Protein AF-0000000084443436 (afdb_homodimer)

Structure (mmCIF, N/CA/C/O backbone):
data_AF-0000000084443436-model_v1
#
loop_
_entity.id
_entity.type
_entity.pdbx_description
1 polymer 'Chemotaxis methyl-accepting receptor HlyB-like 4HB MCP domain-containing protein'
#
loop_
_atom_site.group_PDB
_atom_site.id
_atom_site.type_symbol
_atom_site.label_atom_id
_atom_site.label_alt_id
_atom_site.label_comp_id
_atom_site.label_asym_id
_atom_site.label_entity_id
_atom_site.label_seq_id
_atom_site.pdbx_PDB_ins_code
_atom_site.Cartn_x
_atom_site.Cartn_y
_atom_site.Cartn_z
_atom_site.occupancy
_atom_site.B_iso_or_equiv
_atom_site.auth_seq_id
_atom_site.auth_comp_id
_atom_site.auth_asym_id
_atom_site.auth_atom_id
_atom_site.pdbx_PDB_model_num
ATOM 1 N N . MET A 1 1 ? -15.312 52.094 25.719 1 65.5 1 MET A N 1
ATOM 2 C CA . MET A 1 1 ? -14.547 51.219 26.594 1 65.5 1 MET A CA 1
ATOM 3 C C . MET A 1 1 ? -13.172 51.812 26.891 1 65.5 1 MET A C 1
ATOM 5 O O . MET A 1 1 ? -12.57 52.438 26.031 1 65.5 1 MET A O 1
ATOM 9 N N . LYS A 1 2 ? -12.789 51.719 28.156 1 82.69 2 LYS A N 1
ATOM 10 C CA . LYS A 1 2 ? -11.484 52.219 28.578 1 82.69 2 LYS A CA 1
ATOM 11 C C . LYS A 1 2 ? -10.359 51.531 27.812 1 82.69 2 LYS A C 1
ATOM 13 O O . LYS A 1 2 ? -10.5 50.375 27.391 1 82.69 2 LYS A O 1
ATOM 18 N N . LEU A 1 3 ? -9.414 52.062 27.406 1 84.38 3 LEU A N 1
ATOM 19 C CA . LEU A 1 3 ? -8.266 51.594 26.641 1 84.38 3 LEU A CA 1
ATOM 20 C C . LEU A 1 3 ? -7.734 50.281 27.203 1 84.38 3 LEU A C 1
ATOM 22 O O . LEU A 1 3 ? -7.441 49.344 26.453 1 84.38 3 LEU A O 1
ATOM 26 N N . GLU A 1 4 ? -7.754 50.125 28.5 1 83 4 GLU A N 1
ATOM 27 C CA . GLU A 1 4 ? -7.234 48.938 29.156 1 83 4 GLU A CA 1
ATOM 28 C C . GLU A 1 4 ? -8.078 47.719 28.828 1 83 4 GLU A C 1
ATOM 30 O O . GLU A 1 4 ? -7.539 46.656 28.562 1 83 4 GLU A O 1
ATOM 35 N N . LYS A 1 5 ? -9.336 47.875 28.844 1 86.88 5 LYS A N 1
ATOM 36 C CA . LYS A 1 5 ? -10.242 46.75 28.562 1 86.88 5 LYS A CA 1
ATOM 37 C C . LYS A 1 5 ? -10.156 46.312 27.109 1 86.88 5 LYS A C 1
ATOM 39 O O . LYS A 1 5 ? -10.242 45.125 26.797 1 86.88 5 LYS A O 1
ATOM 44 N N . LYS A 1 6 ? -9.953 47.156 26.172 1 85.06 6 LYS A N 1
ATOM 45 C CA . LYS A 1 6 ? -9.836 46.844 24.75 1 85.06 6 LYS A CA 1
ATOM 46 C C . LYS A 1 6 ? -8.555 46.062 24.453 1 85.06 6 LYS A C 1
ATOM 48 O O . LYS A 1 6 ? -8.562 45.094 23.688 1 85.06 6 LYS A O 1
ATOM 53 N N . VAL A 1 7 ? -7.496 46.5 25.094 1 85.94 7 VAL A N 1
ATOM 54 C CA . VAL A 1 7 ? -6.203 45.844 24.906 1 85.94 7 VAL A CA 1
ATOM 55 C C . VAL A 1 7 ? -6.262 44.438 25.469 1 85.94 7 VAL A C 1
ATOM 57 O O . VAL A 1 7 ? -5.828 43.469 24.812 1 85.94 7 VAL A O 1
ATOM 60 N N . LEU A 1 8 ? -6.855 44.312 26.641 1 87.69 8 LEU A N 1
ATOM 61 C CA . LEU A 1 8 ? -6.977 42.969 27.25 1 87.69 8 LEU A CA 1
ATOM 62 C C . LEU A 1 8 ? -7.82 42.062 26.375 1 87.69 8 LEU A C 1
ATOM 64 O O . LEU A 1 8 ? -7.477 40.875 26.188 1 87.69 8 LEU A O 1
ATOM 68 N N . LEU A 1 9 ? -8.875 42.562 25.844 1 89.44 9 LEU A N 1
ATOM 69 C CA . LEU A 1 9 ? -9.758 41.781 24.984 1 89.44 9 LEU A CA 1
ATOM 70 C C . LEU A 1 9 ? -9.023 41.312 23.734 1 89.44 9 LEU A C 1
ATOM 72 O O . LEU A 1 9 ? -9.227 40.156 23.281 1 89.44 9 LEU A O 1
ATOM 76 N N . THR A 1 10 ? -8.141 42.125 23.172 1 88.94 10 THR A N 1
ATOM 77 C CA . THR A 1 10 ? -7.375 41.75 21.984 1 88.94 10 THR A CA 1
ATOM 78 C C . THR A 1 10 ? -6.465 40.562 22.281 1 88.94 10 THR A C 1
ATOM 80 O O . THR A 1 10 ? -6.402 39.625 21.484 1 88.94 10 THR A O 1
ATOM 83 N N . TYR A 1 11 ? -5.859 40.562 23.438 1 89.81 11 TYR A N 1
ATOM 84 C CA . TYR A 1 11 ? -4.945 39.469 23.781 1 89.81 11 TYR A CA 1
ATOM 85 C C . TYR A 1 11 ? -5.707 38.188 24.031 1 89.81 11 TYR A C 1
ATOM 87 O O . TYR A 1 11 ? -5.246 37.094 23.672 1 89.81 11 TYR A O 1
ATOM 95 N N . ILE A 1 12 ? -6.875 38.281 24.641 1 91.38 12 ILE A N 1
ATOM 96 C CA . ILE A 1 12 ? -7.707 37.094 24.859 1 91.38 12 ILE A CA 1
ATOM 97 C C . ILE A 1 12 ? -8.133 36.5 23.516 1 91.38 12 ILE A C 1
ATOM 99 O O . ILE A 1 12 ? -8.094 35.281 23.328 1 91.38 12 ILE A O 1
ATOM 103 N N . ILE A 1 13 ? -8.484 37.344 22.578 1 91.44 13 ILE A N 1
ATOM 104 C CA . ILE A 1 13 ? -8.891 36.906 21.25 1 91.44 13 ILE A CA 1
ATOM 105 C C . ILE A 1 13 ? -7.73 36.156 20.578 1 91.44 13 ILE A C 1
ATOM 107 O O . ILE A 1 13 ? -7.93 35.125 19.969 1 91.44 13 ILE A O 1
ATOM 111 N N . PHE A 1 14 ? -6.539 36.656 20.75 1 90.38 14 PHE A N 1
ATOM 112 C CA . PHE A 1 14 ? -5.379 36.031 20.125 1 90.38 14 PHE A CA 1
ATOM 113 C C . PHE A 1 14 ? -5.078 34.656 20.766 1 90.38 14 PHE A C 1
ATOM 115 O O . PHE A 1 14 ? -4.766 33.688 20.062 1 90.38 14 PHE A O 1
ATOM 122 N N . ILE A 1 15 ? -5.207 34.531 22.031 1 90.88 15 ILE A N 1
ATOM 123 C CA . ILE A 1 15 ? -4.945 33.281 22.719 1 90.88 15 ILE A CA 1
ATOM 124 C C . ILE A 1 15 ? -5.945 32.219 22.266 1 90.88 15 ILE A C 1
ATOM 126 O O . ILE A 1 15 ? -5.562 31.094 21.969 1 90.88 15 ILE A O 1
ATOM 130 N N . ILE A 1 16 ? -7.18 32.594 22.156 1 92.5 16 ILE A N 1
ATOM 131 C CA . ILE A 1 16 ? -8.219 31.672 21.703 1 92.5 16 ILE A CA 1
ATOM 132 C C . ILE A 1 16 ? -7.949 31.266 20.25 1 92.5 16 ILE A C 1
ATOM 134 O O . ILE A 1 16 ? -8.07 30.078 19.906 1 92.5 16 ILE A O 1
ATOM 138 N N . ALA A 1 17 ? -7.539 32.219 19.422 1 91.5 17 ALA A N 1
ATOM 139 C CA . ALA A 1 17 ? -7.242 31.969 18.016 1 91.5 17 ALA A CA 1
ATOM 140 C C . ALA A 1 17 ? -6.09 30.969 17.875 1 91.5 17 ALA A C 1
ATOM 142 O O . ALA A 1 17 ? -6.145 30.062 17.047 1 91.5 17 ALA A O 1
ATOM 143 N N . PHE A 1 18 ? -5.094 31.125 18.703 1 89.56 18 PHE A N 1
ATOM 144 C CA . PHE A 1 18 ? -3.959 30.203 18.688 1 89.56 18 PHE A CA 1
ATOM 145 C C . PHE A 1 18 ? -4.395 28.797 19.078 1 89.56 18 PHE A C 1
ATOM 147 O O . PHE A 1 18 ? -3.982 27.812 18.469 1 89.56 18 PHE A O 1
ATOM 154 N N . GLY A 1 19 ? -5.238 28.703 20.062 1 90.75 19 GLY A N 1
ATOM 155 C CA . GLY A 1 19 ? -5.75 27.422 20.5 1 90.75 19 GLY A CA 1
ATOM 156 C C . GLY A 1 19 ? -6.562 26.719 19.422 1 90.75 19 GLY A C 1
ATOM 157 O O . GLY A 1 19 ? -6.379 25.516 19.188 1 90.75 19 GLY A O 1
ATOM 158 N N . ILE A 1 20 ? -7.383 27.484 18.812 1 91.75 20 ILE A N 1
ATOM 159 C CA . ILE A 1 20 ? -8.234 26.938 17.75 1 91.75 20 ILE A CA 1
ATOM 160 C C . ILE A 1 20 ? -7.367 26.469 16.594 1 91.75 20 ILE A C 1
ATOM 162 O O . ILE A 1 20 ? -7.539 25.344 16.094 1 91.75 20 ILE A O 1
ATOM 166 N N . TRP A 1 21 ? -6.434 27.281 16.219 1 91.75 21 TRP A N 1
ATOM 167 C CA . TRP A 1 21 ? -5.562 26.953 15.102 1 91.75 21 TRP A CA 1
ATOM 168 C C . TRP A 1 21 ? -4.73 25.703 15.422 1 91.75 21 TRP A C 1
ATOM 170 O O . TRP A 1 21 ? -4.629 24.797 14.602 1 91.75 21 TRP A O 1
ATOM 180 N N . GLY A 1 22 ? -4.16 25.719 16.578 1 89.62 22 GLY A N 1
ATOM 181 C CA . GLY A 1 22 ? -3.395 24.547 17 1 89.62 22 GLY A CA 1
ATOM 182 C C . GLY A 1 22 ? -4.219 23.281 17.047 1 89.62 22 GLY A C 1
ATOM 183 O O . GLY A 1 22 ? -3.787 22.234 16.547 1 89.62 22 GLY A O 1
ATOM 184 N N . GLY A 1 23 ? -5.387 23.344 17.578 1 91.81 23 GLY A N 1
ATOM 185 C CA . GLY A 1 23 ? -6.281 22.188 17.609 1 91.81 23 GLY A CA 1
ATOM 186 C C . GLY A 1 23 ? -6.648 21.688 16.234 1 91.81 23 GLY A C 1
ATOM 187 O O . GLY A 1 23 ? -6.645 20.469 16 1 91.81 23 GLY A O 1
ATOM 188 N N . LEU A 1 24 ? -6.906 22.609 15.375 1 92.25 24 LEU A N 1
ATOM 189 C CA . LEU A 1 24 ? -7.25 22.25 14.008 1 92.25 24 LEU A CA 1
ATOM 190 C C . LEU A 1 24 ? -6.066 21.578 13.305 1 92.25 24 LEU A C 1
ATOM 192 O O . LEU A 1 24 ? -6.242 20.609 12.57 1 92.25 24 LEU A O 1
ATOM 196 N N . SER A 1 25 ? -4.902 22.109 13.531 1 91.5 25 SER A N 1
ATOM 197 C CA . SER A 1 25 ? -3.697 21.547 12.93 1 91.5 25 SER A CA 1
ATOM 198 C C . SER A 1 25 ? -3.461 20.125 13.406 1 91.5 25 SER A C 1
ATOM 200 O O . SER A 1 25 ? -3.164 19.234 12.602 1 91.5 25 SER A O 1
ATOM 202 N N . ILE A 1 26 ? -3.641 19.891 14.648 1 92 26 ILE A N 1
ATOM 203 C CA . ILE A 1 26 ? -3.471 18.547 15.211 1 92 26 ILE A CA 1
ATOM 204 C C . ILE A 1 26 ? -4.531 17.609 14.648 1 92 26 ILE A C 1
ATOM 206 O O . ILE A 1 26 ? -4.219 16.5 14.227 1 92 26 ILE A O 1
ATOM 210 N N . TYR A 1 27 ? -5.695 18.109 14.578 1 93.31 27 TYR A N 1
ATOM 211 C CA . TYR A 1 27 ? -6.805 17.297 14.086 1 93.31 27 TYR A CA 1
ATOM 212 C C . TYR A 1 27 ? -6.59 16.891 12.633 1 93.31 27 TYR A C 1
ATOM 214 O O . TYR A 1 27 ? -6.707 15.711 12.289 1 93.31 27 TYR A O 1
ATOM 222 N N . THR A 1 28 ? -6.246 17.766 11.781 1 92.94 28 THR A N 1
ATOM 223 C CA . THR A 1 28 ? -6.113 17.5 10.359 1 92.94 28 THR A CA 1
ATOM 224 C C . THR A 1 28 ? -4.91 16.594 10.086 1 92.94 28 THR A C 1
ATOM 226 O O . THR A 1 28 ? -4.945 15.758 9.188 1 92.94 28 THR A O 1
ATOM 229 N N . SER A 1 29 ? -3.857 16.75 10.82 1 92.5 29 SER A N 1
ATOM 230 C CA . SER A 1 29 ? -2.697 15.883 10.656 1 92.5 29 SER A CA 1
ATOM 231 C C . SER A 1 29 ? -3.031 14.445 11.039 1 92.5 29 SER A C 1
ATOM 233 O O . SER A 1 29 ? -2.588 13.5 10.383 1 92.5 29 SER A O 1
ATOM 235 N N . ARG A 1 30 ? -3.811 14.289 12.039 1 93.81 30 ARG A N 1
ATOM 236 C CA . ARG A 1 30 ? -4.238 12.961 12.461 1 93.81 30 ARG A CA 1
ATOM 237 C C . ARG A 1 30 ? -5.145 12.32 11.414 1 93.81 30 ARG A C 1
ATOM 239 O O . ARG A 1 30 ? -5.074 11.109 11.18 1 93.81 30 ARG A O 1
ATOM 246 N N . GLU A 1 31 ? -5.934 13.164 10.906 1 94.06 31 GLU A N 1
ATOM 247 C CA . GLU A 1 31 ? -6.805 12.664 9.844 1 94.06 31 GLU A CA 1
ATOM 248 C C . GLU A 1 31 ? -5.992 12.164 8.656 1 94.06 31 GLU A C 1
ATOM 250 O O . GLU A 1 31 ? -6.23 11.062 8.148 1 94.06 31 GLU A O 1
ATOM 255 N N . LEU A 1 32 ? -5.047 12.938 8.227 1 93.81 32 LEU A N 1
ATOM 256 C CA . LEU A 1 32 ? -4.184 12.547 7.117 1 93.81 32 LEU A CA 1
ATOM 257 C C . LEU A 1 32 ? -3.426 11.266 7.441 1 93.81 32 LEU A C 1
ATOM 259 O O . LEU A 1 32 ? -3.35 10.359 6.613 1 93.81 32 LEU A O 1
ATOM 263 N N . PHE A 1 33 ? -2.957 11.156 8.602 1 94.5 33 PHE A N 1
ATOM 264 C CA . PHE A 1 33 ? -2.244 9.953 9.016 1 94.5 33 PHE A CA 1
ATOM 265 C C . PHE A 1 33 ? -3.182 8.75 9.055 1 94.5 33 PHE A C 1
ATOM 267 O O . PHE A 1 33 ? -2.785 7.633 8.711 1 94.5 33 PHE A O 1
ATOM 274 N N . SER A 1 34 ? -4.332 9 9.562 1 95.19 34 SER A N 1
ATOM 275 C CA . SER A 1 34 ? -5.301 7.906 9.625 1 95.19 34 SER A CA 1
ATOM 276 C C . SER A 1 34 ? -5.523 7.289 8.25 1 95.19 34 SER A C 1
ATOM 278 O O . SER A 1 34 ? -5.625 6.07 8.117 1 95.19 34 SER A O 1
ATOM 280 N N . LEU A 1 35 ? -5.559 8.062 7.273 1 93.56 35 LEU A N 1
ATOM 281 C CA . LEU A 1 35 ? -5.727 7.574 5.906 1 93.56 35 LEU A CA 1
ATOM 282 C C . LEU A 1 35 ? -4.512 6.762 5.465 1 93.56 35 LEU A C 1
ATOM 284 O O . LEU A 1 35 ? -4.66 5.703 4.848 1 93.56 35 LEU A O 1
ATOM 288 N N . THR A 1 36 ? -3.369 7.199 5.828 1 91.62 36 THR A N 1
ATOM 289 C CA . THR A 1 36 ? -2.145 6.461 5.543 1 91.62 36 THR A CA 1
ATOM 290 C C . THR A 1 36 ? -2.141 5.117 6.273 1 91.62 36 THR A C 1
ATOM 292 O O . THR A 1 36 ? -1.806 4.09 5.684 1 91.62 36 THR A O 1
ATOM 295 N N . SER A 1 37 ? -2.527 5.219 7.504 1 94.25 37 SER A N 1
ATOM 296 C CA . SER A 1 37 ? -2.553 4.023 8.344 1 94.25 37 SER A CA 1
ATOM 297 C C . SER A 1 37 ? -3.516 2.979 7.785 1 94.25 37 SER A C 1
ATOM 299 O O . SER A 1 37 ? -3.186 1.793 7.719 1 94.25 37 SER A O 1
ATOM 301 N N . VAL A 1 38 ? -4.621 3.436 7.355 1 93.81 38 VAL A N 1
ATOM 302 C CA . VAL A 1 38 ? -5.613 2.512 6.82 1 93.81 38 VAL A CA 1
ATOM 303 C C . VAL A 1 38 ? -5.117 1.935 5.496 1 93.81 38 VAL A C 1
ATOM 305 O O . VAL A 1 38 ? -5.258 0.736 5.242 1 93.81 38 VAL A O 1
ATOM 308 N N . LEU A 1 39 ? -4.535 2.754 4.641 1 92.62 39 LEU A N 1
ATOM 309 C CA . LEU A 1 39 ? -3.971 2.305 3.375 1 92.62 39 LEU A CA 1
ATOM 310 C C . LEU A 1 39 ? -2.957 1.187 3.6 1 92.62 39 LEU A C 1
ATOM 312 O O . LEU A 1 39 ? -2.969 0.18 2.887 1 92.62 39 LEU A O 1
ATOM 316 N N . TYR A 1 40 ? -2.145 1.312 4.57 1 92.06 40 TYR A N 1
ATOM 317 C CA . TYR A 1 40 ? -1.088 0.361 4.891 1 92.06 40 TYR A CA 1
ATOM 318 C C . TYR A 1 40 ? -1.661 -0.895 5.535 1 92.06 40 TYR A C 1
ATOM 320 O O . TYR A 1 40 ? -1.339 -2.012 5.129 1 92.06 40 TYR A O 1
ATOM 328 N N . LYS A 1 41 ? -2.572 -0.778 6.445 1 93.12 41 LYS A N 1
ATOM 329 C CA . LYS A 1 41 ? -3.002 -1.885 7.297 1 93.12 41 LYS A CA 1
ATOM 330 C C . LYS A 1 41 ? -4.113 -2.689 6.629 1 93.12 41 LYS A C 1
ATOM 332 O O . LYS A 1 41 ? -4.422 -3.803 7.059 1 93.12 41 LYS A O 1
ATOM 337 N N . ARG A 1 42 ? -4.68 -2.119 5.645 1 93.62 42 ARG A N 1
ATOM 338 C CA . ARG A 1 42 ? -5.855 -2.822 5.141 1 93.62 42 ARG A CA 1
ATOM 339 C C . ARG A 1 42 ? -5.676 -3.203 3.674 1 93.62 42 ARG A C 1
ATOM 341 O O . ARG A 1 42 ? -5.289 -4.332 3.363 1 93.62 42 ARG A O 1
ATOM 348 N N . PRO A 1 43 ? -5.816 -2.258 2.723 1 91.44 43 PRO A N 1
ATOM 349 C CA . PRO A 1 43 ? -5.719 -2.734 1.341 1 91.44 43 PRO A CA 1
ATOM 350 C C . PRO A 1 43 ? -4.355 -3.352 1.023 1 91.44 43 PRO A C 1
ATOM 352 O O . PRO A 1 43 ? -4.277 -4.316 0.259 1 91.44 43 PRO A O 1
ATOM 355 N N . LEU A 1 44 ? -3.307 -2.863 1.535 1 89.75 44 LEU A N 1
ATOM 356 C CA . LEU A 1 44 ? -1.991 -3.441 1.286 1 89.75 44 LEU A CA 1
ATOM 357 C C . LEU A 1 44 ? -1.887 -4.836 1.893 1 89.75 44 LEU A C 1
ATOM 359 O O . LEU A 1 44 ? -1.391 -5.766 1.247 1 89.75 44 LEU A O 1
ATOM 363 N N . ALA A 1 45 ? -2.371 -4.973 3.074 1 91.06 45 ALA A N 1
ATOM 364 C CA . ALA A 1 45 ? -2.365 -6.281 3.725 1 91.06 45 ALA A CA 1
ATOM 365 C C . ALA A 1 45 ? -3.25 -7.273 2.975 1 91.06 45 ALA A C 1
ATOM 367 O O . ALA A 1 45 ? -2.885 -8.438 2.809 1 91.06 45 ALA A O 1
ATOM 368 N N . VAL A 1 46 ? -4.371 -6.832 2.549 1 94.31 46 VAL A N 1
ATOM 369 C CA . VAL A 1 46 ? -5.273 -7.672 1.768 1 94.31 46 VAL A CA 1
ATOM 370 C C . VAL A 1 46 ? -4.586 -8.109 0.476 1 94.31 46 VAL A C 1
ATOM 372 O O . VAL A 1 46 ? -4.605 -9.289 0.125 1 94.31 46 VAL A O 1
ATOM 375 N N . THR A 1 47 ? -3.984 -7.184 -0.217 1 91.38 47 THR A N 1
ATOM 376 C CA . THR A 1 47 ? -3.299 -7.473 -1.471 1 91.38 47 THR A CA 1
ATOM 377 C C . THR A 1 47 ? -2.199 -8.508 -1.258 1 91.38 47 THR A C 1
ATOM 379 O O . THR A 1 47 ? -2.133 -9.508 -1.978 1 91.38 47 THR A O 1
ATOM 382 N N . GLN A 1 48 ? -1.417 -8.32 -0.292 1 89.06 48 GLN A N 1
ATOM 383 C CA . GLN A 1 48 ? -0.305 -9.219 -0.011 1 89.06 48 GLN A CA 1
ATOM 384 C C . GLN A 1 48 ? -0.803 -10.633 0.304 1 89.06 48 GLN A C 1
ATOM 386 O O . GLN A 1 48 ? -0.33 -11.609 -0.281 1 89.06 48 GLN A O 1
ATOM 391 N N . ASN A 1 49 ? -1.733 -10.688 1.144 1 93.62 49 ASN A N 1
ATOM 392 C CA . ASN A 1 49 ? -2.203 -11.992 1.579 1 93.62 49 ASN A CA 1
ATOM 393 C C . ASN A 1 49 ? -3.039 -12.68 0.501 1 93.62 49 ASN A C 1
ATOM 395 O O . ASN A 1 49 ? -3.021 -13.906 0.379 1 93.62 49 ASN A O 1
ATOM 399 N N . ALA A 1 50 ? -3.789 -11.898 -0.254 1 93.94 50 ALA A N 1
ATOM 400 C CA . ALA A 1 50 ? -4.508 -12.469 -1.389 1 93.94 50 ALA A CA 1
ATOM 401 C C . ALA A 1 50 ? -3.539 -13.062 -2.406 1 93.94 50 ALA A C 1
ATOM 403 O O . ALA A 1 50 ? -3.771 -14.156 -2.93 1 93.94 50 ALA A O 1
ATOM 404 N N . TYR A 1 51 ? -2.518 -12.438 -2.629 1 89.69 51 TYR A N 1
ATOM 405 C CA . TYR A 1 51 ? -1.516 -12.938 -3.566 1 89.69 51 TYR A CA 1
ATOM 406 C C . TYR A 1 51 ? -0.843 -14.195 -3.027 1 89.69 51 TYR A C 1
ATOM 408 O O . TYR A 1 51 ? -0.624 -15.156 -3.768 1 89.69 51 TYR A O 1
ATOM 416 N N . LEU A 1 52 ? -0.494 -14.133 -1.785 1 90.06 52 LEU A N 1
ATOM 417 C CA . LEU A 1 52 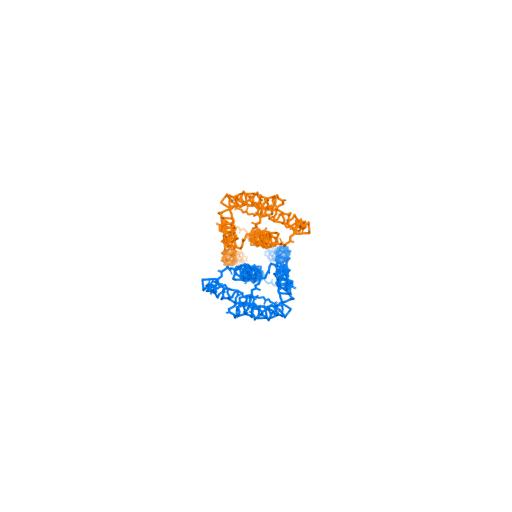? 0.11 -15.312 -1.179 1 90.06 52 LEU A CA 1
ATOM 418 C C . LEU A 1 52 ? -0.84 -16.5 -1.245 1 90.06 52 LEU A C 1
ATOM 420 O O . LEU A 1 52 ? -0.402 -17.641 -1.405 1 90.06 52 LEU A O 1
ATOM 424 N N . THR A 1 53 ? -2.072 -16.219 -1.107 1 94.12 53 THR A N 1
ATOM 425 C CA . THR A 1 53 ? -3.082 -17.266 -1.271 1 94.12 53 THR A CA 1
ATOM 426 C C . THR A 1 53 ? -3.045 -17.828 -2.686 1 94.12 53 THR A C 1
ATOM 428 O O . THR A 1 53 ? -2.975 -19.047 -2.869 1 94.12 53 THR A O 1
ATOM 431 N N . GLN A 1 54 ? -3.029 -16.984 -3.654 1 88.88 54 GLN A N 1
ATOM 432 C CA . GLN A 1 54 ? -2.984 -17.438 -5.043 1 88.88 54 GLN A CA 1
ATOM 433 C C . GLN A 1 54 ? -1.714 -18.234 -5.328 1 88.88 54 GLN A C 1
ATOM 435 O O . GLN A 1 54 ? -1.758 -19.25 -6.008 1 88.88 54 GLN A O 1
ATOM 440 N N . LYS A 1 55 ? -0.66 -17.719 -4.867 1 85.06 55 LYS A N 1
ATOM 441 C CA . LYS A 1 55 ? 0.603 -18.438 -5.012 1 85.06 55 LYS A CA 1
ATOM 442 C C . LYS A 1 55 ? 0.513 -19.844 -4.406 1 85.06 55 LYS A C 1
ATOM 444 O O . LYS A 1 55 ? 0.93 -20.812 -5.031 1 85.06 55 LYS A O 1
ATOM 449 N N . GLY A 1 56 ? -0.035 -19.891 -3.189 1 88.88 56 GLY A N 1
ATOM 450 C CA . GLY A 1 56 ? -0.204 -21.188 -2.541 1 88.88 56 GLY A CA 1
ATOM 451 C C . GLY A 1 56 ? -1.074 -22.141 -3.332 1 88.88 56 GLY A C 1
ATOM 452 O O . GLY A 1 56 ? -0.762 -23.328 -3.439 1 88.88 56 GLY A O 1
ATOM 453 N N . ILE A 1 57 ? -2.088 -21.625 -3.904 1 89.5 57 ILE A N 1
ATOM 454 C CA . ILE A 1 57 ? -3 -22.438 -4.699 1 89.5 57 ILE A CA 1
ATOM 455 C C . ILE A 1 57 ? -2.281 -22.953 -5.945 1 89.5 57 ILE A C 1
ATOM 457 O O . ILE A 1 57 ? -2.395 -24.125 -6.293 1 89.5 57 ILE A O 1
ATOM 461 N N . LEU A 1 58 ? -1.58 -22.094 -6.574 1 83.81 58 LEU A N 1
ATOM 462 C CA . LEU A 1 58 ? -0.856 -22.484 -7.781 1 83.81 58 LEU A CA 1
ATOM 463 C C . LEU A 1 58 ? 0.214 -23.516 -7.465 1 83.81 58 LEU A C 1
ATOM 465 O O . LEU A 1 58 ? 0.393 -24.484 -8.219 1 83.81 58 LEU A O 1
ATOM 469 N N . GLU A 1 59 ? 0.931 -23.328 -6.402 1 84.25 59 GLU A N 1
ATOM 470 C CA . GLU A 1 59 ? 1.924 -24.312 -5.977 1 84.25 59 GLU A CA 1
ATOM 471 C C . GLU A 1 59 ? 1.271 -25.656 -5.652 1 84.25 59 GLU A C 1
ATOM 473 O O . GLU A 1 59 ? 1.812 -26.703 -5.98 1 84.25 59 GLU A O 1
ATOM 478 N N . THR A 1 60 ? 0.134 -25.594 -5.012 1 89.56 60 THR A N 1
ATOM 479 C CA . THR A 1 60 ? -0.605 -26.812 -4.695 1 89.56 60 THR A CA 1
ATOM 480 C C . THR A 1 60 ? -1.016 -27.531 -5.973 1 89.56 60 THR A C 1
ATOM 482 O O . THR A 1 60 ? -0.958 -28.766 -6.039 1 89.56 60 THR A O 1
ATOM 485 N N . ASN A 1 61 ? -1.442 -26.797 -6.957 1 84 61 ASN A N 1
ATOM 486 C CA . ASN A 1 61 ? -1.801 -27.406 -8.234 1 84 61 ASN A CA 1
ATOM 487 C C . ASN A 1 61 ? -0.616 -28.125 -8.859 1 84 61 ASN A C 1
ATOM 489 O O . ASN A 1 61 ? -0.776 -29.219 -9.43 1 84 61 ASN A O 1
ATOM 493 N N . THR A 1 62 ? 0.469 -27.531 -8.75 1 80.31 62 THR A N 1
ATOM 494 C CA . THR A 1 62 ? 1.671 -28.172 -9.281 1 80.31 62 THR A CA 1
ATOM 495 C C . THR A 1 62 ? 1.945 -29.484 -8.562 1 80.31 62 THR A C 1
ATOM 497 O O . THR A 1 62 ? 2.227 -30.5 -9.203 1 80.31 62 THR A O 1
ATOM 500 N N . LEU A 1 63 ? 1.85 -29.453 -7.289 1 84.38 63 LEU A N 1
ATOM 501 C CA . LEU A 1 63 ? 2.045 -30.672 -6.504 1 84.38 63 LEU A CA 1
ATOM 502 C C . LEU A 1 63 ? 0.991 -31.719 -6.852 1 84.38 63 LEU A C 1
ATOM 504 O O . LEU A 1 63 ? 1.296 -32.906 -6.93 1 84.38 63 LEU A O 1
ATOM 508 N N . LEU A 1 64 ? -0.237 -31.266 -6.996 1 87.44 64 LEU A N 1
ATOM 509 C CA . LEU A 1 64 ? -1.307 -32.156 -7.395 1 87.44 64 LEU A CA 1
ATOM 510 C C . LEU A 1 64 ? -0.972 -32.875 -8.711 1 87.44 64 LEU A C 1
ATOM 512 O O . LEU A 1 64 ? -1.125 -34.094 -8.836 1 87.44 64 LEU A O 1
ATOM 516 N N . PHE A 1 65 ? -0.537 -32.125 -9.625 1 81.62 65 PHE A N 1
ATOM 517 C CA . PHE A 1 65 ? -0.176 -32.688 -10.922 1 81.62 65 PHE A CA 1
ATOM 518 C C . PHE A 1 65 ? 0.941 -33.719 -10.766 1 81.62 65 PHE A C 1
ATOM 520 O O . PHE A 1 65 ? 0.913 -34.781 -11.406 1 81.62 65 PHE A O 1
ATOM 527 N N . GLN A 1 66 ? 1.847 -33.438 -9.922 1 80.12 66 GLN A N 1
ATOM 528 C CA . GLN A 1 66 ? 2.926 -34.375 -9.664 1 80.12 66 GLN A CA 1
ATOM 529 C C . GLN A 1 66 ? 2.383 -35.688 -9.102 1 80.12 66 GLN A C 1
ATOM 531 O O . GLN A 1 66 ? 2.795 -36.781 -9.523 1 80.12 66 GLN A O 1
ATOM 536 N N . ILE A 1 67 ? 1.514 -35.562 -8.203 1 87.06 67 ILE A N 1
ATOM 537 C CA . ILE A 1 67 ? 0.914 -36.75 -7.594 1 87.06 67 ILE A CA 1
ATOM 538 C C . ILE A 1 67 ? 0.178 -37.562 -8.656 1 87.06 67 ILE A C 1
ATOM 540 O O . ILE A 1 67 ? 0.338 -38.781 -8.734 1 87.06 67 ILE A O 1
ATOM 544 N N . LEU A 1 68 ? -0.582 -36.938 -9.484 1 86.38 68 LEU A N 1
ATOM 545 C CA . LEU A 1 68 ? -1.467 -37.594 -10.422 1 86.38 68 LEU A CA 1
ATOM 546 C C . LEU A 1 68 ? -0.667 -38.25 -11.547 1 86.38 68 LEU A C 1
ATOM 548 O O . LEU A 1 68 ? -1.083 -39.281 -12.094 1 86.38 68 LEU A O 1
ATOM 552 N N . LEU A 1 69 ? 0.493 -37.75 -11.789 1 79.88 69 LEU A N 1
ATOM 553 C CA . LEU A 1 69 ? 1.258 -38.25 -12.93 1 79.88 69 LEU A CA 1
ATOM 554 C C . LEU A 1 69 ? 2.379 -39.156 -12.469 1 79.88 69 LEU A C 1
ATOM 556 O O . LEU A 1 69 ? 2.961 -39.875 -13.281 1 79.88 69 LEU A O 1
ATOM 560 N N . LYS A 1 70 ? 2.721 -39.031 -11.227 1 77.88 70 LYS A N 1
ATOM 561 C CA . LYS A 1 70 ? 3.82 -39.812 -10.703 1 77.88 70 LYS A CA 1
ATOM 562 C C . LYS A 1 70 ? 3.559 -41.312 -10.891 1 77.88 70 LYS A C 1
ATOM 564 O O . LYS A 1 70 ? 2.42 -41.781 -10.773 1 77.88 70 LYS A O 1
ATOM 569 N N . GLU A 1 71 ? 4.781 -41.969 -11.25 1 75.31 71 GLU A N 1
ATOM 570 C CA . GLU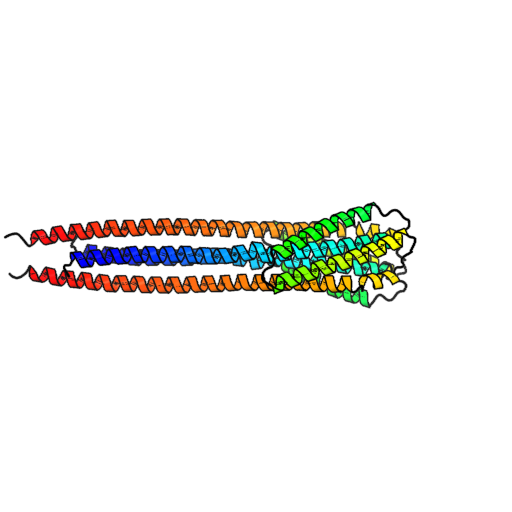 A 1 71 ? 4.699 -43.438 -11.281 1 75.31 71 GLU A CA 1
ATOM 571 C C . GLU A 1 71 ? 4.82 -44.031 -9.883 1 75.31 71 GLU A C 1
ATOM 573 O O . GLU A 1 71 ? 5.617 -43.531 -9.07 1 75.31 71 GLU A O 1
ATOM 578 N N . GLY A 1 72 ? 3.871 -44.75 -9.461 1 78.12 72 GLY A N 1
ATOM 579 C CA . GLY A 1 72 ? 3.902 -45.375 -8.141 1 78.12 72 GLY A CA 1
ATOM 580 C C . GLY A 1 72 ? 2.824 -44.844 -7.215 1 78.12 72 GLY A C 1
ATOM 581 O O . GLY A 1 72 ? 1.957 -44.062 -7.637 1 78.12 72 GLY A O 1
ATOM 582 N N . ASP A 1 73 ? 3.057 -45.312 -5.934 1 76.88 73 ASP A N 1
ATOM 583 C CA . ASP A 1 73 ? 1.965 -45 -5.016 1 76.88 73 ASP A CA 1
ATOM 584 C C . ASP A 1 73 ? 2.469 -44.219 -3.809 1 76.88 73 ASP A C 1
ATOM 586 O O . ASP A 1 73 ? 1.731 -44 -2.844 1 76.88 73 ASP A O 1
ATOM 590 N N . ASP A 1 74 ? 3.736 -43.719 -3.982 1 83.06 74 ASP A N 1
ATOM 591 C CA . ASP A 1 74 ? 4.266 -43 -2.842 1 83.06 74 ASP A CA 1
ATOM 592 C C . ASP A 1 74 ? 4.23 -41.5 -3.102 1 83.06 74 ASP A C 1
ATOM 594 O O . ASP A 1 74 ? 5.027 -40.969 -3.887 1 83.06 74 ASP A O 1
ATOM 598 N N . PHE A 1 75 ? 3.295 -40.875 -2.523 1 88.12 75 PHE A N 1
ATOM 599 C CA . PHE A 1 75 ? 3.186 -39.406 -2.695 1 88.12 75 PHE A CA 1
ATOM 600 C C . PHE A 1 75 ? 3.064 -38.719 -1.346 1 88.12 75 PHE A C 1
ATOM 602 O O . PHE A 1 75 ? 2.471 -37.656 -1.249 1 88.12 75 PHE A O 1
ATOM 609 N N . TYR A 1 76 ? 3.68 -39.281 -0.314 1 88.94 76 TYR A N 1
ATOM 610 C CA . TYR A 1 76 ? 3.58 -38.781 1.047 1 88.94 76 TYR A CA 1
ATOM 611 C C . TYR A 1 76 ? 4.207 -37.406 1.155 1 88.94 76 TYR A C 1
ATOM 613 O O . TYR A 1 76 ? 3.664 -36.5 1.822 1 88.94 76 TYR A O 1
ATOM 621 N N . THR A 1 77 ? 5.324 -37.219 0.526 1 89.94 77 THR A N 1
ATOM 622 C CA . THR A 1 77 ? 6.012 -35.906 0.588 1 89.94 77 THR A CA 1
ATOM 623 C C . THR A 1 77 ? 5.156 -34.812 -0.027 1 89.94 77 THR A C 1
ATOM 625 O O . THR A 1 77 ? 5.016 -33.75 0.554 1 89.94 77 THR A O 1
ATOM 628 N N . GLU A 1 78 ? 4.594 -35.062 -1.217 1 89.75 78 GLU A N 1
ATOM 629 C CA . GLU A 1 78 ? 3.74 -34.062 -1.884 1 89.75 78 GLU A CA 1
ATOM 630 C C . GLU A 1 78 ? 2.496 -33.781 -1.055 1 89.75 78 GLU A C 1
ATOM 632 O O . GLU A 1 78 ? 2.086 -32.594 -0.942 1 89.75 78 GLU A O 1
ATOM 637 N N . GLU A 1 79 ? 1.949 -34.812 -0.435 1 92.88 79 GLU A N 1
ATOM 638 C CA . GLU A 1 79 ? 0.758 -34.625 0.387 1 92.88 79 GLU A CA 1
ATOM 639 C C . GLU A 1 79 ? 1.058 -33.75 1.605 1 92.88 79 GLU A C 1
ATOM 641 O O . GLU A 1 79 ? 0.247 -32.906 1.985 1 92.88 79 GLU A O 1
ATOM 646 N N . ALA A 1 80 ? 2.146 -33.969 2.184 1 95.06 80 ALA A N 1
ATOM 647 C CA . ALA A 1 80 ? 2.549 -33.188 3.34 1 95.06 80 ALA A CA 1
ATOM 648 C C . ALA A 1 80 ? 2.738 -31.703 2.957 1 95.06 80 ALA A C 1
ATOM 650 O O . ALA A 1 80 ? 2.344 -30.812 3.703 1 95.06 80 ALA A O 1
ATOM 651 N N . GLU A 1 81 ? 3.375 -31.484 1.813 1 93.56 81 GLU A N 1
ATOM 652 C CA . GLU A 1 81 ? 3.576 -30.125 1.336 1 93.56 81 GLU A CA 1
ATOM 653 C C . GLU A 1 81 ? 2.244 -29.438 1.036 1 93.56 81 GLU A C 1
ATOM 655 O O . GLU A 1 81 ? 2.072 -28.25 1.312 1 93.56 81 GLU A O 1
ATOM 660 N N . ILE A 1 82 ? 1.332 -30.203 0.467 1 95.75 82 ILE A N 1
ATOM 661 C CA . ILE A 1 82 ? 0.006 -29.672 0.188 1 95.75 82 ILE A CA 1
ATOM 662 C C . ILE A 1 82 ? -0.662 -29.234 1.492 1 95.75 82 ILE A C 1
ATOM 664 O O . ILE A 1 82 ? -1.266 -28.156 1.563 1 95.75 82 ILE A O 1
ATOM 668 N N . LYS A 1 83 ? -0.515 -30.016 2.508 1 96 83 LYS A N 1
ATOM 669 C CA . LYS A 1 83 ? -1.098 -29.688 3.805 1 96 83 LYS A CA 1
ATOM 670 C C . LYS A 1 83 ? -0.498 -28.391 4.359 1 96 83 LYS A C 1
ATOM 672 O O . LYS A 1 83 ? -1.213 -27.562 4.926 1 96 83 LYS A O 1
ATOM 677 N N . LYS A 1 84 ? 0.757 -28.266 4.234 1 96.5 84 LYS A N 1
ATOM 678 C CA . LYS A 1 84 ? 1.418 -27.031 4.664 1 96.5 84 LYS A CA 1
ATOM 679 C C . LYS A 1 84 ? 0.895 -25.828 3.889 1 96.5 84 LYS A C 1
ATOM 681 O O . LYS A 1 84 ? 0.617 -24.781 4.473 1 96.5 84 LYS A O 1
ATOM 686 N N . LEU A 1 85 ? 0.773 -25.969 2.627 1 95.5 85 LEU A N 1
ATOM 687 C CA . LEU A 1 85 ? 0.285 -24.891 1.773 1 95.5 85 LEU A CA 1
ATOM 688 C C . LEU A 1 85 ? -1.164 -24.547 2.104 1 95.5 85 LEU A C 1
ATOM 690 O O . LEU A 1 85 ? -1.549 -23.375 2.09 1 95.5 85 LEU A O 1
ATOM 694 N N . ASP A 1 86 ? -1.931 -25.562 2.424 1 96.69 86 ASP A N 1
ATOM 695 C CA . ASP A 1 86 ? -3.314 -25.328 2.824 1 96.69 86 ASP A CA 1
ATOM 696 C C . ASP A 1 86 ? -3.385 -24.438 4.062 1 96.69 86 ASP A C 1
ATOM 698 O O . ASP A 1 86 ? -4.199 -23.516 4.121 1 96.69 86 ASP A O 1
ATOM 702 N N . THR A 1 87 ? -2.52 -24.766 4.965 1 96.88 87 THR A N 1
ATOM 703 C CA . THR A 1 87 ? -2.475 -23.969 6.18 1 96.88 87 THR A CA 1
ATOM 704 C C . THR A 1 87 ? -2.123 -22.516 5.855 1 96.88 87 THR A C 1
ATOM 706 O O . THR A 1 87 ? -2.742 -21.594 6.375 1 96.88 87 THR A O 1
ATOM 709 N N . ILE A 1 88 ? -1.174 -22.328 5.016 1 95.25 88 ILE A N 1
ATOM 710 C CA . ILE A 1 88 ? -0.731 -20.984 4.621 1 95.25 88 ILE A CA 1
ATOM 711 C C . ILE A 1 88 ? -1.862 -20.266 3.898 1 95.25 88 ILE A C 1
ATOM 713 O O . ILE A 1 88 ? -2.166 -19.109 4.207 1 95.25 88 ILE A O 1
ATOM 717 N N . VAL A 1 89 ? -2.488 -20.953 2.957 1 96.94 89 VAL A N 1
ATOM 718 C CA . VAL A 1 89 ? -3.576 -20.391 2.17 1 96.94 89 VAL A CA 1
ATOM 719 C C . VAL A 1 89 ? -4.723 -19.984 3.092 1 96.94 89 VAL A C 1
ATOM 721 O O . VAL A 1 89 ? -5.223 -18.859 3.008 1 96.94 89 VAL A O 1
ATOM 724 N N . ASN A 1 90 ? -5.059 -20.844 4.008 1 96.69 90 ASN A N 1
ATOM 725 C CA . ASN A 1 90 ? -6.164 -20.562 4.922 1 96.69 90 ASN A CA 1
ATOM 726 C C . ASN A 1 90 ? -5.844 -19.406 5.859 1 96.69 90 ASN A C 1
ATOM 728 O O . ASN A 1 90 ? -6.695 -18.562 6.121 1 96.69 90 ASN A O 1
ATOM 732 N N . ASN A 1 91 ? -4.656 -19.375 6.344 1 97.19 91 ASN A N 1
ATOM 733 C CA . ASN A 1 91 ? -4.246 -18.281 7.207 1 97.19 91 ASN A CA 1
ATOM 734 C C . ASN A 1 91 ? -4.27 -16.938 6.469 1 97.19 91 ASN A C 1
ATOM 736 O O . ASN A 1 91 ? -4.719 -15.93 7.012 1 97.19 91 ASN A O 1
ATOM 740 N N . ASN A 1 92 ? -3.785 -16.953 5.281 1 96.81 92 ASN A N 1
ATOM 741 C CA . ASN A 1 92 ? -3.805 -15.734 4.477 1 96.81 92 ASN A CA 1
ATOM 742 C C . ASN A 1 92 ? -5.23 -15.258 4.215 1 96.81 92 ASN A C 1
ATOM 744 O O . ASN A 1 92 ? -5.512 -14.062 4.293 1 96.81 92 ASN A O 1
ATOM 748 N N . MET A 1 93 ? -6.094 -16.188 3.939 1 97.5 93 MET A N 1
ATOM 749 C CA . MET A 1 93 ? -7.473 -15.812 3.646 1 97.5 93 MET A CA 1
ATOM 750 C C . MET A 1 93 ? -8.172 -15.281 4.895 1 97.5 93 MET A C 1
ATOM 752 O O . MET A 1 93 ? -9.031 -14.406 4.805 1 97.5 93 MET A O 1
ATOM 756 N N . LYS A 1 94 ? -7.773 -15.82 6.023 1 96.94 94 LYS A N 1
ATOM 757 C CA . LYS A 1 94 ? -8.289 -15.266 7.273 1 96.94 94 LYS A CA 1
ATOM 758 C C . LYS A 1 94 ? -7.902 -13.797 7.422 1 96.94 94 LYS A C 1
ATOM 760 O O . LYS A 1 94 ? -8.734 -12.969 7.801 1 96.94 94 LYS A O 1
ATOM 765 N N . ILE A 1 95 ? -6.715 -13.508 7.129 1 96.56 95 ILE A N 1
ATOM 766 C CA . ILE A 1 95 ? -6.234 -12.133 7.207 1 96.56 95 ILE A CA 1
ATOM 767 C C . ILE A 1 95 ? -6.977 -11.266 6.188 1 96.56 95 ILE A C 1
ATOM 769 O O . ILE A 1 95 ? -7.398 -10.148 6.5 1 96.56 95 ILE A O 1
ATOM 773 N N . VAL A 1 96 ? -7.133 -11.781 4.973 1 97.25 96 VAL A N 1
ATOM 774 C CA . VAL A 1 96 ? -7.863 -11.055 3.941 1 97.25 96 VAL A CA 1
ATOM 775 C C . VAL A 1 96 ? -9.273 -10.727 4.438 1 97.25 96 VAL A C 1
ATOM 777 O O . VAL A 1 96 ? -9.711 -9.578 4.371 1 97.25 96 VAL A O 1
ATOM 780 N N . ARG A 1 97 ? -9.906 -11.68 5.027 1 97.38 97 ARG A N 1
ATOM 781 C CA . ARG A 1 97 ? -11.281 -11.516 5.492 1 97.38 97 ARG A CA 1
ATOM 782 C C . ARG A 1 97 ? -11.352 -10.5 6.625 1 97.38 97 ARG A C 1
ATOM 784 O O . ARG A 1 97 ? -12.305 -9.719 6.703 1 97.38 97 ARG A O 1
ATOM 791 N N . GLU A 1 98 ? -10.422 -10.484 7.488 1 96.5 98 GLU A N 1
ATOM 792 C CA . GLU A 1 98 ? -10.383 -9.57 8.625 1 96.5 98 GLU A CA 1
ATOM 793 C C . GLU A 1 98 ? -10.109 -8.141 8.18 1 96.5 98 GLU A C 1
ATOM 795 O O . GLU A 1 98 ? -10.672 -7.191 8.727 1 96.5 98 GLU A O 1
ATOM 800 N N . LYS A 1 99 ? -9.258 -8.086 7.168 1 96.06 99 LYS A N 1
ATOM 801 C CA . LYS A 1 99 ? -8.727 -6.77 6.852 1 96.06 99 LYS A CA 1
ATOM 802 C C . LYS A 1 99 ? -9.531 -6.098 5.742 1 96.06 99 LYS A C 1
ATOM 804 O O . LYS A 1 99 ? -9.516 -4.871 5.613 1 96.06 99 LYS A O 1
ATOM 809 N N . ILE A 1 100 ? -10.164 -6.859 4.914 1 95.5 100 ILE A N 1
ATOM 810 C CA . ILE A 1 100 ? -10.93 -6.281 3.814 1 95.5 100 ILE A CA 1
ATOM 811 C C . ILE A 1 100 ? -12.148 -5.543 4.367 1 95.5 100 ILE A C 1
ATOM 813 O O . ILE A 1 100 ? -12.789 -6.012 5.305 1 95.5 100 ILE A O 1
ATOM 817 N N . ARG A 1 101 ? -12.484 -4.395 3.811 1 90.19 101 ARG A N 1
ATOM 818 C CA . ARG A 1 101 ? -13.5 -3.531 4.406 1 90.19 101 ARG A CA 1
ATOM 819 C C . ARG A 1 101 ? -14.789 -3.576 3.604 1 90.19 101 ARG A C 1
ATOM 821 O O . ARG A 1 101 ? -14.789 -3.967 2.434 1 90.19 101 ARG A O 1
ATOM 828 N N . PHE A 1 102 ? -15.867 -3.223 4.352 1 91.44 102 PHE A N 1
ATOM 829 C CA . PHE A 1 102 ? -17.203 -3.002 3.811 1 91.44 102 PHE A CA 1
ATOM 830 C C . PHE A 1 102 ? -17.828 -4.32 3.373 1 91.44 102 PHE A C 1
ATOM 832 O O . PHE A 1 102 ? -17.156 -5.348 3.309 1 91.44 102 PHE A O 1
ATOM 839 N N . ALA A 1 103 ? -19.062 -4.336 3.164 1 93.88 103 ALA A N 1
ATOM 840 C CA . ALA A 1 103 ? -19.875 -5.531 2.916 1 93.88 103 ALA A CA 1
ATOM 841 C C . ALA A 1 103 ? -19.469 -6.203 1.607 1 93.88 103 ALA A C 1
ATOM 843 O O . ALA A 1 103 ? -19.328 -7.426 1.551 1 93.88 103 ALA A O 1
ATOM 844 N N . ALA A 1 104 ? -19.219 -5.426 0.607 1 94.62 104 ALA A N 1
ATOM 845 C CA . ALA A 1 104 ? -18.859 -5.969 -0.701 1 94.62 104 ALA A CA 1
ATOM 846 C C . ALA A 1 104 ? -17.531 -6.727 -0.638 1 94.62 104 ALA A C 1
ATOM 848 O O . ALA A 1 104 ? -17.406 -7.816 -1.204 1 94.62 104 ALA A O 1
ATOM 849 N N . GLY A 1 105 ? -16.547 -6.191 0.052 1 95.75 105 GLY A N 1
ATOM 850 C CA . GLY A 1 105 ? -15.273 -6.863 0.22 1 95.75 105 GLY A CA 1
ATOM 851 C C . GLY A 1 105 ? -15.375 -8.141 1.025 1 95.75 105 GLY A C 1
ATOM 852 O O . GLY A 1 105 ? -14.797 -9.164 0.65 1 95.75 105 GLY A O 1
ATOM 853 N N . LYS A 1 106 ? -16.141 -8.102 2.039 1 96.12 106 LYS A N 1
ATOM 854 C CA . LYS A 1 106 ? -16.312 -9.266 2.896 1 96.12 106 LYS A CA 1
ATOM 855 C C . LYS A 1 106 ? -17.016 -10.398 2.15 1 96.12 106 LYS A C 1
ATOM 857 O O . LYS A 1 106 ? -16.672 -11.57 2.32 1 96.12 106 LYS A O 1
ATOM 862 N N . GLN A 1 107 ? -17.938 -10.023 1.344 1 96.88 107 GLN A N 1
ATOM 863 C CA . GLN A 1 107 ? -18.641 -11.016 0.537 1 96.88 107 GLN A CA 1
ATOM 864 C C . GLN A 1 107 ? -17.688 -11.703 -0.437 1 96.88 107 GLN A C 1
ATOM 866 O O . GLN A 1 107 ? -17.766 -12.914 -0.646 1 96.88 107 GLN A O 1
ATOM 871 N N . LEU A 1 108 ? -16.812 -10.93 -1.019 1 96.69 108 LEU A N 1
ATOM 872 C CA . LEU A 1 108 ? -15.812 -11.5 -1.918 1 96.69 108 LEU A CA 1
ATOM 873 C C . LEU A 1 108 ? -14.906 -12.477 -1.179 1 96.69 108 LEU A C 1
ATOM 875 O O . LEU A 1 108 ? -14.617 -13.562 -1.687 1 96.69 108 LEU A O 1
ATOM 879 N N . ALA A 1 109 ? -14.5 -12.062 -0.023 1 97.38 109 ALA A N 1
ATOM 880 C CA . ALA A 1 109 ? -13.625 -12.93 0.771 1 97.38 109 ALA A CA 1
ATOM 881 C C . ALA A 1 109 ? -14.336 -14.227 1.152 1 97.38 109 ALA A C 1
ATOM 883 O O . ALA A 1 109 ? -13.758 -15.305 1.05 1 97.38 109 ALA A O 1
ATOM 884 N N . ASP A 1 110 ? -15.562 -14.094 1.565 1 97.06 110 ASP A N 1
ATOM 885 C CA . ASP A 1 110 ? -16.328 -15.281 1.933 1 97.06 110 ASP A CA 1
ATOM 886 C C . ASP A 1 110 ? -16.547 -16.203 0.731 1 97.06 110 ASP A C 1
ATOM 888 O O . ASP A 1 110 ? -16.438 -17.422 0.852 1 97.06 110 ASP A O 1
ATOM 892 N N . LYS A 1 111 ? -16.859 -15.586 -0.361 1 96.94 111 LYS A N 1
ATOM 893 C CA . LYS A 1 111 ? -17 -16.375 -1.586 1 96.94 111 LYS A CA 1
ATOM 894 C C . LYS A 1 111 ? -15.719 -17.109 -1.92 1 96.94 111 LYS A C 1
ATOM 896 O O . LYS A 1 111 ? -15.75 -18.297 -2.262 1 96.94 111 LYS A O 1
ATOM 901 N N . ALA A 1 112 ? -14.594 -16.469 -1.838 1 96.56 112 ALA A N 1
ATOM 902 C CA . ALA A 1 112 ? -13.305 -17.078 -2.123 1 96.56 112 ALA A CA 1
ATOM 903 C C . ALA A 1 112 ? -13.039 -18.25 -1.182 1 96.56 112 ALA A C 1
ATOM 905 O O . ALA A 1 112 ? -12.57 -19.312 -1.612 1 96.56 112 ALA A O 1
ATOM 906 N N . ILE A 1 113 ? -13.344 -18.031 0.066 1 96.5 113 ILE A N 1
ATOM 907 C CA . ILE A 1 113 ? -13.133 -19.094 1.054 1 96.5 113 ILE A CA 1
ATOM 908 C C . ILE A 1 113 ? -13.992 -20.312 0.707 1 96.5 113 ILE A C 1
ATOM 910 O O . ILE A 1 113 ? -13.516 -21.438 0.764 1 96.5 113 ILE A O 1
ATOM 914 N N . GLY A 1 114 ? -15.242 -20.062 0.326 1 95.25 114 GLY A N 1
ATOM 915 C CA . GLY A 1 114 ? -16.094 -21.156 -0.124 1 95.25 114 GLY A CA 1
ATOM 916 C C . GLY A 1 114 ? -15.547 -21.875 -1.344 1 95.25 114 GLY A C 1
ATOM 917 O O . GLY A 1 114 ? -15.57 -23.109 -1.405 1 95.25 114 GLY A O 1
ATOM 918 N N . GLU A 1 115 ? -15.078 -21.109 -2.258 1 94.44 115 GLU A N 1
ATOM 919 C CA . GLU A 1 115 ? -14.539 -21.703 -3.484 1 94.44 115 GLU A CA 1
ATOM 920 C C . GLU A 1 115 ? -13.25 -22.469 -3.211 1 94.44 115 GLU A C 1
ATOM 922 O O . GLU A 1 115 ? -12.977 -23.484 -3.857 1 94.44 115 GLU A O 1
ATOM 927 N N . ILE A 1 116 ? -12.398 -21.953 -2.285 1 95 116 ILE A N 1
ATOM 928 C CA . ILE A 1 116 ? -11.203 -22.688 -1.881 1 95 116 ILE A CA 1
ATOM 929 C C . ILE A 1 116 ? -11.586 -24.031 -1.285 1 95 116 ILE A C 1
ATOM 931 O O . ILE A 1 116 ? -11 -25.062 -1.63 1 95 116 ILE A O 1
ATOM 935 N N . ASN A 1 117 ? -12.586 -24.031 -0.453 1 94.5 117 ASN A N 1
ATOM 936 C CA . ASN A 1 117 ? -13.07 -25.281 0.136 1 94.5 117 ASN A CA 1
ATOM 937 C C . ASN A 1 117 ? -13.555 -26.25 -0.933 1 94.5 117 ASN A C 1
ATOM 939 O O . ASN A 1 117 ? -13.266 -27.453 -0.87 1 94.5 117 ASN A O 1
ATOM 943 N N . GLY A 1 118 ? -14.32 -25.688 -1.862 1 92.06 118 GLY A N 1
ATOM 944 C CA . GLY A 1 118 ? -14.773 -26.531 -2.967 1 92.06 118 GLY A CA 1
ATOM 945 C C . GLY A 1 118 ? -13.633 -27.094 -3.795 1 92.06 118 GLY A C 1
ATOM 946 O O . GLY A 1 118 ? -13.641 -28.266 -4.148 1 92.06 118 GLY A O 1
ATOM 947 N N . TRP A 1 119 ? -12.672 -26.297 -4.078 1 92.69 119 TRP A N 1
ATOM 948 C CA . TRP A 1 119 ? -11.492 -26.719 -4.832 1 92.69 119 TRP A CA 1
ATOM 949 C C . TRP A 1 119 ? -10.688 -27.766 -4.062 1 92.69 119 TRP A C 1
ATOM 951 O O . TRP A 1 119 ? -10.203 -28.734 -4.648 1 92.69 119 TRP A O 1
ATOM 961 N N . GLU A 1 120 ? -10.539 -27.594 -2.752 1 93.31 120 GLU A N 1
ATOM 962 C CA . GLU A 1 120 ? -9.82 -28.547 -1.914 1 93.31 120 GLU A CA 1
ATOM 963 C C . GLU A 1 120 ? -10.5 -29.922 -1.921 1 93.31 120 GLU A C 1
ATOM 965 O O . GLU A 1 120 ? -9.836 -30.953 -2.033 1 93.31 120 GLU A O 1
ATOM 970 N N . LYS A 1 121 ? -11.789 -29.938 -1.831 1 93.62 121 LYS A N 1
ATOM 971 C CA . LYS A 1 121 ? -12.531 -31.203 -1.882 1 93.62 121 LYS A CA 1
ATOM 972 C C . LYS A 1 121 ? -12.32 -31.906 -3.215 1 93.62 121 LYS A C 1
ATOM 974 O O . LYS A 1 121 ? -12.133 -33.125 -3.254 1 93.62 121 LYS A O 1
ATOM 979 N N . TYR A 1 122 ? -12.438 -31.094 -4.219 1 91.94 122 TYR A N 1
ATOM 980 C CA . TYR A 1 122 ? -12.203 -31.641 -5.547 1 91.94 122 TYR A CA 1
ATOM 981 C C . TYR A 1 122 ? -10.797 -32.219 -5.66 1 91.94 122 TYR A C 1
ATOM 983 O O . TYR A 1 122 ? -10.617 -33.344 -6.094 1 91.94 122 TYR A O 1
ATOM 991 N N . ARG A 1 123 ? -9.836 -31.406 -5.281 1 92.19 123 ARG A N 1
ATOM 992 C CA . ARG A 1 123 ? -8.438 -31.828 -5.297 1 92.19 123 ARG A CA 1
ATOM 993 C C . ARG A 1 123 ? -8.242 -33.125 -4.488 1 92.19 123 ARG A C 1
ATOM 995 O O . ARG A 1 123 ? -7.617 -34.062 -4.961 1 92.19 123 ARG A O 1
ATOM 1002 N N . ASP A 1 124 ? -8.797 -33.188 -3.273 1 93.38 124 ASP A N 1
ATOM 1003 C CA . ASP A 1 124 ? -8.648 -34.344 -2.396 1 93.38 124 ASP A CA 1
ATOM 1004 C C . ASP A 1 124 ? -9.305 -35.594 -3.008 1 93.38 124 ASP A C 1
ATOM 1006 O O . ASP A 1 124 ? -8.82 -36.719 -2.83 1 93.38 124 ASP A O 1
ATOM 1010 N N . SER A 1 125 ? -10.398 -35.375 -3.75 1 93.75 125 SER A N 1
ATOM 1011 C CA . SER A 1 125 ? -11.047 -36.5 -4.422 1 93.75 125 SER A CA 1
ATOM 1012 C C . SER A 1 125 ? -10.148 -37.094 -5.504 1 93.75 125 SER A C 1
ATOM 1014 O O . SER A 1 125 ? -10.125 -38.312 -5.699 1 93.75 125 SER A O 1
ATOM 1016 N N . LEU A 1 126 ? -9.438 -36.219 -6.199 1 92.19 126 LEU A N 1
ATOM 1017 C CA . LEU A 1 126 ? -8.516 -36.688 -7.223 1 92.19 126 LEU A CA 1
ATOM 1018 C C . LEU A 1 126 ? -7.375 -37.469 -6.602 1 92.19 126 LEU A C 1
ATOM 1020 O O . LEU A 1 126 ? -6.969 -38.5 -7.133 1 92.19 126 LEU A O 1
ATOM 1024 N N . ILE A 1 127 ? -6.855 -37 -5.469 1 92.44 127 ILE A N 1
ATOM 1025 C CA . ILE A 1 127 ? -5.781 -37.688 -4.77 1 92.44 127 ILE A CA 1
ATOM 1026 C C . ILE A 1 127 ? -6.27 -39.031 -4.285 1 92.44 127 ILE A C 1
ATOM 1028 O O . ILE A 1 127 ? -5.559 -40.031 -4.395 1 92.44 127 ILE A O 1
ATOM 1032 N N . LYS A 1 128 ? -7.48 -39.125 -3.766 1 93.62 128 LYS A N 1
ATOM 1033 C CA . LYS A 1 128 ? -8.07 -40.375 -3.32 1 93.62 128 LYS A CA 1
ATOM 1034 C C . LYS A 1 128 ? -8.219 -41.344 -4.484 1 93.62 128 LYS A C 1
ATOM 1036 O O . LYS A 1 128 ? -7.91 -42.531 -4.348 1 93.62 128 LYS A O 1
ATOM 1041 N N . GLN A 1 129 ? -8.719 -40.844 -5.602 1 92.88 129 GLN A N 1
ATOM 1042 C CA . GLN A 1 129 ? -8.844 -41.688 -6.781 1 92.88 129 GLN A CA 1
ATOM 1043 C C . GLN A 1 129 ? -7.496 -42.281 -7.195 1 92.88 129 GLN A C 1
ATOM 1045 O O . GLN A 1 129 ? -7.402 -43.438 -7.551 1 92.88 129 GLN A O 1
ATOM 1050 N N . ARG A 1 130 ? -6.578 -41.375 -7.137 1 92.5 130 ARG A N 1
ATOM 1051 C CA . ARG A 1 130 ? -5.234 -41.812 -7.461 1 92.5 130 ARG A CA 1
ATOM 1052 C C . ARG A 1 130 ? -4.777 -42.906 -6.496 1 92.5 130 ARG A C 1
ATOM 1054 O O . ARG A 1 130 ? -4.18 -43.906 -6.91 1 92.5 130 ARG A O 1
ATOM 1061 N N . LYS A 1 131 ? -5.016 -42.812 -5.215 1 91.12 131 LYS A N 1
ATOM 1062 C CA . LYS A 1 131 ? -4.652 -43.812 -4.203 1 91.12 131 LYS A CA 1
ATOM 1063 C C . LYS A 1 131 ? -5.418 -45.094 -4.41 1 91.12 131 LYS A C 1
ATOM 1065 O O . LYS A 1 131 ? -4.914 -46.188 -4.098 1 91.12 131 LYS A O 1
ATOM 1070 N N . ASP A 1 132 ? -6.625 -45 -4.988 1 91.31 132 ASP A N 1
ATOM 1071 C CA . ASP A 1 132 ? -7.461 -46.156 -5.242 1 91.31 132 ASP A CA 1
ATOM 1072 C C . ASP A 1 132 ? -7.047 -46.875 -6.531 1 91.31 132 ASP A C 1
ATOM 1074 O O . ASP A 1 132 ? -7.648 -47.875 -6.918 1 91.31 132 ASP A O 1
ATOM 1078 N N . GLY A 1 133 ? -6.074 -46.25 -7.246 1 88.81 133 GLY A N 1
ATOM 1079 C CA . GLY A 1 133 ? -5.496 -46.969 -8.367 1 88.81 133 GLY A CA 1
ATOM 1080 C C . GLY A 1 133 ? -5.812 -46.344 -9.711 1 88.81 133 GLY A C 1
ATOM 1081 O O . GLY A 1 133 ? -5.406 -46.844 -10.758 1 88.81 133 GLY A O 1
ATOM 1082 N N . THR A 1 134 ? -6.613 -45.219 -9.641 1 87.62 134 THR A N 1
ATOM 1083 C CA . THR A 1 134 ? -6.938 -44.531 -10.891 1 87.62 134 THR A CA 1
ATOM 1084 C C . THR A 1 134 ? -5.688 -43.906 -11.508 1 87.62 134 THR A C 1
ATOM 1086 O O . THR A 1 134 ? -4.949 -43.188 -10.836 1 87.62 134 THR A O 1
ATOM 1089 N N . LYS A 1 135 ? -5.445 -44.25 -12.703 1 83.88 135 LYS A N 1
ATOM 1090 C CA . LYS A 1 135 ? -4.336 -43.625 -13.414 1 83.88 135 LYS A CA 1
ATOM 1091 C C . LYS A 1 135 ? -4.801 -42.406 -14.195 1 83.88 135 LYS A C 1
ATOM 1093 O O . LYS A 1 135 ? -5.84 -42.438 -14.859 1 83.88 135 LYS A O 1
ATOM 1098 N N . PHE A 1 136 ? -4.051 -41.406 -14 1 81.75 136 PHE A N 1
ATOM 1099 C CA . PHE A 1 136 ? -4.379 -40.156 -14.695 1 81.75 136 PHE A CA 1
ATOM 1100 C C . PHE A 1 136 ? -3.453 -39.938 -15.891 1 81.75 136 PHE A C 1
ATOM 1102 O O . PHE A 1 136 ? -2.254 -40.219 -15.812 1 81.75 136 PHE A O 1
ATOM 1109 N N . THR A 1 137 ? -4.207 -39.562 -16.984 1 74.5 137 THR A N 1
ATOM 1110 C CA . THR A 1 137 ? -3.457 -39.25 -18.188 1 74.5 137 THR A CA 1
ATOM 1111 C C . THR A 1 137 ? -3.338 -37.75 -18.359 1 74.5 137 THR A C 1
ATOM 1113 O O . THR A 1 137 ? -4.043 -36.969 -17.703 1 74.5 137 THR A O 1
ATOM 1116 N N . VAL A 1 138 ? -2.508 -37.312 -19.188 1 68 138 VAL A N 1
ATOM 1117 C CA . VAL A 1 138 ? -2.254 -35.906 -19.438 1 68 138 VAL A CA 1
ATOM 1118 C C . VAL A 1 138 ? -3.529 -35.25 -19.953 1 68 138 VAL A C 1
ATOM 1120 O O . VAL A 1 138 ? -3.834 -34.094 -19.578 1 68 138 VAL A O 1
ATOM 1123 N N . ASP A 1 139 ? -4.27 -35.906 -20.781 1 69.38 139 ASP A N 1
ATOM 1124 C CA . ASP A 1 139 ? -5.496 -35.375 -21.359 1 69.38 139 ASP A CA 1
ATOM 1125 C C . ASP A 1 139 ? -6.52 -35.062 -20.266 1 69.38 139 ASP A C 1
ATOM 1127 O O . ASP A 1 139 ? -7.281 -34.094 -20.375 1 69.38 139 ASP A O 1
ATOM 1131 N N . MET A 1 140 ? -6.398 -35.875 -19.219 1 74.56 140 MET A N 1
ATOM 1132 C CA . MET A 1 140 ? -7.363 -35.688 -18.141 1 74.56 140 MET A CA 1
ATOM 1133 C C . MET A 1 140 ? -7.043 -34.438 -17.328 1 74.56 140 MET A C 1
ATOM 1135 O O . MET A 1 140 ? -7.914 -33.906 -16.656 1 74.56 140 MET A O 1
ATOM 1139 N N . PHE A 1 141 ? -5.738 -34 -17.484 1 73.94 141 PHE A N 1
ATOM 1140 C CA . PHE A 1 141 ? -5.281 -32.875 -16.688 1 73.94 141 PHE A CA 1
ATOM 1141 C C . PHE A 1 141 ? -5.906 -31.562 -17.188 1 73.94 141 PHE A C 1
ATOM 1143 O O . PHE A 1 141 ? -6.211 -30.672 -16.391 1 73.94 141 PHE A O 1
ATOM 1150 N N . GLU A 1 142 ? -6.098 -31.469 -18.484 1 70.31 142 GLU A N 1
ATOM 1151 C CA . GLU A 1 142 ? -6.773 -30.297 -19.031 1 70.31 142 GLU A CA 1
ATOM 1152 C C . GLU A 1 142 ? -8.156 -30.109 -18.406 1 70.31 142 GLU A C 1
ATOM 1154 O O . GLU A 1 142 ? -8.555 -29 -18.078 1 70.31 142 GLU A O 1
ATOM 1159 N N . ASN A 1 143 ? -8.75 -31.234 -18.234 1 74.19 143 ASN A N 1
ATOM 1160 C CA . ASN A 1 143 ? -10.078 -31.203 -17.625 1 74.19 143 ASN A CA 1
ATOM 1161 C C . ASN A 1 143 ? -10.023 -30.781 -16.156 1 74.19 143 ASN A C 1
ATOM 1163 O O . ASN A 1 143 ? -10.914 -30.094 -15.68 1 74.19 143 ASN A O 1
ATOM 1167 N N . ILE A 1 144 ? -8.945 -31.156 -15.539 1 75.75 144 ILE A N 1
ATOM 1168 C CA . ILE A 1 144 ? -8.773 -30.812 -14.133 1 75.75 144 ILE A CA 1
ATOM 1169 C C . ILE A 1 144 ? -8.508 -29.312 -14 1 75.75 144 ILE A C 1
ATOM 1171 O O . ILE A 1 144 ? -9.094 -28.641 -13.148 1 75.75 144 ILE A O 1
ATOM 1175 N N . MET A 1 145 ? -7.758 -28.75 -14.93 1 72.19 145 MET A N 1
ATOM 1176 C CA . MET A 1 145 ? -7.426 -27.328 -14.898 1 72.19 145 MET A CA 1
ATOM 1177 C C . MET A 1 145 ? -8.625 -26.469 -15.32 1 72.19 145 MET A C 1
ATOM 1179 O O . MET A 1 145 ? -8.758 -25.328 -14.898 1 72.19 145 MET A O 1
ATOM 1183 N N . ALA A 1 146 ? -9.43 -27.047 -16.109 1 72.19 146 ALA A N 1
ATOM 1184 C CA . ALA A 1 146 ? -10.625 -26.359 -16.578 1 72.19 146 ALA A CA 1
ATOM 1185 C C . ALA A 1 146 ? -11.766 -26.484 -15.57 1 72.19 146 ALA A C 1
ATOM 1187 O O . ALA A 1 146 ? -12.859 -25.953 -15.797 1 72.19 146 ALA A O 1
ATOM 1188 N N . ASN A 1 147 ? -11.359 -27.125 -14.523 1 79.06 147 ASN A N 1
ATOM 1189 C CA . ASN A 1 147 ? -12.391 -27.312 -13.508 1 79.06 147 ASN A CA 1
ATOM 1190 C C . ASN A 1 147 ? -12.977 -25.969 -13.055 1 79.06 147 ASN A C 1
ATOM 1192 O O . ASN A 1 147 ? -12.234 -25.016 -12.82 1 79.06 147 ASN A O 1
ATOM 1196 N N . LYS A 1 148 ? -14.242 -26 -12.961 1 79.12 148 LYS A N 1
ATOM 1197 C CA . LYS A 1 148 ? -15 -24.781 -12.648 1 79.12 148 LYS A CA 1
ATOM 1198 C C . LYS A 1 148 ? -14.594 -24.219 -11.297 1 79.12 148 LYS A C 1
ATOM 1200 O O . LYS A 1 148 ? -14.5 -23 -11.133 1 79.12 148 LYS A O 1
ATOM 1205 N N . ASN A 1 149 ? -14.312 -25.094 -10.406 1 78.88 149 ASN A N 1
ATOM 1206 C CA . ASN A 1 149 ? -13.945 -24.641 -9.07 1 78.88 149 ASN A CA 1
ATOM 1207 C C . ASN A 1 149 ? -12.648 -23.844 -9.086 1 78.88 149 ASN A C 1
ATOM 1209 O O . ASN A 1 149 ? -12.555 -22.781 -8.477 1 78.88 149 ASN A O 1
ATOM 1213 N N . TYR A 1 150 ? -11.75 -24.344 -9.836 1 82.31 150 TYR A N 1
ATOM 1214 C CA . TYR A 1 150 ? -10.461 -23.656 -9.93 1 82.31 150 TYR A CA 1
ATOM 1215 C C . TYR A 1 150 ? -10.586 -22.344 -10.695 1 82.31 150 TYR A C 1
ATOM 1217 O O . TYR A 1 150 ? -10.039 -21.328 -10.273 1 82.31 150 TYR A O 1
ATOM 1225 N N . LYS A 1 151 ? -11.289 -22.344 -11.727 1 82.88 151 LYS A N 1
ATOM 1226 C CA . LYS A 1 151 ? -11.469 -21.156 -12.539 1 82.88 151 LYS A CA 1
ATOM 1227 C C . LYS A 1 151 ? -12.203 -20.062 -11.766 1 82.88 151 LYS A C 1
ATOM 1229 O O . LYS A 1 151 ? -11.812 -18.891 -11.805 1 82.88 151 LYS A O 1
ATOM 1234 N N . HIS A 1 152 ? -13.219 -20.5 -11.109 1 88.38 152 HIS A N 1
ATOM 1235 C CA . HIS A 1 152 ? -13.977 -19.547 -10.305 1 88.38 152 HIS A CA 1
ATOM 1236 C C . HIS A 1 152 ? -13.125 -18.984 -9.172 1 88.38 152 HIS A C 1
ATOM 1238 O O . HIS A 1 152 ? -13.211 -17.797 -8.875 1 88.38 152 HIS A O 1
ATOM 1244 N N . LEU A 1 153 ? -12.359 -19.812 -8.617 1 90.12 153 LEU A N 1
ATOM 1245 C CA . LEU A 1 153 ? -11.477 -19.391 -7.531 1 90.12 153 LEU A CA 1
ATOM 1246 C C . LEU A 1 153 ? -10.5 -18.328 -8.016 1 90.12 153 LEU A C 1
ATOM 1248 O O . LEU A 1 153 ? -10.352 -17.281 -7.375 1 90.12 153 LEU A O 1
ATOM 1252 N N . ASN A 1 154 ? -9.922 -18.5 -9.125 1 84.81 154 ASN A N 1
ATOM 1253 C CA . ASN A 1 154 ? -8.969 -17.547 -9.688 1 84.81 154 ASN A CA 1
ATOM 1254 C C . ASN A 1 154 ? -9.641 -16.203 -10.008 1 84.81 154 ASN A C 1
ATOM 1256 O O . ASN A 1 154 ? -9.078 -15.148 -9.734 1 84.81 154 ASN A O 1
ATOM 1260 N N . LYS A 1 155 ? -10.797 -16.328 -10.523 1 88.94 155 LYS A N 1
ATOM 1261 C CA . LYS A 1 155 ? -11.547 -15.117 -10.859 1 88.94 155 LYS A CA 1
ATOM 1262 C C . LYS A 1 155 ? -11.914 -14.336 -9.594 1 88.94 155 LYS A C 1
ATOM 1264 O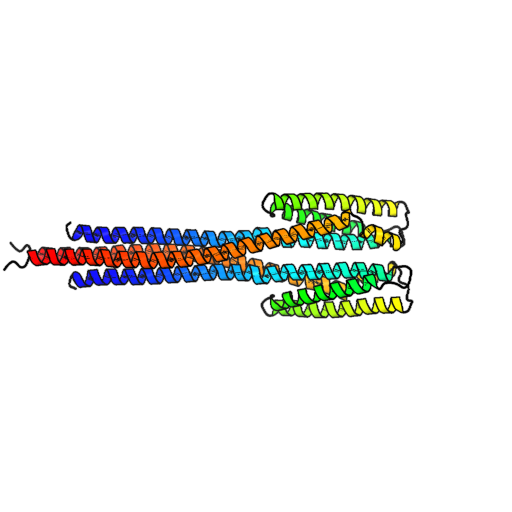 O . LYS A 1 155 ? -11.758 -13.109 -9.547 1 88.94 155 LYS A O 1
ATOM 1269 N N . THR A 1 156 ? -12.359 -15.086 -8.68 1 94.19 156 THR A N 1
ATOM 1270 C CA . THR A 1 156 ? -12.75 -14.453 -7.43 1 94.19 156 THR A CA 1
ATOM 1271 C C . THR A 1 156 ? -11.547 -13.805 -6.754 1 94.19 156 THR A C 1
ATOM 1273 O O . THR A 1 156 ? -11.641 -12.688 -6.238 1 94.19 156 THR A O 1
ATOM 1276 N N . MET A 1 157 ? -10.453 -14.492 -6.73 1 92.75 157 MET A N 1
ATOM 1277 C CA . MET A 1 157 ? -9.234 -13.938 -6.152 1 92.75 157 MET A CA 1
ATOM 1278 C C . MET A 1 157 ? -8.82 -12.656 -6.875 1 92.75 157 MET A C 1
ATOM 1280 O O . MET A 1 157 ? -8.383 -11.695 -6.242 1 92.75 157 MET A O 1
ATOM 1284 N N . SER A 1 158 ? -9.023 -12.617 -8.164 1 90.19 158 SER A N 1
ATOM 1285 C CA . SER A 1 158 ? -8.727 -11.422 -8.945 1 90.19 158 SER A CA 1
ATOM 1286 C C . SER A 1 158 ? -9.641 -10.266 -8.555 1 90.19 158 SER A C 1
ATOM 1288 O O . SER A 1 158 ? -9.211 -9.109 -8.531 1 90.19 158 SER A O 1
ATOM 1290 N N . HIS A 1 159 ? -10.836 -10.602 -8.25 1 94.25 159 HIS A N 1
ATOM 1291 C CA . HIS A 1 159 ? -11.773 -9.57 -7.816 1 94.25 159 HIS A CA 1
ATOM 1292 C C . HIS A 1 159 ? -11.375 -8.992 -6.465 1 94.25 159 HIS A C 1
ATOM 1294 O O . HIS A 1 159 ? -11.555 -7.797 -6.215 1 94.25 159 HIS A O 1
ATOM 1300 N N . ILE A 1 160 ? -10.883 -9.867 -5.641 1 96.06 160 ILE A N 1
ATOM 1301 C CA . ILE A 1 160 ? -10.414 -9.398 -4.34 1 96.06 160 ILE A CA 1
ATOM 1302 C C . ILE A 1 160 ? -9.25 -8.422 -4.531 1 96.06 160 ILE A C 1
ATOM 1304 O O . ILE A 1 160 ? -9.219 -7.363 -3.906 1 96.06 160 ILE A O 1
ATOM 1308 N N . LEU A 1 161 ? -8.359 -8.727 -5.383 1 92.75 161 LEU A N 1
ATOM 1309 C CA . LEU A 1 161 ? -7.203 -7.887 -5.641 1 92.75 161 LEU A CA 1
ATOM 1310 C C . LEU A 1 161 ? -7.621 -6.562 -6.273 1 92.75 161 LEU A C 1
ATOM 1312 O O . LEU A 1 161 ? -7.102 -5.504 -5.91 1 92.75 161 LEU A O 1
ATOM 1316 N N . ALA A 1 162 ? -8.539 -6.668 -7.164 1 91.75 162 ALA A N 1
ATOM 1317 C CA . ALA A 1 162 ? -9.062 -5.449 -7.785 1 91.75 162 ALA A CA 1
ATOM 1318 C C . ALA A 1 162 ? -9.75 -4.562 -6.754 1 91.75 162 ALA A C 1
ATOM 1320 O O . ALA A 1 162 ? -9.578 -3.34 -6.77 1 91.75 162 ALA A O 1
ATOM 1321 N N . TYR A 1 163 ? -10.531 -5.188 -5.914 1 95.44 163 TYR A N 1
ATOM 1322 C CA . TYR A 1 163 ? -11.211 -4.453 -4.852 1 95.44 163 TYR A CA 1
ATOM 1323 C C . TYR A 1 163 ? -10.211 -3.752 -3.945 1 95.44 163 TYR A C 1
ATOM 1325 O O . TYR A 1 163 ? -10.406 -2.592 -3.576 1 95.44 163 TYR A O 1
ATOM 1333 N N . ALA A 1 164 ? -9.195 -4.508 -3.533 1 94.44 164 ALA A N 1
ATOM 1334 C CA . ALA A 1 164 ? -8.156 -3.934 -2.686 1 94.44 164 ALA A CA 1
ATOM 1335 C C . ALA A 1 164 ? -7.465 -2.766 -3.381 1 94.44 164 ALA A C 1
ATOM 1337 O O . ALA A 1 164 ? -7.141 -1.761 -2.744 1 94.44 164 ALA A O 1
ATOM 1338 N N . ALA A 1 165 ? -7.25 -2.84 -4.664 1 91.12 165 ALA A N 1
ATOM 1339 C CA . ALA A 1 165 ? -6.629 -1.772 -5.441 1 91.12 165 ALA A CA 1
ATOM 1340 C C . ALA A 1 165 ? -7.512 -0.53 -5.477 1 91.12 165 ALA A C 1
ATOM 1342 O O . ALA A 1 165 ? -7.027 0.59 -5.301 1 91.12 165 ALA A O 1
ATOM 1343 N N . ASP A 1 166 ? -8.766 -0.786 -5.688 1 93.56 166 ASP A N 1
ATOM 1344 C CA . ASP A 1 166 ? -9.719 0.315 -5.699 1 93.56 166 ASP A CA 1
ATOM 1345 C C . ASP A 1 166 ? -9.734 1.048 -4.363 1 93.56 166 ASP A C 1
ATOM 1347 O O . ASP A 1 166 ? -9.758 2.279 -4.324 1 93.56 166 ASP A O 1
ATOM 1351 N N . ARG A 1 167 ? -9.711 0.251 -3.373 1 94.31 167 ARG A N 1
ATOM 1352 C CA . ARG A 1 167 ? -9.688 0.85 -2.043 1 94.31 167 ARG A CA 1
ATOM 1353 C C . ARG A 1 167 ? -8.406 1.633 -1.815 1 94.31 167 ARG A C 1
ATOM 1355 O O . ARG A 1 167 ? -8.414 2.689 -1.182 1 94.31 167 ARG A O 1
ATOM 1362 N N . SER A 1 168 ? -7.32 1.111 -2.227 1 94.25 168 SER A N 1
ATOM 1363 C CA . SER A 1 168 ? -6.043 1.812 -2.113 1 94.25 168 SER A CA 1
ATOM 1364 C C . SER A 1 168 ? -6.082 3.154 -2.834 1 94.25 168 SER A C 1
ATOM 1366 O O . SER A 1 168 ? -5.617 4.164 -2.305 1 94.25 168 SER A O 1
ATOM 1368 N N . ASP A 1 169 ? -6.684 3.209 -4.027 1 93.56 169 ASP A N 1
ATOM 1369 C CA . ASP A 1 169 ? -6.84 4.445 -4.789 1 93.56 169 ASP A CA 1
ATOM 1370 C C . ASP A 1 169 ? -7.699 5.453 -4.035 1 93.56 169 ASP A C 1
ATOM 1372 O O . ASP A 1 169 ? -7.355 6.633 -3.955 1 93.56 169 ASP A O 1
ATOM 1376 N N . GLU A 1 170 ? -8.695 4.922 -3.484 1 94.31 170 GLU A N 1
ATOM 1377 C CA . GLU A 1 170 ? -9.609 5.789 -2.74 1 94.31 170 GLU A CA 1
ATOM 1378 C C . GLU A 1 170 ? -8.891 6.465 -1.571 1 94.31 170 GLU A C 1
ATOM 1380 O O . GLU A 1 170 ? -8.969 7.684 -1.41 1 94.31 170 GLU A O 1
ATOM 1385 N N . TYR A 1 171 ? -8.195 5.637 -0.787 1 93.88 171 TYR A N 1
ATOM 1386 C CA . TYR A 1 171 ? -7.5 6.188 0.371 1 93.88 171 TYR A CA 1
ATOM 1387 C C . TYR A 1 171 ? -6.406 7.16 -0.061 1 93.88 171 TYR A C 1
ATOM 1389 O O . TYR A 1 171 ? -6.168 8.172 0.603 1 93.88 171 TYR A O 1
ATOM 1397 N N . TYR A 1 172 ? -5.77 6.875 -1.155 1 95 172 TYR A N 1
ATOM 1398 C CA . TYR A 1 172 ? -4.742 7.77 -1.671 1 95 172 TYR A CA 1
ATOM 1399 C C . TYR A 1 172 ? -5.348 9.102 -2.104 1 95 172 TYR A C 1
ATOM 1401 O O . TYR A 1 172 ? -4.859 10.164 -1.719 1 95 172 TYR A O 1
ATOM 1409 N N . PHE A 1 173 ? -6.426 9.062 -2.852 1 95.38 173 PHE A N 1
ATOM 1410 C CA . PHE A 1 173 ? -7.039 10.289 -3.354 1 95.38 173 PHE A CA 1
ATOM 1411 C C . PHE A 1 173 ? -7.715 11.055 -2.227 1 95.38 173 PHE A C 1
ATOM 1413 O O . PHE A 1 173 ? -7.738 12.289 -2.236 1 95.38 173 PHE A O 1
ATOM 1420 N N . ASP A 1 174 ? -8.203 10.367 -1.199 1 94.56 174 ASP A N 1
ATOM 1421 C CA . ASP A 1 174 ? -8.711 11.023 0.002 1 94.56 174 ASP A CA 1
ATOM 1422 C C . ASP A 1 174 ? -7.594 11.781 0.723 1 94.56 174 ASP A C 1
ATOM 1424 O O . ASP A 1 174 ? -7.816 12.883 1.235 1 94.56 174 ASP A O 1
ATOM 1428 N N . SER A 1 175 ? -6.5 11.109 0.745 1 95.38 175 SER A N 1
ATOM 1429 C CA . SER A 1 175 ? -5.363 11.773 1.372 1 95.38 175 SER A CA 1
ATOM 1430 C C . SER A 1 175 ? -4.957 13.023 0.596 1 95.38 175 SER A C 1
ATOM 1432 O O . SER A 1 175 ? -4.621 14.047 1.192 1 95.38 175 SER A O 1
ATOM 1434 N N . LEU A 1 176 ? -4.996 12.969 -0.73 1 94.69 176 LEU A N 1
ATOM 1435 C CA . LEU A 1 176 ? -4.699 14.109 -1.586 1 94.69 176 LEU A CA 1
ATOM 1436 C C . LEU A 1 176 ? -5.699 15.242 -1.351 1 94.69 176 LEU A C 1
ATOM 1438 O O . LEU A 1 176 ? -5.309 16.406 -1.198 1 94.69 176 LEU A O 1
ATOM 1442 N N . ASP A 1 177 ? -6.902 14.906 -1.252 1 95.25 177 ASP A N 1
ATOM 1443 C CA . ASP A 1 177 ? -7.953 15.883 -0.998 1 95.25 177 ASP A CA 1
ATOM 1444 C C . ASP A 1 177 ? -7.797 16.516 0.387 1 95.25 177 ASP A C 1
ATOM 1446 O O . ASP A 1 177 ? -8 17.719 0.558 1 95.25 177 ASP A O 1
ATOM 1450 N N . THR A 1 178 ? -7.418 15.625 1.29 1 94.38 178 THR A N 1
ATOM 1451 C CA . THR A 1 178 ? -7.23 16.109 2.654 1 94.38 178 THR A CA 1
ATOM 1452 C C . THR A 1 178 ? -6.094 17.125 2.717 1 94.38 178 THR A C 1
ATOM 1454 O O . THR A 1 178 ? -6.227 18.172 3.355 1 94.38 178 THR A O 1
ATOM 1457 N N . VAL A 1 179 ? -5.047 16.859 2.08 1 94.56 179 VAL A N 1
ATOM 1458 C CA . VAL A 1 179 ? -3.924 17.797 2.092 1 94.56 179 VAL A CA 1
ATOM 1459 C C . VAL A 1 179 ? -4.324 19.094 1.402 1 94.56 179 VAL A C 1
ATOM 1461 O O . VAL A 1 179 ? -3.934 20.188 1.841 1 94.56 179 VAL A O 1
ATOM 1464 N N . ARG A 1 180 ? -5.09 19.047 0.343 1 95.25 180 ARG A N 1
ATOM 1465 C CA . ARG A 1 180 ? -5.586 20.25 -0.334 1 95.25 180 ARG A CA 1
ATOM 1466 C C . ARG A 1 180 ? -6.492 21.062 0.585 1 95.25 180 ARG A C 1
ATOM 1468 O O . ARG A 1 180 ? -6.387 22.281 0.646 1 95.25 180 ARG A O 1
ATOM 1475 N N . LYS A 1 181 ? -7.297 20.406 1.313 1 94.12 181 LYS A N 1
ATOM 1476 C CA . LYS A 1 181 ? -8.164 21.062 2.281 1 94.12 181 LYS A CA 1
ATOM 1477 C C . LYS A 1 181 ? -7.355 21.734 3.381 1 94.12 181 LYS A C 1
ATOM 1479 O O . LYS A 1 181 ? -7.676 22.859 3.799 1 94.12 181 LYS A O 1
ATOM 1484 N N . ILE A 1 182 ? -6.352 21.031 3.84 1 93.25 182 ILE A N 1
ATOM 1485 C CA . ILE A 1 182 ? -5.484 21.594 4.875 1 93.25 182 ILE A CA 1
ATOM 1486 C C . ILE A 1 182 ? -4.809 22.859 4.355 1 93.25 182 ILE A C 1
ATOM 1488 O O . ILE A 1 182 ? -4.727 23.859 5.066 1 93.25 182 ILE A O 1
ATOM 1492 N N . PHE A 1 183 ? -4.395 22.844 3.158 1 94.69 183 PHE A N 1
ATOM 1493 C CA . PHE A 1 183 ? -3.756 24 2.531 1 94.69 183 PHE A CA 1
ATOM 1494 C C . PHE A 1 183 ? -4.707 25.188 2.486 1 94.69 183 PHE A C 1
ATOM 1496 O O . PHE A 1 183 ? -4.363 26.281 2.941 1 94.69 183 PHE A O 1
ATOM 1503 N N . VAL A 1 184 ? -5.879 24.969 2.016 1 95.06 184 VAL A N 1
ATOM 1504 C CA . VAL A 1 184 ? -6.879 26.031 1.882 1 95.06 184 VAL A CA 1
ATOM 1505 C C . VAL A 1 184 ? -7.262 26.562 3.264 1 95.06 184 VAL A C 1
ATOM 1507 O O . VAL A 1 184 ? -7.359 27.766 3.465 1 95.06 184 VAL A O 1
ATOM 1510 N N . LEU A 1 185 ? -7.406 25.656 4.172 1 94.5 185 LEU A N 1
ATOM 1511 C CA . LEU A 1 185 ? -7.777 26.016 5.535 1 94.5 185 LEU A CA 1
ATOM 1512 C C . LEU A 1 185 ? -6.703 26.891 6.176 1 94.5 185 LEU A C 1
ATOM 1514 O O . LEU A 1 185 ? -7.008 27.891 6.82 1 94.5 185 LEU A O 1
ATOM 1518 N N . ASN A 1 186 ? -5.492 26.531 5.973 1 93.5 186 ASN A N 1
ATOM 1519 C CA . ASN A 1 186 ? -4.395 27.297 6.559 1 93.5 186 ASN A CA 1
ATOM 1520 C C . ASN A 1 186 ? -4.301 28.688 5.949 1 93.5 186 ASN A C 1
ATOM 1522 O O . ASN A 1 186 ? -4.102 29.672 6.668 1 93.5 186 ASN A O 1
ATOM 1526 N N . ILE A 1 187 ? -4.492 28.781 4.645 1 94.31 187 ILE A N 1
ATOM 1527 C CA . ILE A 1 187 ? -4.465 30.094 3.99 1 94.31 187 ILE A CA 1
ATOM 1528 C C . ILE A 1 187 ? -5.613 30.953 4.512 1 94.31 187 ILE A C 1
ATOM 1530 O O . ILE A 1 187 ? -5.414 32.125 4.852 1 94.31 187 ILE A O 1
ATOM 1534 N N . ALA A 1 188 ? -6.762 30.359 4.625 1 94.44 188 ALA A N 1
ATOM 1535 C CA . ALA A 1 188 ? -7.934 31.078 5.141 1 94.44 188 ALA A CA 1
ATOM 1536 C C . ALA A 1 188 ? -7.699 31.562 6.566 1 94.44 188 ALA A C 1
ATOM 1538 O O . ALA A 1 188 ? -8.047 32.688 6.91 1 94.44 188 ALA A O 1
ATOM 1539 N N . LEU A 1 189 ? -7.102 30.719 7.363 1 93.94 189 LEU A N 1
ATOM 1540 C CA . LEU A 1 189 ? -6.84 31.062 8.758 1 93.94 189 LEU A CA 1
ATOM 1541 C C . LEU A 1 189 ? -5.809 32.188 8.859 1 93.94 189 LEU A C 1
ATOM 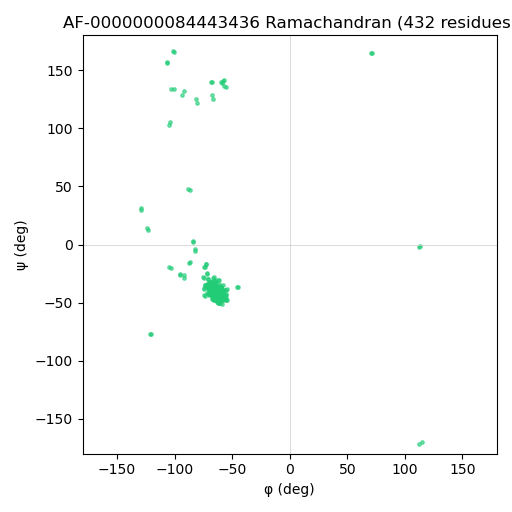1543 O O . LEU A 1 189 ? -5.949 33.094 9.68 1 93.94 189 LEU A O 1
ATOM 1547 N N . ILE A 1 190 ? -4.797 32.094 8.031 1 92.56 190 ILE A N 1
ATOM 1548 C CA . ILE A 1 190 ? -3.781 33.156 8.016 1 92.56 190 ILE A CA 1
ATOM 1549 C C . ILE A 1 190 ? -4.426 34.5 7.664 1 92.56 190 ILE A C 1
ATOM 1551 O O . ILE A 1 190 ? -4.227 35.469 8.359 1 92.56 190 ILE A O 1
ATOM 1555 N N . VAL A 1 191 ? -5.242 34.562 6.633 1 93.75 191 VAL A N 1
ATOM 1556 C CA . VAL A 1 191 ? -5.898 35.781 6.18 1 93.75 191 VAL A CA 1
ATOM 1557 C C . VAL A 1 191 ? -6.844 36.281 7.262 1 93.75 191 VAL A C 1
ATOM 1559 O O . VAL A 1 191 ? -6.836 37.469 7.586 1 93.75 191 VAL A O 1
ATOM 1562 N N . LEU A 1 192 ? -7.562 35.406 7.867 1 94.38 192 LEU A N 1
ATOM 1563 C CA . LEU A 1 192 ? -8.516 35.781 8.914 1 94.38 192 LEU A CA 1
ATOM 1564 C C . LEU A 1 192 ? -7.789 36.375 10.117 1 94.38 192 LEU A C 1
ATOM 1566 O O . LEU A 1 192 ? -8.203 37.406 10.648 1 94.38 192 LEU A O 1
ATOM 1570 N N . LEU A 1 193 ? -6.727 35.781 10.555 1 92.56 193 LEU A N 1
ATOM 1571 C CA . LEU A 1 193 ? -6.008 36.219 11.742 1 92.56 193 LEU A CA 1
ATOM 1572 C C . LEU A 1 193 ? -5.277 37.531 11.477 1 92.56 193 LEU A C 1
ATOM 1574 O O . LEU A 1 193 ? -5.184 38.375 12.367 1 92.56 193 LEU A O 1
ATOM 1578 N N . ILE A 1 194 ? -4.816 37.688 10.227 1 90.62 194 ILE A N 1
ATOM 1579 C CA . ILE A 1 194 ? -4.219 38.969 9.852 1 90.62 194 ILE A CA 1
ATOM 1580 C C . ILE A 1 194 ? -5.281 40.062 9.867 1 90.62 194 ILE A C 1
ATOM 1582 O O . ILE A 1 194 ? -5.043 41.188 10.367 1 90.62 194 ILE A O 1
ATOM 1586 N N . LEU A 1 195 ? -6.445 39.75 9.406 1 93.44 195 LEU A N 1
ATOM 1587 C CA . LEU A 1 195 ? -7.547 40.719 9.422 1 93.44 195 LEU A CA 1
ATOM 1588 C C . LEU A 1 195 ? -7.934 41.062 10.852 1 93.44 195 LEU A C 1
ATOM 1590 O O . LEU A 1 195 ? -8.141 42.25 11.172 1 93.44 195 LEU A O 1
ATOM 1594 N N . ILE A 1 196 ? -7.969 40.094 11.703 1 91.62 196 ILE A N 1
ATOM 1595 C CA . ILE A 1 196 ? -8.273 40.312 13.117 1 91.62 196 ILE A CA 1
ATOM 1596 C C . ILE A 1 196 ? -7.199 41.219 13.734 1 91.62 196 ILE A C 1
ATOM 1598 O O . ILE A 1 196 ? -7.516 42.125 14.484 1 91.62 196 ILE A O 1
ATOM 1602 N N . CYS A 1 197 ? -5.98 40.969 13.383 1 90.12 197 CYS A N 1
ATOM 1603 C CA . CYS A 1 197 ? -4.875 41.812 13.867 1 90.12 197 CYS A CA 1
ATOM 1604 C C . CYS A 1 197 ? -5.027 43.25 13.422 1 90.12 197 CYS A C 1
ATOM 1606 O O . CYS A 1 197 ? -4.895 44.156 14.234 1 90.12 197 CYS A O 1
ATOM 1608 N N . ILE A 1 198 ? -5.426 43.438 12.203 1 90.31 198 ILE A N 1
ATOM 1609 C CA . ILE A 1 198 ? -5.543 44.781 11.648 1 90.31 198 ILE A CA 1
ATOM 1610 C C . ILE A 1 198 ? -6.723 45.5 12.289 1 90.31 198 ILE A C 1
ATOM 1612 O O . ILE A 1 198 ? -6.594 46.656 12.711 1 90.31 198 ILE A O 1
ATOM 1616 N N . ILE A 1 199 ? -7.809 44.875 12.477 1 91.75 199 ILE A N 1
ATOM 1617 C CA . ILE A 1 199 ? -9.016 45.438 13.039 1 91.75 199 ILE A CA 1
ATOM 1618 C C . ILE A 1 199 ? -8.773 45.812 14.508 1 91.75 199 ILE A C 1
ATOM 1620 O O . ILE A 1 199 ? -9.094 46.938 14.938 1 91.75 199 ILE A O 1
ATOM 1624 N N . THR A 1 200 ? -8.164 44.906 15.297 1 90.19 200 THR A N 1
ATOM 1625 C CA . THR A 1 200 ? -7.938 45.156 16.719 1 90.19 200 THR A CA 1
ATOM 1626 C C . THR A 1 200 ? -6.867 46.25 16.906 1 90.19 200 THR A C 1
ATOM 1628 O O . THR A 1 200 ? -6.953 47.062 17.812 1 90.19 200 THR A O 1
ATOM 1631 N N . ALA A 1 201 ? -5.875 46.25 15.984 1 87.88 201 ALA A N 1
ATOM 1632 C CA . ALA A 1 201 ? -4.859 47.281 16.031 1 87.88 201 ALA A CA 1
ATOM 1633 C C . ALA A 1 201 ? -5.477 48.656 15.789 1 87.88 201 ALA A C 1
ATOM 1635 O O . ALA A 1 201 ? -5.152 49.625 16.484 1 87.88 201 ALA A O 1
ATOM 1636 N N . TYR A 1 202 ? -6.367 48.688 14.844 1 87.75 202 TYR A N 1
ATOM 1637 C CA . TYR A 1 202 ? -7.039 49.938 14.516 1 87.75 202 TYR A CA 1
ATOM 1638 C C . TYR A 1 202 ? -7.883 50.438 15.688 1 87.75 202 TYR A C 1
ATOM 1640 O O . TYR A 1 202 ? -7.848 51.625 16.031 1 87.75 202 TYR A O 1
ATOM 1648 N N . GLU A 1 203 ? -8.586 49.562 16.344 1 87.81 203 GLU A N 1
ATOM 1649 C CA . GLU A 1 203 ? -9.43 49.906 17.469 1 87.81 203 GLU A CA 1
ATOM 1650 C C . GLU A 1 203 ? -8.594 50.406 18.656 1 87.81 203 GLU A C 1
ATOM 1652 O O . GLU A 1 203 ? -8.953 51.375 19.328 1 87.81 203 GLU A O 1
ATOM 1657 N N . VAL A 1 204 ? -7.539 49.75 18.938 1 86.25 204 VAL A N 1
ATOM 1658 C CA . VAL A 1 204 ? -6.66 50.125 20.031 1 86.25 204 VAL A CA 1
ATOM 1659 C C . VAL A 1 204 ? -6.016 51.469 19.734 1 86.25 204 VAL A C 1
ATOM 1661 O O . VAL A 1 204 ? -5.934 52.344 20.609 1 86.25 204 VAL A O 1
ATOM 1664 N N . TYR A 1 205 ? -5.648 51.625 18.469 1 84.69 205 TYR A N 1
ATOM 1665 C CA . TYR A 1 205 ? -5.051 52.906 18.062 1 84.69 205 TYR A CA 1
ATOM 1666 C C . TYR A 1 205 ? -6.039 54.031 18.219 1 84.69 205 TYR A C 1
ATOM 1668 O O . TYR A 1 205 ? -5.695 55.094 18.734 1 84.69 205 TYR A O 1
ATOM 1676 N N . ARG A 1 206 ? -7.215 53.906 17.797 1 86.38 206 ARG A N 1
ATOM 1677 C CA . ARG A 1 206 ? -8.266 54.906 17.938 1 86.38 206 ARG A CA 1
ATOM 1678 C C . ARG A 1 206 ? -8.531 55.219 19.406 1 86.38 206 ARG A C 1
ATOM 1680 O O . ARG A 1 206 ? -8.695 56.375 19.781 1 86.38 206 ARG A O 1
ATOM 1687 N N . ALA A 1 207 ? -8.555 54.219 20.203 1 84.75 207 ALA A N 1
ATOM 1688 C CA . ALA A 1 207 ? -8.781 54.406 21.641 1 84.75 207 ALA A CA 1
ATOM 1689 C C . ALA A 1 207 ? -7.633 55.156 22.297 1 84.75 207 ALA A C 1
ATOM 1691 O O . ALA A 1 207 ? -7.852 55.969 23.188 1 84.75 207 ALA A O 1
ATOM 1692 N N . MET A 1 208 ? -6.434 55.031 21.859 1 84.44 208 MET A N 1
ATOM 1693 C CA . MET A 1 208 ? -5.254 55.719 22.359 1 84.44 208 MET A CA 1
ATOM 1694 C C . MET A 1 208 ? -5.305 57.188 22.016 1 84.44 208 MET A C 1
ATOM 1696 O O . MET A 1 208 ? -4.984 58.062 22.844 1 84.44 208 MET A O 1
ATOM 1700 N N . LYS A 1 209 ? -5.699 57.531 20.844 1 83.88 209 LYS A N 1
ATOM 1701 C CA . LYS A 1 209 ? -5.789 58.906 20.422 1 83.88 209 LYS A CA 1
ATOM 1702 C C . LYS A 1 209 ? -6.875 59.656 21.188 1 83.88 209 LYS A C 1
ATOM 1704 O O . LYS A 1 209 ? -6.703 60.812 21.547 1 83.88 209 LYS A O 1
ATOM 1709 N N . LYS A 1 210 ? -7.973 59.031 21.453 1 81.81 210 LYS A N 1
ATOM 1710 C CA . LYS A 1 210 ? -9.07 59.656 22.188 1 81.81 210 LYS A CA 1
ATOM 1711 C C . LYS A 1 210 ? -8.664 59.938 23.641 1 81.81 210 LYS A C 1
ATOM 1713 O O . LYS A 1 210 ? -9.023 60.969 24.203 1 81.81 210 LYS A O 1
ATOM 1718 N N . THR A 1 211 ? -7.906 59.094 24.266 1 76.19 211 THR A N 1
ATOM 1719 C CA . THR A 1 211 ? -7.457 59.281 25.641 1 76.19 211 THR A CA 1
ATOM 1720 C C . THR A 1 211 ? -6.367 60.344 25.719 1 76.19 211 THR A C 1
ATOM 1722 O O . THR A 1 211 ? -6.312 61.094 26.688 1 76.19 211 THR A O 1
ATOM 1725 N N . GLY A 1 212 ? -5.453 60.438 24.766 1 68.31 212 GLY A N 1
ATOM 1726 C CA . GLY A 1 212 ? -4.449 61.5 24.719 1 68.31 212 GLY A CA 1
ATOM 1727 C C . GLY A 1 212 ? -5.039 62.875 24.531 1 68.31 212 GLY A C 1
ATOM 1728 O O . GLY A 1 212 ? -4.535 63.844 25.078 1 68.31 212 GLY A O 1
ATOM 1729 N N . ARG A 1 213 ? -6.004 63.188 23.828 1 67.44 213 ARG A N 1
ATOM 1730 C CA . ARG A 1 213 ? -6.648 64.438 23.641 1 67.44 213 ARG A CA 1
ATOM 1731 C C . ARG A 1 213 ? -7.316 64.938 24.922 1 67.44 213 ARG A C 1
ATOM 1733 O O . ARG A 1 213 ? -7.402 66.125 25.188 1 67.44 213 ARG A O 1
ATOM 1740 N N . LYS A 1 214 ? -7.727 64.188 25.688 1 62.75 214 LYS A N 1
ATOM 1741 C CA . LYS A 1 214 ? -8.367 64.625 26.922 1 62.75 214 LYS A CA 1
ATOM 1742 C C . LYS A 1 214 ? -7.34 65.188 27.922 1 62.75 214 LYS A C 1
ATOM 1744 O O . LYS A 1 214 ? -7.688 65.875 28.844 1 62.75 214 LYS A O 1
ATOM 1749 N N . ILE A 1 215 ? -6.102 64.938 27.766 1 54.75 215 ILE A N 1
ATOM 1750 C CA . ILE A 1 215 ? -5.074 65.438 28.672 1 54.75 215 ILE A CA 1
ATOM 1751 C C . ILE A 1 215 ? -4.531 66.75 28.188 1 54.75 215 ILE A C 1
ATOM 1753 O O . ILE A 1 215 ? -4.027 67.562 28.984 1 54.75 215 ILE A O 1
ATOM 1757 N N . ASP A 1 216 ? -4.508 67.188 26.875 1 47.5 216 ASP A N 1
ATOM 1758 C CA . ASP A 1 216 ? -3.951 68.438 26.484 1 47.5 216 ASP A CA 1
ATOM 1759 C C . ASP A 1 216 ? -5.004 69.562 26.562 1 47.5 216 ASP A C 1
ATOM 1761 O O . ASP A 1 216 ? -5.719 69.812 25.594 1 47.5 216 ASP A O 1
ATOM 1765 N N . PRO A 1 217 ? -5.766 69.75 27.547 1 43.81 217 PRO A N 1
ATOM 1766 C CA . PRO A 1 217 ? -6.652 70.938 27.406 1 43.81 217 PRO A CA 1
ATOM 1767 C C . PRO A 1 217 ? -5.887 72.25 27.281 1 43.81 217 PRO A C 1
ATOM 1769 O O . PRO A 1 217 ? -6.5 73.312 27.188 1 43.81 217 PRO A O 1
ATOM 1772 N N . PHE A 1 218 ? -4.621 72.438 28 1 39.84 218 PHE A N 1
ATOM 1773 C CA . PHE A 1 218 ? -3.928 73.75 27.938 1 39.84 218 PHE A CA 1
ATOM 1774 C C . PHE A 1 218 ? -2.807 73.688 26.906 1 39.84 218 PHE A C 1
ATOM 1776 O O . PHE A 1 218 ? -2.072 72.688 26.828 1 39.84 218 PHE A O 1
ATOM 1783 N N . MET B 1 1 ? 9.867 53.562 25.562 1 66.56 1 MET B N 1
ATOM 1784 C CA . MET B 1 1 ? 9.141 53.656 24.297 1 66.56 1 MET B CA 1
ATOM 1785 C C . MET B 1 1 ? 7.711 54.125 24.516 1 66.56 1 MET B C 1
ATOM 1787 O O . MET B 1 1 ? 7.098 53.781 25.531 1 66.56 1 MET B O 1
ATOM 1791 N N . LYS B 1 2 ? 7.27 55 23.656 1 82.69 2 LYS B N 1
ATOM 1792 C CA . LYS B 1 2 ? 5.91 55.531 23.734 1 82.69 2 LYS B CA 1
ATOM 1793 C C . LYS B 1 2 ? 4.883 54.406 23.625 1 82.69 2 LYS B C 1
ATOM 1795 O O . LYS B 1 2 ? 5.141 53.375 22.984 1 82.69 2 LYS B O 1
ATOM 1800 N N . LEU B 1 3 ? 3.914 54.344 24.25 1 84.31 3 LEU B N 1
ATOM 1801 C CA . LEU B 1 3 ? 2.84 53.344 24.312 1 84.31 3 LEU B CA 1
ATOM 1802 C C . LEU B 1 3 ? 2.408 52.938 22.906 1 84.31 3 LEU B C 1
ATOM 1804 O O . LEU B 1 3 ? 2.229 51.75 22.625 1 84.31 3 LEU B O 1
ATOM 1808 N N . GLU B 1 4 ? 2.387 53.844 21.984 1 83.31 4 GLU B N 1
ATOM 1809 C CA . GLU B 1 4 ? 1.948 53.594 20.609 1 83.31 4 GLU B CA 1
ATOM 1810 C C . GLU B 1 4 ? 2.912 52.656 19.891 1 83.31 4 GLU B C 1
ATOM 1812 O O . GLU B 1 4 ? 2.484 51.75 19.188 1 83.31 4 GLU B O 1
ATOM 1817 N N . LYS B 1 5 ? 4.141 52.844 20.047 1 86.62 5 LYS B N 1
ATOM 1818 C CA . LYS B 1 5 ? 5.152 52.031 19.375 1 86.62 5 LYS B CA 1
ATOM 1819 C C . LYS B 1 5 ? 5.168 50.625 19.953 1 86.62 5 LYS B C 1
ATOM 1821 O O . LYS B 1 5 ? 5.367 49.656 19.203 1 86.62 5 LYS B O 1
ATOM 1826 N N . LYS B 1 6 ? 4.93 50.375 21.188 1 85.25 6 LYS B N 1
ATOM 1827 C CA . LYS B 1 6 ? 4.902 49.062 21.812 1 85.25 6 LYS B CA 1
ATOM 1828 C C . LYS B 1 6 ? 3.707 48.25 21.328 1 85.25 6 LYS B C 1
ATOM 1830 O O . LYS B 1 6 ? 3.84 47.062 21.047 1 85.25 6 LYS B O 1
ATOM 1835 N N . VAL B 1 7 ? 2.582 48.938 21.234 1 85.75 7 VAL B N 1
ATOM 1836 C CA . VAL B 1 7 ? 1.364 48.25 20.781 1 85.75 7 VAL B CA 1
ATOM 1837 C C . VAL B 1 7 ? 1.521 47.844 19.328 1 85.75 7 VAL B C 1
ATOM 1839 O O . VAL B 1 7 ? 1.206 46.688 18.953 1 85.75 7 VAL B O 1
ATOM 1842 N N . LEU B 1 8 ? 2.08 48.719 18.516 1 87.56 8 LEU B N 1
ATOM 1843 C CA . LEU B 1 8 ? 2.293 48.406 17.109 1 87.56 8 LEU B CA 1
ATOM 1844 C C . LEU B 1 8 ? 3.25 47.25 16.953 1 87.56 8 LEU B C 1
ATOM 1846 O O . LEU B 1 8 ? 3.023 46.344 16.125 1 87.56 8 LEU B O 1
ATOM 1850 N N . LEU B 1 9 ? 4.266 47.219 17.75 1 89.5 9 LEU B N 1
ATOM 1851 C CA . LEU B 1 9 ? 5.254 46.125 17.703 1 89.5 9 LEU B CA 1
ATOM 1852 C C . LEU B 1 9 ? 4.617 44.812 18.047 1 89.5 9 LEU B C 1
ATOM 1854 O O . LEU B 1 9 ? 4.938 43.781 17.438 1 89.5 9 LEU B O 1
ATOM 1858 N N . THR B 1 10 ? 3.688 44.781 19 1 89 10 THR B N 1
ATOM 1859 C CA . THR B 1 10 ? 3.004 43.531 19.406 1 89 10 THR B CA 1
ATOM 1860 C C . THR B 1 10 ? 2.195 42.969 18.25 1 89 10 THR B C 1
ATOM 1862 O O . THR B 1 10 ? 2.252 41.75 17.984 1 89 10 THR B O 1
ATOM 1865 N N . TYR B 1 11 ? 1.546 43.844 17.516 1 89.88 11 TYR B N 1
ATOM 1866 C CA . TYR B 1 11 ? 0.719 43.375 16.406 1 89.88 11 TYR B CA 1
ATOM 1867 C C . TYR B 1 11 ? 1.582 42.844 15.266 1 89.88 11 TYR B C 1
ATOM 1869 O O . TYR B 1 11 ? 1.23 41.844 14.617 1 89.88 11 TYR B O 1
ATOM 1877 N N . ILE B 1 12 ? 2.713 43.469 15.016 1 91.25 12 ILE B N 1
ATOM 1878 C CA . ILE B 1 12 ? 3.637 43 13.992 1 91.25 12 ILE B CA 1
ATOM 1879 C C . ILE B 1 12 ? 4.164 41.625 14.375 1 91.25 12 ILE B C 1
ATOM 1881 O O . ILE B 1 12 ? 4.238 40.719 13.531 1 91.25 12 ILE B O 1
ATOM 1885 N N . ILE B 1 13 ? 4.473 41.438 15.625 1 91.31 13 ILE B N 1
ATOM 1886 C CA . ILE B 1 13 ? 4.961 40.156 16.125 1 91.31 13 ILE B CA 1
ATOM 1887 C C . ILE B 1 13 ? 3.898 39.062 15.906 1 91.31 13 ILE B C 1
ATOM 1889 O O . ILE B 1 13 ? 4.211 37.969 15.461 1 91.31 13 ILE B O 1
ATOM 1893 N N . PHE B 1 14 ? 2.67 39.375 16.109 1 90 14 PHE B N 1
ATOM 1894 C CA . PHE B 1 14 ? 1.591 38.406 15.945 1 90 14 PHE B CA 1
ATOM 1895 C C . PHE B 1 14 ? 1.399 38.062 14.477 1 90 14 PHE B C 1
ATOM 1897 O O . PHE B 1 14 ? 1.22 36.875 14.141 1 90 14 PHE B O 1
ATOM 1904 N N . ILE B 1 15 ? 1.497 39 13.602 1 90.81 15 ILE B N 1
ATOM 1905 C CA . ILE B 1 15 ? 1.327 38.75 12.172 1 90.81 15 ILE B CA 1
ATOM 1906 C C . ILE B 1 15 ? 2.439 37.812 11.672 1 90.81 15 ILE B C 1
ATOM 1908 O O . ILE B 1 15 ? 2.178 36.844 10.945 1 90.81 15 ILE B O 1
ATOM 1912 N N . ILE B 1 16 ? 3.627 38.062 12.07 1 92.44 16 ILE B N 1
ATOM 1913 C CA . ILE B 1 16 ? 4.766 37.25 11.688 1 92.44 16 ILE B CA 1
ATOM 1914 C C . ILE B 1 16 ? 4.598 35.844 12.25 1 92.44 16 ILE B C 1
ATOM 1916 O O . ILE B 1 16 ? 4.844 34.844 11.555 1 92.44 16 ILE B O 1
ATOM 1920 N N . ALA B 1 17 ? 4.141 35.75 13.5 1 91.06 17 ALA B N 1
ATOM 1921 C CA . ALA B 1 17 ? 3.93 34.438 14.148 1 91.06 17 ALA B CA 1
ATOM 1922 C C . ALA B 1 17 ? 2.881 33.625 13.406 1 91.06 17 ALA B C 1
ATOM 1924 O O . ALA B 1 17 ? 3.053 32.406 13.203 1 91.06 17 ALA B O 1
ATOM 1925 N N . PHE B 1 18 ? 1.84 34.281 12.945 1 89.69 18 PHE B N 1
ATOM 1926 C CA . PHE B 1 18 ? 0.801 33.594 12.188 1 89.69 18 PHE B CA 1
ATOM 1927 C C . PHE B 1 18 ? 1.352 33.062 10.859 1 89.69 18 PHE B C 1
ATOM 1929 O O . PHE B 1 18 ? 1.057 31.953 10.453 1 89.69 18 PHE B O 1
ATOM 1936 N N . GLY B 1 19 ? 2.139 33.875 10.219 1 90.81 19 GLY B N 1
ATOM 1937 C CA . GLY B 1 19 ? 2.756 33.438 8.969 1 90.81 19 GLY B CA 1
ATOM 1938 C C . GLY B 1 19 ? 3.674 32.25 9.133 1 90.81 19 GLY B C 1
ATOM 1939 O O . GLY B 1 19 ? 3.609 31.297 8.344 1 90.81 19 GLY B O 1
ATOM 1940 N N . ILE B 1 20 ? 4.445 32.312 10.148 1 91.62 20 ILE B N 1
ATOM 1941 C CA . ILE B 1 20 ? 5.387 31.219 10.414 1 91.62 20 ILE B CA 1
ATOM 1942 C C . ILE B 1 20 ? 4.621 29.938 10.734 1 91.62 20 ILE B C 1
ATOM 1944 O O . ILE B 1 20 ? 4.914 28.875 10.18 1 91.62 20 ILE B O 1
ATOM 1948 N N . TRP B 1 21 ? 3.643 30.078 11.555 1 91.06 21 TRP B N 1
ATOM 1949 C CA . TRP B 1 21 ? 2.852 28.906 11.945 1 91.06 21 TRP B CA 1
ATOM 1950 C C . TRP B 1 21 ? 2.125 28.312 10.742 1 91.06 21 TRP B C 1
ATOM 1952 O O . TRP B 1 21 ? 2.154 27.094 10.531 1 91.06 21 TRP B O 1
ATOM 1962 N N . GLY B 1 22 ? 1.504 29.172 9.992 1 89.62 22 GLY B N 1
ATOM 1963 C CA . GLY B 1 22 ? 0.832 28.703 8.789 1 89.62 22 GLY B CA 1
ATOM 1964 C C . GLY B 1 22 ? 1.77 28.031 7.805 1 89.62 22 GLY B C 1
ATOM 1965 O O . GLY B 1 22 ? 1.46 26.969 7.277 1 89.62 22 GLY B O 1
ATOM 1966 N N . GLY B 1 23 ? 2.898 28.609 7.574 1 92 23 GLY B N 1
ATOM 1967 C CA . GLY B 1 23 ? 3.895 28.016 6.695 1 92 23 GLY B CA 1
ATOM 1968 C C . GLY B 1 23 ? 4.371 26.656 7.168 1 92 23 GLY B C 1
ATOM 1969 O O . GLY B 1 23 ? 4.496 25.719 6.367 1 92 23 GLY B O 1
ATOM 1970 N N . LEU B 1 24 ? 4.582 26.594 8.445 1 92.38 24 LEU B N 1
ATOM 1971 C CA . LEU B 1 24 ? 5.023 25.328 9.023 1 92.38 24 LEU B CA 1
ATOM 1972 C C . LEU B 1 24 ? 3.945 24.266 8.891 1 92.38 24 LEU B C 1
ATOM 1974 O O . LEU B 1 24 ? 4.25 23.109 8.586 1 92.38 24 LEU B O 1
ATOM 1978 N N . SER B 1 25 ? 2.732 24.641 9.117 1 91.62 25 SER B N 1
ATOM 1979 C CA . SER B 1 25 ? 1.614 23.703 9 1 91.62 25 SER B CA 1
ATOM 1980 C C . SER B 1 25 ? 1.489 23.172 7.574 1 91.62 25 SER B C 1
ATOM 1982 O O . SER B 1 25 ? 1.317 21.969 7.371 1 91.62 25 SER B O 1
ATOM 1984 N N . ILE B 1 26 ? 1.627 24.016 6.629 1 92.19 26 ILE B N 1
ATOM 1985 C CA . ILE B 1 26 ? 1.554 23.625 5.227 1 92.19 26 ILE B CA 1
ATOM 1986 C C . ILE B 1 26 ? 2.723 22.703 4.891 1 92.19 26 ILE B C 1
ATOM 1988 O O . ILE B 1 26 ? 2.535 21.641 4.27 1 92.19 26 ILE B O 1
ATOM 1992 N N . TYR B 1 27 ? 3.832 23.062 5.359 1 93.38 27 TYR B N 1
ATOM 1993 C CA . TYR B 1 27 ? 5.035 22.281 5.074 1 93.38 27 TYR B CA 1
ATOM 1994 C C . TYR B 1 27 ? 4.93 20.891 5.656 1 93.38 27 TYR B C 1
ATOM 1996 O O . TYR B 1 27 ? 5.172 19.891 4.961 1 93.38 27 TYR B O 1
ATOM 2004 N N . THR B 1 28 ? 4.551 20.734 6.863 1 92.94 28 THR B N 1
ATOM 2005 C CA . THR B 1 28 ? 4.508 19.453 7.535 1 92.94 28 THR B CA 1
ATOM 2006 C C . THR B 1 28 ? 3.408 18.562 6.945 1 92.94 28 THR B C 1
ATOM 2008 O O . THR B 1 28 ? 3.564 17.344 6.852 1 92.94 28 THR B O 1
ATOM 2011 N N . SER B 1 29 ? 2.32 19.141 6.57 1 92.44 29 SER B N 1
ATOM 2012 C CA . SER B 1 29 ? 1.255 18.359 5.938 1 92.44 29 SER B CA 1
ATOM 2013 C C . SER B 1 29 ? 1.703 17.797 4.59 1 92.44 29 SER B C 1
ATOM 2015 O O . SER B 1 29 ? 1.377 16.672 4.25 1 92.44 29 SER B O 1
ATOM 2017 N N . ARG B 1 30 ? 2.443 18.547 3.871 1 93.62 30 ARG B N 1
ATOM 2018 C CA . ARG B 1 30 ? 2.975 18.094 2.592 1 93.62 30 ARG B CA 1
ATOM 2019 C C . ARG B 1 30 ? 3.979 16.969 2.785 1 93.62 30 ARG B C 1
ATOM 2021 O O . ARG B 1 30 ? 4.027 16.031 1.985 1 93.62 30 ARG B O 1
ATOM 2028 N N . GLU B 1 31 ? 4.707 17.156 3.809 1 93.81 31 GLU B N 1
ATOM 2029 C CA . GLU B 1 31 ? 5.664 16.109 4.121 1 93.81 31 GLU B CA 1
ATOM 2030 C C . GLU B 1 31 ? 4.953 14.797 4.441 1 93.81 31 GLU B C 1
ATOM 2032 O O . GLU B 1 31 ? 5.316 13.742 3.91 1 93.81 31 GLU B O 1
ATOM 2037 N N . LEU B 1 32 ? 3.961 14.859 5.258 1 93.62 32 LEU B N 1
ATOM 2038 C CA . LEU B 1 32 ? 3.182 13.68 5.613 1 93.62 32 LEU B CA 1
ATOM 2039 C C . LEU B 1 32 ? 2.529 13.07 4.375 1 93.62 32 LEU B C 1
ATOM 2041 O O . LEU B 1 32 ? 2.562 11.852 4.191 1 93.62 32 LEU B O 1
ATOM 2045 N N . PHE B 1 33 ? 2.021 13.859 3.547 1 94.31 33 PHE B N 1
ATOM 2046 C CA . PHE B 1 33 ? 1.402 13.375 2.32 1 94.31 33 PHE B CA 1
ATOM 2047 C C . PHE B 1 33 ? 2.441 12.734 1.407 1 94.31 33 PHE B C 1
ATOM 2049 O O . PHE B 1 33 ? 2.158 11.742 0.735 1 94.31 33 PHE B O 1
ATOM 2056 N N . SER B 1 34 ? 3.557 13.383 1.325 1 95.06 34 SER B N 1
ATOM 2057 C CA . SER B 1 34 ? 4.613 12.836 0.482 1 95.06 34 SER B CA 1
ATOM 2058 C C . SER B 1 34 ? 4.938 11.391 0.869 1 95.06 34 SER B C 1
ATOM 2060 O O . SER B 1 34 ? 5.152 10.547 0.001 1 95.06 34 SER B O 1
ATOM 2062 N N . LEU B 1 35 ? 4.93 11.109 2.09 1 93.44 35 LEU B N 1
ATOM 2063 C CA . LEU B 1 35 ? 5.191 9.758 2.568 1 93.44 35 LEU B CA 1
ATOM 2064 C C . LEU B 1 35 ? 4.07 8.805 2.154 1 93.44 35 LEU B C 1
ATOM 2066 O O . LEU B 1 35 ? 4.332 7.68 1.727 1 93.44 35 LEU B O 1
ATOM 2070 N N . THR B 1 36 ? 2.887 9.258 2.221 1 91.5 36 THR B N 1
ATOM 2071 C CA . THR B 1 36 ? 1.743 8.469 1.762 1 91.5 36 THR B CA 1
ATOM 2072 C C . THR B 1 36 ? 1.836 8.211 0.262 1 91.5 36 THR B C 1
ATOM 2074 O O . THR B 1 36 ? 1.617 7.082 -0.19 1 91.5 36 THR B O 1
ATOM 2077 N N . SER B 1 37 ? 2.168 9.266 -0.411 1 94.19 37 SER B N 1
ATOM 2078 C CA . SER B 1 37 ? 2.27 9.172 -1.864 1 94.19 37 SER B CA 1
ATOM 2079 C C . SER B 1 37 ? 3.344 8.18 -2.283 1 94.19 37 SER B C 1
ATOM 2081 O O . SER B 1 37 ? 3.125 7.363 -3.184 1 94.19 37 SER B O 1
ATOM 2083 N N . VAL B 1 38 ? 4.414 8.227 -1.615 1 93.75 38 VAL B N 1
ATOM 2084 C CA . VAL B 1 38 ? 5.504 7.324 -1.962 1 93.75 38 VAL B CA 1
ATOM 2085 C C . VAL B 1 38 ? 5.121 5.891 -1.605 1 93.75 38 VAL B C 1
ATOM 2087 O O . VAL B 1 38 ? 5.383 4.961 -2.373 1 93.75 38 VAL B O 1
ATOM 2090 N N . LEU B 1 39 ? 4.504 5.664 -0.478 1 92.62 39 LEU B N 1
ATOM 2091 C CA . LEU B 1 39 ? 4.035 4.348 -0.068 1 92.62 39 LEU B CA 1
ATOM 2092 C C . LEU B 1 39 ? 3.117 3.744 -1.127 1 92.62 39 LEU B C 1
ATOM 2094 O O . LEU B 1 39 ? 3.258 2.57 -1.479 1 92.62 39 LEU B O 1
ATOM 2098 N N . TYR B 1 40 ? 2.248 4.52 -1.642 1 92.06 40 TYR B N 1
ATOM 2099 C CA . TYR B 1 40 ? 1.263 4.094 -2.631 1 92.06 40 TYR B CA 1
ATOM 2100 C C . TYR B 1 40 ? 1.916 3.869 -3.988 1 92.06 40 TYR B C 1
ATOM 2102 O O . TYR B 1 40 ? 1.719 2.824 -4.613 1 92.06 40 TYR B O 1
ATOM 2110 N N . LYS B 1 41 ? 2.777 4.73 -4.438 1 92.75 41 LYS B N 1
ATOM 2111 C CA . LYS B 1 41 ? 3.268 4.746 -5.812 1 92.75 41 LYS B CA 1
ATOM 2112 C C . LYS B 1 41 ? 4.469 3.822 -5.98 1 92.75 41 LYS B C 1
ATOM 2114 O O . LYS B 1 41 ? 4.859 3.496 -7.102 1 92.75 41 LYS B O 1
ATOM 2119 N N . ARG B 1 42 ? 5 3.453 -4.898 1 93.44 42 ARG B N 1
ATOM 2120 C CA . ARG B 1 42 ? 6.242 2.711 -5.074 1 93.44 42 ARG B CA 1
ATOM 2121 C C . ARG B 1 42 ? 6.145 1.321 -4.457 1 93.44 42 ARG B C 1
ATOM 2123 O O . ARG B 1 42 ? 5.852 0.346 -5.152 1 93.44 42 ARG B O 1
ATOM 2130 N N . PRO B 1 43 ? 6.246 1.174 -3.129 1 91.38 43 PRO B N 1
ATOM 2131 C CA . PRO B 1 43 ? 6.238 -0.206 -2.639 1 91.38 43 PRO B CA 1
ATOM 2132 C C . PRO B 1 43 ? 4.941 -0.941 -2.967 1 91.38 43 PRO B C 1
ATOM 2134 O O . PRO B 1 43 ? 4.965 -2.143 -3.25 1 91.38 43 PRO B O 1
ATOM 2137 N N . LEU B 1 44 ? 3.842 -0.306 -2.924 1 90 44 LEU B N 1
ATOM 2138 C CA . LEU B 1 44 ? 2.584 -0.964 -3.26 1 90 44 LEU B CA 1
ATOM 2139 C C . LEU B 1 44 ? 2.559 -1.367 -4.73 1 90 44 LEU B C 1
ATOM 2141 O O . LEU B 1 44 ? 2.16 -2.484 -5.066 1 90 44 LEU B O 1
ATOM 2145 N N . ALA B 1 45 ? 3.02 -0.502 -5.566 1 91.06 45 ALA B N 1
ATOM 2146 C CA . ALA B 1 45 ? 3.094 -0.807 -6.992 1 91.06 45 ALA B CA 1
ATOM 2147 C C . ALA B 1 45 ? 4.086 -1.935 -7.262 1 91.06 45 ALA B C 1
ATOM 2149 O O . ALA B 1 45 ? 3.822 -2.822 -8.078 1 91.06 45 ALA B O 1
ATOM 2150 N N . VAL B 1 46 ? 5.176 -1.907 -6.617 1 94.38 46 VAL B N 1
ATOM 2151 C CA . VAL B 1 46 ? 6.176 -2.959 -6.754 1 94.38 46 VAL B CA 1
ATOM 2152 C C . VAL B 1 46 ? 5.586 -4.297 -6.309 1 94.38 46 VAL B C 1
ATOM 2154 O O . VAL B 1 46 ? 5.719 -5.305 -7.008 1 94.38 46 VAL B O 1
ATOM 2157 N N . THR B 1 47 ? 4.949 -4.305 -5.164 1 91 47 THR B N 1
ATOM 2158 C CA . THR B 1 47 ? 4.344 -5.523 -4.633 1 91 47 THR B CA 1
ATOM 2159 C C . THR B 1 47 ? 3.324 -6.094 -5.613 1 91 47 THR B C 1
ATOM 2161 O O . THR B 1 47 ? 3.365 -7.281 -5.938 1 91 47 THR B O 1
ATOM 2164 N N . GLN B 1 48 ? 2.508 -5.289 -6.113 1 89.19 48 GLN B N 1
ATOM 2165 C CA . GLN B 1 48 ? 1.463 -5.719 -7.035 1 89.19 48 GLN B CA 1
ATOM 2166 C C . GLN B 1 48 ? 2.062 -6.309 -8.312 1 89.19 48 GLN B C 1
ATOM 2168 O O . GLN B 1 48 ? 1.694 -7.406 -8.727 1 89.19 48 GLN B O 1
ATOM 2173 N N . ASN B 1 49 ? 2.949 -5.605 -8.844 1 93.81 49 ASN B N 1
ATOM 2174 C CA . ASN B 1 49 ? 3.504 -6.039 -10.125 1 93.81 49 ASN B CA 1
ATOM 2175 C C . ASN B 1 49 ? 4.441 -7.23 -9.953 1 93.81 49 ASN B C 1
ATOM 2177 O O . ASN B 1 49 ? 4.527 -8.086 -10.836 1 93.81 49 ASN B O 1
ATOM 2181 N N . ALA B 1 50 ? 5.164 -7.281 -8.859 1 93.81 50 ALA B N 1
ATOM 2182 C CA . ALA B 1 50 ? 5.973 -8.461 -8.57 1 93.81 50 ALA B CA 1
ATOM 2183 C C . ALA B 1 50 ? 5.098 -9.711 -8.43 1 93.81 50 ALA B C 1
ATOM 2185 O O . ALA B 1 50 ? 5.438 -10.773 -8.953 1 93.81 50 ALA B O 1
ATOM 2186 N N . TYR B 1 51 ? 4.039 -9.578 -7.836 1 89.38 51 TYR B N 1
ATOM 2187 C CA . TYR B 1 51 ? 3.121 -10.695 -7.672 1 89.38 51 TYR B CA 1
ATOM 2188 C C . TYR B 1 51 ? 2.531 -11.117 -9.016 1 89.38 51 TYR B C 1
ATOM 2190 O O . TYR B 1 51 ? 2.43 -12.312 -9.305 1 89.38 51 TYR B O 1
ATOM 2198 N N . LEU B 1 52 ? 2.104 -10.133 -9.727 1 90.12 52 LEU B N 1
ATOM 2199 C CA . LEU B 1 52 ? 1.563 -10.445 -11.047 1 90.12 52 LEU B CA 1
ATOM 2200 C C . LEU B 1 52 ? 2.604 -11.156 -11.906 1 90.12 52 LEU B C 1
ATOM 2202 O O . LEU B 1 52 ? 2.262 -12.031 -12.703 1 90.12 52 LEU B O 1
ATOM 2206 N N . THR B 1 53 ? 3.807 -10.781 -11.734 1 94.31 53 THR B N 1
ATOM 2207 C CA . THR B 1 53 ? 4.898 -11.469 -12.406 1 94.31 53 THR B CA 1
ATOM 2208 C C . THR B 1 53 ? 4.977 -12.922 -11.969 1 94.31 53 THR B C 1
ATOM 2210 O O . THR B 1 53 ? 5.016 -13.828 -12.805 1 94.31 53 THR B O 1
ATOM 2213 N N . GLN B 1 54 ? 4.938 -13.164 -10.719 1 89.25 54 GLN B N 1
ATOM 2214 C CA . GLN B 1 54 ? 4.996 -14.523 -10.195 1 89.25 54 GLN B CA 1
ATOM 2215 C C . GLN B 1 54 ? 3.803 -15.352 -10.68 1 89.25 54 GLN B C 1
ATOM 2217 O O . GLN B 1 54 ? 3.955 -16.516 -11.055 1 89.25 54 GLN B O 1
ATOM 2222 N N . LYS B 1 55 ? 2.697 -14.766 -10.594 1 85.38 55 LYS B N 1
ATOM 2223 C CA . LYS B 1 55 ? 1.501 -15.43 -11.102 1 85.38 55 LYS B CA 1
ATOM 2224 C C . LYS B 1 55 ? 1.67 -15.812 -12.57 1 85.38 55 LYS B C 1
ATOM 2226 O O . LYS B 1 55 ? 1.365 -16.938 -12.953 1 85.38 55 LYS B O 1
ATOM 2231 N N . GLY B 1 56 ? 2.145 -14.836 -13.344 1 88.88 56 GLY B N 1
ATOM 2232 C CA . GLY B 1 56 ? 2.383 -15.109 -14.758 1 88.88 56 GLY B CA 1
ATOM 2233 C C . GLY B 1 56 ? 3.361 -16.25 -14.984 1 88.88 56 GLY B C 1
ATOM 2234 O O . GLY B 1 56 ? 3.148 -17.094 -15.852 1 88.88 56 GLY B O 1
ATOM 2235 N N . ILE B 1 57 ? 4.371 -16.297 -14.203 1 89.69 57 ILE B N 1
ATOM 2236 C CA . ILE B 1 57 ? 5.379 -17.344 -14.312 1 89.69 57 ILE B CA 1
ATOM 2237 C C . ILE B 1 57 ? 4.766 -18.688 -13.961 1 89.69 57 ILE B C 1
ATOM 2239 O O . ILE B 1 57 ? 4.988 -19.688 -14.656 1 89.69 57 ILE B O 1
ATOM 2243 N N . LEU B 1 58 ? 4.016 -18.719 -12.914 1 83.88 58 LEU B N 1
ATOM 2244 C CA . LEU B 1 58 ? 3.385 -19.953 -12.484 1 83.88 58 LEU B CA 1
ATOM 2245 C C . LEU B 1 58 ? 2.385 -20.453 -13.523 1 83.88 58 LEU B C 1
ATOM 2247 O O . LEU B 1 58 ? 2.32 -21.641 -13.812 1 83.88 58 LEU B O 1
ATOM 2251 N N . GLU B 1 59 ? 1.608 -19.547 -14.055 1 84.06 59 GLU B N 1
ATOM 2252 C CA . GLU B 1 59 ? 0.676 -19.906 -15.117 1 84.06 59 GLU B CA 1
ATOM 2253 C C . GLU B 1 59 ? 1.415 -20.438 -16.344 1 84.06 59 GLU B C 1
ATOM 2255 O O . GLU B 1 59 ? 0.976 -21.391 -16.984 1 84.06 59 GL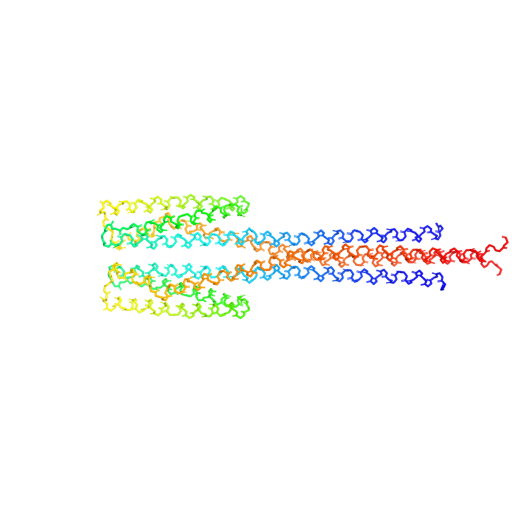U B O 1
ATOM 2260 N N . THR B 1 60 ? 2.508 -19.797 -16.672 1 89.5 60 THR B N 1
ATOM 2261 C CA . THR B 1 60 ? 3.324 -20.25 -17.797 1 89.5 60 THR B CA 1
ATOM 2262 C C . THR B 1 60 ? 3.855 -21.656 -17.547 1 89.5 60 THR B C 1
ATOM 2264 O O . THR B 1 60 ? 3.904 -22.469 -18.469 1 89.5 60 THR B O 1
ATOM 2267 N N . ASN B 1 61 ? 4.266 -21.922 -16.344 1 84.12 61 ASN B N 1
ATOM 2268 C CA . ASN B 1 61 ? 4.738 -23.266 -16.016 1 84.12 61 ASN B CA 1
ATOM 2269 C C . ASN B 1 61 ? 3.645 -24.312 -16.234 1 84.12 61 ASN B C 1
ATOM 2271 O O . ASN B 1 61 ? 3.914 -25.406 -16.719 1 84.12 61 ASN B O 1
ATOM 2275 N N . THR B 1 62 ? 2.518 -23.938 -15.844 1 80 62 THR B N 1
ATOM 2276 C CA . THR B 1 62 ? 1.396 -24.844 -16.031 1 80 62 THR B CA 1
ATOM 2277 C C . THR B 1 62 ? 1.18 -25.125 -17.516 1 80 62 THR B C 1
ATOM 2279 O O . THR B 1 62 ? 1.002 -26.281 -17.922 1 80 62 THR B O 1
ATOM 2282 N N . LEU B 1 63 ? 1.202 -24.125 -18.297 1 84.12 63 LEU B N 1
ATOM 2283 C CA . LEU B 1 63 ? 1.06 -24.266 -19.734 1 84.12 63 LEU B CA 1
ATOM 2284 C C . LEU B 1 63 ? 2.199 -25.109 -20.312 1 84.12 63 LEU B C 1
ATOM 2286 O O . LEU B 1 63 ? 1.981 -25.938 -21.188 1 84.12 63 LEU B O 1
ATOM 2290 N N . LEU B 1 64 ? 3.398 -24.844 -19.828 1 87.25 64 LEU B N 1
ATOM 2291 C CA . LEU B 1 64 ? 4.547 -25.625 -20.266 1 87.25 64 LEU B CA 1
ATOM 2292 C C . LEU B 1 64 ? 4.328 -27.109 -19.984 1 87.25 64 LEU B C 1
ATOM 2294 O O . LEU B 1 64 ? 4.578 -27.953 -20.859 1 87.25 64 LEU B O 1
ATOM 2298 N N . PHE B 1 65 ? 3.877 -27.375 -18.844 1 81.31 65 PHE B N 1
ATOM 2299 C CA . PHE B 1 65 ? 3.625 -28.766 -18.484 1 81.31 65 PHE B CA 1
ATOM 2300 C C . PHE B 1 65 ? 2.574 -29.391 -19.406 1 81.31 65 PHE B C 1
ATOM 2302 O O . PHE B 1 65 ? 2.709 -30.531 -19.828 1 81.31 65 PHE B O 1
ATOM 2309 N N . GLN B 1 66 ? 1.615 -28.641 -19.75 1 79.5 66 GLN B N 1
ATOM 2310 C CA . GLN B 1 66 ? 0.599 -29.109 -20.672 1 79.5 66 GLN B CA 1
ATOM 2311 C C . GLN B 1 66 ? 1.212 -29.438 -22.031 1 79.5 66 GLN B C 1
ATOM 2313 O O . GLN B 1 66 ? 0.889 -30.469 -22.641 1 79.5 66 GLN B O 1
ATOM 2318 N N . ILE B 1 67 ? 2.039 -28.609 -22.469 1 86.62 67 ILE B N 1
ATOM 2319 C CA . ILE B 1 67 ? 2.701 -28.812 -23.75 1 86.62 67 ILE B CA 1
ATOM 2320 C C . ILE B 1 67 ? 3.543 -30.078 -23.703 1 86.62 67 ILE B C 1
ATOM 2322 O O . ILE B 1 67 ? 3.482 -30.906 -24.609 1 86.62 67 ILE B O 1
ATOM 2326 N N . LEU B 1 68 ? 4.273 -30.266 -22.672 1 86.25 68 LEU B N 1
ATOM 2327 C CA . LEU B 1 68 ? 5.242 -31.359 -22.578 1 86.25 68 LEU B CA 1
ATOM 2328 C C . LEU B 1 68 ? 4.535 -32.688 -22.422 1 86.25 68 LEU B C 1
ATOM 2330 O O . LEU B 1 68 ? 5.043 -33.719 -22.875 1 86.25 68 LEU B O 1
ATOM 2334 N N . LEU B 1 69 ? 3.367 -32.656 -21.906 1 79.19 69 LEU B N 1
ATOM 2335 C CA . LEU B 1 69 ? 2.691 -33.906 -21.594 1 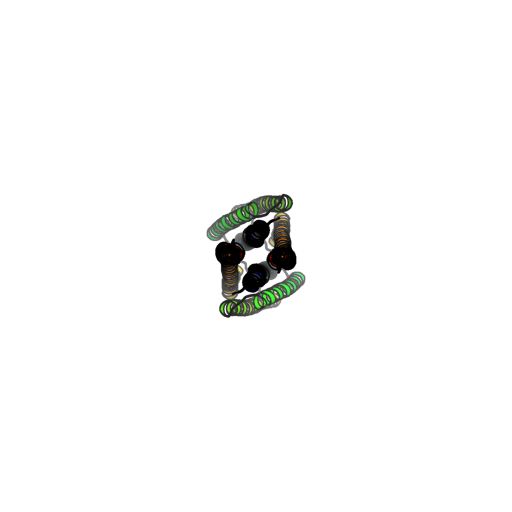79.19 69 LEU B CA 1
ATOM 2336 C C . LEU B 1 69 ? 1.618 -34.219 -22.641 1 79.19 69 LEU B C 1
ATOM 2338 O O . LEU B 1 69 ? 1.119 -35.344 -22.703 1 79.19 69 LEU B O 1
ATOM 2342 N N . LYS B 1 70 ? 1.229 -33.188 -23.328 1 77.12 70 LYS B N 1
ATOM 2343 C CA . LYS B 1 70 ? 0.167 -33.344 -24.312 1 77.12 70 LYS B CA 1
ATOM 2344 C C . LYS B 1 70 ? 0.551 -34.406 -25.344 1 77.12 70 LYS B C 1
ATOM 2346 O O . LYS B 1 70 ? 1.714 -34.5 -25.75 1 77.12 70 LYS B O 1
ATOM 2351 N N . GLU B 1 71 ? -0.612 -35.188 -25.688 1 74.5 71 GLU B N 1
ATOM 2352 C CA . GLU B 1 71 ? -0.419 -36.125 -26.797 1 74.5 71 GLU B CA 1
ATOM 2353 C C . GLU B 1 71 ? -0.556 -35.375 -28.141 1 74.5 71 GLU B C 1
ATOM 2355 O O . GLU B 1 71 ? -1.419 -34.531 -28.297 1 74.5 71 GLU B O 1
ATOM 2360 N N . GLY B 1 72 ? 0.402 -35.469 -28.969 1 77.56 72 GLY B N 1
ATOM 2361 C CA . GLY B 1 72 ? 0.351 -34.812 -30.266 1 77.56 72 GLY B CA 1
ATOM 2362 C C . GLY B 1 72 ? 1.358 -33.688 -30.406 1 77.56 72 GLY B C 1
ATOM 2363 O O . GLY B 1 72 ? 2.189 -33.469 -29.516 1 77.56 72 GLY B O 1
ATOM 2364 N N . ASP B 1 73 ? 1.116 -33 -31.578 1 76.44 73 ASP B N 1
ATOM 2365 C CA . ASP B 1 73 ? 2.15 -32 -31.875 1 76.44 73 ASP B CA 1
ATOM 2366 C C . ASP B 1 73 ? 1.55 -30.609 -32.031 1 76.44 73 ASP B C 1
ATOM 2368 O O . ASP B 1 73 ? 2.236 -29.672 -32.469 1 76.44 73 ASP B O 1
ATOM 2372 N N . ASP B 1 74 ? 0.253 -30.531 -31.594 1 82.5 74 ASP B N 1
ATOM 2373 C CA . ASP B 1 74 ? -0.364 -29.203 -31.75 1 82.5 74 ASP B CA 1
ATOM 2374 C C . ASP B 1 74 ? -0.433 -28.484 -30.406 1 82.5 74 ASP B C 1
ATOM 2376 O O . ASP B 1 74 ? -1.221 -28.844 -29.531 1 82.5 74 ASP B O 1
ATOM 2380 N N . PHE B 1 75 ? 0.423 -27.547 -30.266 1 87.44 75 PHE B N 1
ATOM 2381 C CA . PHE B 1 75 ? 0.442 -26.781 -29.031 1 87.44 75 PHE B CA 1
ATOM 2382 C C . PHE B 1 75 ? 0.422 -25.297 -29.312 1 87.44 75 PHE B C 1
ATOM 2384 O O . PHE B 1 75 ? 0.932 -24.5 -28.516 1 87.44 75 PHE B O 1
ATOM 2391 N N . TYR B 1 76 ? -0.202 -24.891 -30.438 1 88.38 76 TYR B N 1
ATOM 2392 C CA . TYR B 1 76 ? -0.211 -23.5 -30.875 1 88.38 76 TYR B CA 1
ATOM 2393 C C . TYR B 1 76 ? -0.951 -22.625 -29.875 1 88.38 76 TYR B C 1
ATOM 2395 O O . TYR B 1 76 ? -0.513 -21.5 -29.578 1 88.38 76 TYR B O 1
ATOM 2403 N N . THR B 1 77 ? -2.037 -23.094 -29.359 1 89.25 77 THR B N 1
ATOM 2404 C CA . THR B 1 77 ? -2.83 -22.312 -28.422 1 89.25 77 THR B CA 1
ATOM 2405 C C . THR B 1 77 ? -2.035 -22.047 -27.141 1 89.25 77 THR B C 1
ATOM 2407 O O . THR B 1 77 ? -2.006 -20.906 -26.656 1 89.25 77 THR B O 1
ATOM 2410 N N . GLU B 1 78 ? -1.405 -23.078 -26.562 1 89.25 78 GLU B N 1
ATOM 2411 C CA . GLU B 1 78 ? -0.599 -22.922 -25.359 1 89.25 78 GLU B CA 1
ATOM 2412 C C . GLU B 1 78 ? 0.575 -21.984 -25.594 1 89.25 78 GLU B C 1
ATOM 2414 O O . GLU B 1 78 ? 0.883 -21.141 -24.75 1 89.25 78 GLU B O 1
ATOM 2419 N N . GLU B 1 79 ? 1.166 -22.078 -26.781 1 92.94 79 GLU B N 1
ATOM 2420 C CA . GLU B 1 79 ? 2.299 -21.219 -27.109 1 92.94 79 GLU B CA 1
ATOM 2421 C C . GLU B 1 79 ? 1.873 -19.766 -27.188 1 92.94 79 GLU B C 1
ATOM 2423 O O . GLU B 1 79 ? 2.598 -18.875 -26.75 1 92.94 79 GLU B O 1
ATOM 2428 N N . ALA B 1 80 ? 0.764 -19.547 -27.781 1 94.5 80 ALA B N 1
ATOM 2429 C CA . ALA B 1 80 ? 0.247 -18.188 -27.891 1 94.5 80 ALA B CA 1
ATOM 2430 C C . ALA B 1 80 ? -0.033 -17.594 -26.516 1 94.5 80 ALA B C 1
ATOM 2432 O O . ALA B 1 80 ? 0.25 -16.422 -26.266 1 94.5 80 ALA B O 1
ATOM 2433 N N . GLU B 1 81 ? -0.607 -18.391 -25.641 1 93.12 81 GLU B N 1
ATOM 2434 C CA . GLU B 1 81 ? -0.886 -17.938 -24.281 1 93.12 81 GLU B CA 1
ATOM 2435 C C . GLU B 1 81 ? 0.404 -17.641 -23.516 1 93.12 81 GLU B C 1
ATOM 2437 O O . GLU B 1 81 ? 0.473 -16.672 -22.75 1 93.12 81 GLU B O 1
ATOM 2442 N N . ILE B 1 82 ? 1.391 -18.484 -23.719 1 95.56 82 ILE B N 1
ATOM 2443 C CA . ILE B 1 82 ? 2.686 -18.266 -23.094 1 95.56 82 ILE B CA 1
ATOM 2444 C C . ILE B 1 82 ? 3.258 -16.922 -23.547 1 95.56 82 ILE B C 1
ATOM 2446 O O . ILE B 1 82 ? 3.775 -16.156 -22.734 1 95.56 82 ILE B O 1
ATOM 2450 N N . LYS B 1 83 ? 3.127 -16.609 -24.812 1 95.81 83 LYS B N 1
ATOM 2451 C CA . LYS B 1 83 ? 3.623 -15.352 -25.344 1 95.81 83 LYS B CA 1
ATOM 2452 C C . LYS B 1 83 ? 2.902 -14.164 -24.703 1 95.81 83 LYS B C 1
ATOM 2454 O O . LYS B 1 83 ? 3.525 -13.148 -24.391 1 95.81 83 LYS B O 1
ATOM 2459 N N . LYS B 1 84 ? 1.646 -14.289 -24.547 1 96.44 84 LYS B N 1
ATOM 2460 C CA . LYS B 1 84 ? 0.876 -13.25 -23.875 1 96.44 84 LYS B CA 1
ATOM 2461 C C . LYS B 1 84 ? 1.343 -13.062 -22.438 1 96.44 84 LYS B C 1
ATOM 2463 O O . LYS B 1 84 ? 1.516 -11.93 -21.984 1 96.44 84 LYS B O 1
ATOM 2468 N N . LEU B 1 85 ? 1.525 -14.125 -21.75 1 95.31 85 LEU B N 1
ATOM 2469 C CA . LEU B 1 85 ? 1.971 -14.078 -20.359 1 95.31 85 LEU B CA 1
ATOM 2470 C C . LEU B 1 85 ? 3.373 -13.484 -20.25 1 95.31 85 LEU B C 1
ATOM 2472 O O . LEU B 1 85 ? 3.666 -12.734 -19.328 1 95.31 85 LEU B O 1
ATOM 2476 N N . ASP B 1 86 ? 4.203 -13.805 -21.234 1 96.69 86 ASP B N 1
ATOM 2477 C CA . ASP B 1 86 ? 5.543 -13.234 -21.266 1 96.69 86 ASP B CA 1
ATOM 2478 C C . ASP B 1 86 ? 5.484 -11.711 -21.328 1 96.69 86 ASP B C 1
ATOM 2480 O O . ASP B 1 86 ? 6.227 -11.016 -20.625 1 96.69 86 ASP B O 1
ATOM 2484 N N . THR B 1 87 ? 4.605 -11.273 -22.188 1 96.88 87 THR B N 1
ATOM 2485 C CA . THR B 1 87 ? 4.441 -9.828 -22.328 1 96.88 87 THR B CA 1
ATOM 2486 C C . THR B 1 87 ? 3.994 -9.211 -21 1 96.88 87 THR B C 1
ATOM 2488 O O . THR B 1 87 ? 4.52 -8.18 -20.594 1 96.88 87 THR B O 1
ATOM 2491 N N . ILE B 1 88 ? 3.076 -9.828 -20.359 1 95.31 88 ILE B N 1
ATOM 2492 C CA . ILE B 1 88 ? 2.555 -9.344 -19.078 1 95.31 88 ILE B CA 1
ATOM 2493 C C . ILE B 1 88 ? 3.66 -9.359 -18.031 1 95.31 88 ILE B C 1
ATOM 2495 O O . ILE B 1 88 ? 3.859 -8.375 -17.312 1 95.31 88 ILE B O 1
ATOM 2499 N N . VAL B 1 89 ? 4.387 -10.477 -17.953 1 97 89 VAL B N 1
ATOM 2500 C CA . VAL B 1 89 ? 5.469 -10.641 -16.984 1 97 89 VAL B CA 1
ATOM 2501 C C . VAL B 1 89 ? 6.527 -9.562 -17.203 1 97 89 VAL B C 1
ATOM 2503 O O . VAL B 1 89 ? 6.941 -8.891 -16.266 1 97 89 VAL B O 1
ATOM 2506 N N . ASN B 1 90 ? 6.883 -9.359 -18.453 1 96.69 90 ASN B N 1
ATOM 2507 C CA . ASN B 1 90 ? 7.914 -8.383 -18.766 1 96.69 90 ASN B CA 1
ATOM 2508 C C . ASN B 1 90 ? 7.453 -6.957 -18.453 1 96.69 90 ASN B C 1
ATOM 2510 O O . ASN B 1 90 ? 8.227 -6.152 -17.938 1 96.69 90 ASN B O 1
ATOM 2514 N N . ASN B 1 91 ? 6.246 -6.648 -18.781 1 97.19 91 ASN B N 1
ATOM 2515 C CA . ASN B 1 91 ? 5.707 -5.332 -18.453 1 97.19 91 ASN B CA 1
ATOM 2516 C C . ASN B 1 91 ? 5.668 -5.086 -16.953 1 97.19 91 ASN B C 1
ATOM 2518 O O . ASN B 1 91 ? 6.008 -3.998 -16.484 1 97.19 91 ASN B O 1
ATOM 2522 N N . ASN B 1 92 ? 5.25 -6.066 -16.234 1 96.81 92 ASN B N 1
ATOM 2523 C CA . ASN B 1 92 ? 5.223 -5.945 -14.781 1 96.81 92 ASN B CA 1
ATOM 2524 C C . ASN B 1 92 ? 6.617 -5.727 -14.211 1 96.81 92 ASN B C 1
ATOM 2526 O O . ASN B 1 92 ? 6.805 -4.898 -13.312 1 96.81 92 ASN B O 1
ATOM 2530 N N . MET B 1 93 ? 7.559 -6.453 -14.75 1 97.5 93 MET B N 1
ATOM 2531 C CA . MET B 1 93 ? 8.922 -6.332 -14.227 1 97.5 93 MET B CA 1
ATOM 2532 C C . MET B 1 93 ? 9.508 -4.969 -14.57 1 97.5 93 MET B C 1
ATOM 2534 O O . MET B 1 93 ? 10.305 -4.422 -13.812 1 97.5 93 MET B O 1
ATOM 2538 N N . LYS B 1 94 ? 9.109 -4.445 -15.711 1 97 94 LYS B N 1
ATOM 2539 C CA . LYS B 1 94 ? 9.516 -3.082 -16.031 1 97 94 LYS B CA 1
ATOM 2540 C C . LYS B 1 94 ? 9.016 -2.094 -14.992 1 97 94 LYS B C 1
ATOM 2542 O O . LYS B 1 94 ? 9.758 -1.216 -14.547 1 97 94 LYS B O 1
ATOM 2547 N N . ILE B 1 95 ? 7.82 -2.248 -14.609 1 96.44 95 ILE B N 1
ATOM 2548 C CA . ILE B 1 95 ? 7.234 -1.382 -13.594 1 96.44 95 ILE B CA 1
ATOM 2549 C C . ILE B 1 95 ? 7.961 -1.581 -12.266 1 96.44 95 ILE B C 1
ATOM 2551 O O . ILE B 1 95 ? 8.289 -0.612 -11.57 1 96.44 95 ILE B O 1
ATOM 2555 N N . VAL B 1 96 ? 8.219 -2.84 -11.914 1 97.25 96 VAL B N 1
ATOM 2556 C CA . VAL B 1 96 ? 8.938 -3.133 -10.68 1 97.25 96 VAL B CA 1
ATOM 2557 C C . VAL B 1 96 ? 10.297 -2.424 -10.695 1 97.25 96 VAL B C 1
ATOM 2559 O O . VAL B 1 96 ? 10.648 -1.729 -9.742 1 97.25 96 VAL B O 1
ATOM 2562 N N . ARG B 1 97 ? 10.961 -2.496 -11.781 1 97.38 97 ARG B N 1
ATOM 2563 C CA . ARG B 1 97 ? 12.289 -1.91 -11.906 1 97.38 97 ARG B CA 1
ATOM 2564 C C . ARG B 1 97 ? 12.234 -0.389 -11.812 1 97.38 97 ARG B C 1
ATOM 2566 O O . ARG B 1 97 ? 13.117 0.238 -11.227 1 97.38 97 ARG B O 1
ATOM 2573 N N . GLU B 1 98 ? 11.273 0.211 -12.383 1 96.5 98 GLU B N 1
ATOM 2574 C CA . GLU B 1 98 ? 11.102 1.66 -12.367 1 96.5 98 GLU B CA 1
ATOM 2575 C C . GLU B 1 98 ? 10.742 2.164 -10.977 1 96.5 98 GLU B C 1
ATOM 2577 O O . GLU B 1 98 ? 11.211 3.223 -10.555 1 96.5 98 GLU B O 1
ATOM 2582 N N . LYS B 1 99 ? 9.93 1.331 -10.32 1 96 99 LYS B N 1
ATOM 2583 C CA . LYS B 1 99 ? 9.312 1.852 -9.109 1 96 99 LYS B CA 1
ATOM 2584 C C . LYS B 1 99 ? 10.117 1.464 -7.871 1 96 99 LYS B C 1
ATOM 2586 O O . LYS B 1 99 ? 10.031 2.123 -6.832 1 96 99 LYS B O 1
ATOM 2591 N N . ILE B 1 100 ? 10.836 0.391 -7.93 1 95.5 100 ILE B N 1
ATOM 2592 C CA . ILE B 1 100 ? 11.602 -0.052 -6.77 1 95.5 100 ILE B CA 1
ATOM 2593 C C . ILE B 1 100 ? 12.734 0.937 -6.488 1 95.5 100 ILE B C 1
ATOM 2595 O O . ILE B 1 100 ? 13.367 1.444 -7.418 1 95.5 100 ILE B O 1
ATOM 2599 N N . ARG B 1 101 ? 13.008 1.234 -5.234 1 90.44 101 ARG B N 1
ATOM 2600 C CA . ARG B 1 101 ? 13.93 2.318 -4.891 1 90.44 101 ARG B CA 1
ATOM 2601 C C . ARG B 1 101 ? 15.25 1.771 -4.379 1 90.44 101 ARG B C 1
ATOM 2603 O O . ARG B 1 101 ? 15.336 0.615 -3.957 1 90.44 101 ARG B O 1
ATOM 2610 N N . PHE B 1 102 ? 16.266 2.652 -4.531 1 91.75 102 PHE B N 1
ATOM 2611 C CA . PHE B 1 102 ? 17.594 2.477 -3.977 1 91.75 102 PHE B CA 1
ATOM 2612 C C . PHE B 1 102 ? 18.359 1.373 -4.711 1 91.75 102 PHE B C 1
ATOM 2614 O O . PHE B 1 102 ? 17.766 0.637 -5.504 1 91.75 102 PHE B O 1
ATOM 2621 N N . ALA B 1 103 ? 19.594 1.299 -4.547 1 94 103 ALA B N 1
ATOM 2622 C CA . ALA B 1 103 ? 20.5 0.43 -5.293 1 94 103 ALA B CA 1
ATOM 2623 C C . ALA B 1 103 ? 20.203 -1.041 -5.02 1 94 103 ALA B C 1
ATOM 2625 O O . ALA B 1 103 ? 20.156 -1.854 -5.945 1 94 103 ALA B O 1
ATOM 2626 N N . ALA B 1 104 ? 19.922 -1.357 -3.793 1 94.5 104 ALA B N 1
ATOM 2627 C CA . ALA B 1 104 ? 19.656 -2.744 -3.416 1 94.5 104 ALA B CA 1
ATOM 2628 C C . ALA B 1 104 ? 18.406 -3.266 -4.098 1 94.5 104 ALA B C 1
ATOM 2630 O O . ALA B 1 104 ? 18.375 -4.391 -4.602 1 94.5 104 ALA B O 1
ATOM 2631 N N . GLY B 1 105 ? 17.359 -2.467 -4.145 1 95.88 105 GLY B N 1
ATOM 2632 C CA . GLY B 1 105 ? 16.141 -2.852 -4.82 1 95.88 105 GLY B CA 1
ATOM 2633 C C . GLY B 1 105 ? 16.297 -3.006 -6.32 1 95.88 105 GLY B C 1
ATOM 2634 O O . GLY B 1 105 ? 15.82 -3.979 -6.906 1 95.88 105 GLY B O 1
ATOM 2635 N N . LYS B 1 106 ? 17.016 -2.117 -6.891 1 96.12 106 LYS B N 1
ATOM 2636 C CA . LYS B 1 106 ? 17.234 -2.154 -8.336 1 96.12 106 LYS B CA 1
ATOM 2637 C C . LYS B 1 106 ? 18.062 -3.381 -8.727 1 96.12 106 LYS B C 1
ATOM 2639 O O . LYS B 1 106 ? 17.797 -4 -9.758 1 96.12 106 LYS B O 1
ATOM 2644 N N . GLN B 1 107 ? 18.984 -3.695 -7.898 1 96.94 107 GLN B N 1
ATOM 2645 C CA . GLN B 1 107 ? 19.797 -4.887 -8.148 1 96.94 107 GLN B CA 1
ATOM 2646 C C . GLN B 1 107 ? 18.938 -6.148 -8.117 1 96.94 107 GLN B C 1
ATOM 2648 O O . GLN B 1 107 ? 19.125 -7.055 -8.93 1 96.94 107 GLN B O 1
ATOM 2653 N N . LEU B 1 108 ? 18.031 -6.199 -7.18 1 96.75 108 LEU B N 1
ATOM 2654 C CA . LEU B 1 108 ? 17.109 -7.336 -7.098 1 96.75 108 LEU B CA 1
ATOM 2655 C C . LEU B 1 108 ? 16.266 -7.438 -8.359 1 96.75 108 LEU B C 1
ATOM 2657 O O . LEU B 1 108 ? 16.078 -8.531 -8.906 1 96.75 108 LEU B O 1
ATOM 2661 N N . ALA B 1 109 ? 15.781 -6.301 -8.758 1 97.44 109 ALA B N 1
ATOM 2662 C CA . ALA B 1 109 ? 14.945 -6.285 -9.961 1 97.44 109 ALA B CA 1
ATOM 2663 C C . ALA B 1 109 ? 15.742 -6.727 -11.188 1 97.44 109 ALA B C 1
ATOM 2665 O O . ALA B 1 109 ? 15.258 -7.523 -11.992 1 97.44 109 ALA B O 1
ATOM 2666 N N . ASP B 1 110 ? 16.938 -6.223 -11.297 1 97.12 110 ASP B N 1
ATOM 2667 C CA . ASP B 1 110 ? 17.781 -6.594 -12.43 1 97.12 110 ASP B CA 1
ATOM 2668 C C . ASP B 1 110 ? 18.109 -8.086 -12.391 1 97.12 110 ASP B C 1
ATOM 2670 O O . ASP B 1 110 ? 18.094 -8.758 -13.43 1 97.12 110 ASP B O 1
ATOM 2674 N N . LYS B 1 111 ? 18.422 -8.531 -11.227 1 97 111 LYS B N 1
ATOM 2675 C CA . LYS B 1 111 ? 18.688 -9.961 -11.07 1 97 111 LYS B CA 1
ATOM 2676 C C . LYS B 1 111 ? 17.484 -10.789 -11.492 1 97 111 LYS B C 1
ATOM 2678 O O . LYS B 1 111 ? 17.625 -11.781 -12.203 1 97 111 LYS B O 1
ATOM 2683 N N . ALA B 1 112 ? 16.297 -10.43 -11.086 1 96.69 112 ALA B N 1
ATOM 2684 C CA . ALA B 1 112 ? 15.078 -11.141 -11.438 1 96.69 112 ALA B CA 1
ATOM 2685 C C . ALA B 1 112 ? 14.867 -11.148 -12.953 1 96.69 112 ALA B C 1
ATOM 2687 O O . ALA B 1 112 ? 14.508 -12.172 -13.531 1 96.69 112 ALA B O 1
ATOM 2688 N N . ILE B 1 113 ? 15.102 -10.008 -13.531 1 96.62 113 ILE B N 1
ATOM 2689 C CA . ILE B 1 113 ? 14.93 -9.898 -14.977 1 96.62 113 ILE B CA 1
ATOM 2690 C C . ILE B 1 113 ? 15.891 -10.844 -15.688 1 96.62 113 ILE B C 1
ATOM 2692 O O . ILE B 1 113 ? 15.508 -11.539 -16.625 1 96.62 113 ILE B O 1
ATOM 2696 N N . GLY B 1 114 ? 17.141 -10.883 -15.234 1 95.44 114 GLY B N 1
ATOM 2697 C CA . GLY B 1 114 ? 18.094 -11.828 -15.781 1 95.44 114 GLY B CA 1
ATOM 2698 C C . GLY B 1 114 ? 17.672 -13.273 -15.602 1 95.44 114 GLY B C 1
ATOM 2699 O O . GLY B 1 114 ? 17.797 -14.078 -16.531 1 95.44 114 GLY B O 1
ATOM 2700 N N . GLU B 1 115 ? 17.188 -13.562 -14.453 1 94.62 115 GLU B N 1
ATOM 2701 C CA . GLU B 1 115 ? 16.766 -14.922 -14.164 1 94.62 115 GLU B CA 1
ATOM 2702 C C . GLU B 1 115 ? 15.531 -15.297 -14.977 1 94.62 115 GLU B C 1
ATOM 2704 O O . GLU B 1 115 ? 15.367 -16.453 -15.375 1 94.62 115 GLU B O 1
ATOM 2709 N N . ILE B 1 116 ? 14.602 -14.328 -15.18 1 95.12 116 ILE B N 1
ATOM 2710 C CA . ILE B 1 116 ? 13.445 -14.562 -16.031 1 95.12 116 ILE B CA 1
ATOM 2711 C C . ILE B 1 116 ? 13.906 -14.898 -17.453 1 95.12 116 ILE B C 1
ATOM 2713 O O . ILE B 1 116 ? 13.414 -15.852 -18.062 1 95.12 116 ILE B O 1
ATOM 2717 N N . ASN B 1 117 ? 14.859 -14.172 -17.922 1 94.5 117 ASN B N 1
ATOM 2718 C CA . ASN B 1 117 ? 15.406 -14.445 -19.25 1 94.5 117 ASN B CA 1
ATOM 2719 C C . ASN B 1 117 ? 16.016 -15.844 -19.328 1 94.5 117 ASN B C 1
ATOM 2721 O O . ASN B 1 117 ? 15.812 -16.562 -20.312 1 94.5 117 ASN B O 1
ATOM 2725 N N . GLY B 1 118 ? 16.781 -16.172 -18.297 1 92.12 118 GLY B N 1
ATOM 2726 C CA . GLY B 1 118 ? 17.344 -17.5 -18.234 1 92.12 118 GLY B CA 1
ATOM 2727 C C . GLY B 1 118 ? 16.281 -18.594 -18.203 1 92.12 118 GLY B C 1
ATOM 2728 O O . GLY B 1 118 ? 16.406 -19.609 -18.891 1 92.12 118 GLY B O 1
ATOM 2729 N N . TRP B 1 119 ? 15.281 -18.422 -17.438 1 92.88 119 TRP B N 1
ATOM 2730 C CA . TRP B 1 119 ? 14.172 -19.359 -17.328 1 92.88 119 TRP B CA 1
ATOM 2731 C C . TRP B 1 119 ? 13.422 -19.469 -18.641 1 92.88 119 TRP B C 1
ATOM 2733 O O . TRP B 1 119 ? 13.039 -20.578 -19.047 1 92.88 119 TRP B O 1
ATOM 2743 N N . GLU B 1 120 ? 13.18 -18.359 -19.328 1 93.31 120 GLU B N 1
ATOM 2744 C CA . GLU B 1 120 ? 12.492 -18.375 -20.625 1 93.31 120 GLU B CA 1
ATOM 2745 C C . GLU B 1 120 ? 13.273 -19.156 -21.672 1 93.31 120 GLU B C 1
ATOM 2747 O O . GLU B 1 120 ? 12.695 -19.938 -22.422 1 93.31 120 GLU B O 1
ATOM 2752 N N . LYS B 1 121 ? 14.562 -18.984 -21.688 1 93.88 121 LYS B N 1
ATOM 2753 C CA . LYS B 1 121 ? 15.406 -19.75 -22.609 1 93.88 121 LYS B CA 1
ATOM 2754 C C . LYS B 1 121 ? 15.312 -21.25 -22.344 1 93.88 121 LYS B C 1
ATOM 2756 O O . LYS B 1 121 ? 15.211 -22.047 -23.266 1 93.88 121 LYS B O 1
ATOM 2761 N N . TYR B 1 122 ? 15.398 -21.516 -21.078 1 92.19 122 TYR B N 1
ATOM 2762 C CA . TYR B 1 122 ? 15.273 -22.922 -20.688 1 92.19 122 TYR B CA 1
ATOM 2763 C C . TYR B 1 122 ? 13.922 -23.484 -21.094 1 92.19 122 TYR B C 1
ATOM 2765 O O . TYR B 1 122 ? 13.844 -24.547 -21.719 1 92.19 122 TYR B O 1
ATOM 2773 N N . ARG B 1 123 ? 12.883 -22.766 -20.734 1 92.25 123 ARG B N 1
ATOM 2774 C CA . ARG B 1 123 ? 11.523 -23.172 -21.109 1 92.25 123 ARG B CA 1
ATOM 2775 C C . ARG B 1 123 ? 11.391 -23.344 -22.609 1 92.25 123 ARG B C 1
ATOM 2777 O O . ARG B 1 123 ? 10.859 -24.359 -23.078 1 92.25 123 ARG B O 1
ATOM 2784 N N . ASP B 1 124 ? 11.891 -22.406 -23.406 1 93.38 124 ASP B N 1
ATOM 2785 C CA . ASP B 1 124 ? 11.789 -22.453 -24.859 1 93.38 124 ASP B CA 1
ATOM 2786 C C . ASP B 1 124 ? 12.57 -23.641 -25.422 1 93.38 124 ASP B C 1
ATOM 2788 O O . ASP B 1 124 ? 12.164 -24.25 -26.422 1 93.38 124 ASP B O 1
ATOM 2792 N N . SER B 1 125 ? 13.656 -24 -24.781 1 93.75 125 SER B N 1
ATOM 2793 C CA . SER B 1 125 ? 14.422 -25.156 -25.203 1 93.75 125 SER B CA 1
ATOM 2794 C C . SER B 1 125 ? 13.625 -26.453 -25.016 1 93.75 125 SER B C 1
ATOM 2796 O O . SER B 1 125 ? 13.711 -27.359 -25.844 1 93.75 125 SER B O 1
ATOM 2798 N N . LEU B 1 126 ? 12.891 -26.5 -23.922 1 92.25 126 LEU B N 1
ATOM 2799 C CA . LEU B 1 126 ? 12.055 -27.672 -23.672 1 92.25 126 LEU B CA 1
ATOM 2800 C C . LEU B 1 126 ? 10.945 -27.781 -24.719 1 92.25 126 LEU B C 1
ATOM 2802 O O . LEU B 1 126 ? 10.641 -28.875 -25.203 1 92.25 126 LEU B O 1
ATOM 2806 N N . ILE B 1 127 ? 10.344 -26.641 -25.047 1 92.31 127 ILE B N 1
ATOM 2807 C CA . ILE B 1 127 ? 9.289 -26.609 -26.047 1 92.31 127 ILE B CA 1
ATOM 2808 C C . ILE B 1 127 ? 9.852 -27.031 -27.406 1 92.31 127 ILE B C 1
ATOM 2810 O O . ILE B 1 127 ? 9.219 -27.812 -28.141 1 92.31 127 ILE B O 1
ATOM 2814 N N . LYS B 1 128 ? 11.047 -26.578 -27.766 1 93.44 128 LYS B N 1
ATOM 2815 C CA . LYS B 1 128 ? 11.703 -26.969 -29.016 1 93.44 128 LYS B CA 1
ATOM 2816 C C . LYS B 1 128 ? 11.984 -28.469 -29.047 1 93.44 128 LYS B C 1
ATOM 2818 O O . LYS B 1 128 ? 11.75 -29.125 -30.062 1 93.44 128 LYS B O 1
ATOM 2823 N N . GLN B 1 129 ? 12.477 -28.984 -27.922 1 92.62 129 GLN B N 1
ATOM 2824 C CA . GLN B 1 129 ? 12.734 -30.422 -27.844 1 92.62 129 GLN B CA 1
ATOM 2825 C C . GLN B 1 129 ? 11.453 -31.219 -28.062 1 92.62 129 GLN B C 1
ATOM 2827 O O . GLN B 1 129 ? 11.461 -32.25 -28.75 1 92.62 129 GLN B O 1
ATOM 2832 N N . ARG B 1 130 ? 10.453 -30.703 -27.438 1 92.31 130 ARG B N 1
ATOM 2833 C CA . ARG B 1 130 ? 9.164 -31.359 -27.625 1 92.31 130 ARG B CA 1
ATOM 2834 C C . ARG B 1 130 ? 8.742 -31.328 -29.078 1 92.31 130 ARG B C 1
ATOM 2836 O O . ARG B 1 130 ? 8.234 -32.312 -29.609 1 92.31 130 ARG B O 1
ATOM 2843 N N . LYS B 1 131 ? 8.93 -30.25 -29.797 1 90.88 131 LYS B N 1
ATOM 2844 C CA . LYS B 1 131 ? 8.586 -30.109 -31.219 1 90.88 131 LYS B CA 1
ATOM 2845 C C . LYS B 1 131 ? 9.461 -31.016 -32.094 1 90.88 131 LYS B C 1
ATOM 2847 O O . LYS B 1 131 ? 9.023 -31.484 -33.125 1 90.88 131 LYS B O 1
ATOM 2852 N N . ASP B 1 132 ? 10.68 -31.266 -31.578 1 91.12 132 ASP B N 1
ATOM 2853 C CA . ASP B 1 132 ? 11.617 -32.125 -32.312 1 91.12 132 ASP B CA 1
ATOM 2854 C C . ASP B 1 132 ? 11.32 -33.594 -32.062 1 91.12 132 ASP B C 1
ATOM 2856 O O . ASP B 1 132 ? 12.023 -34.469 -32.594 1 91.12 132 ASP B O 1
ATOM 2860 N N . GLY B 1 133 ? 10.32 -33.844 -31.172 1 88.56 133 GLY B N 1
ATOM 2861 C CA . GLY B 1 133 ? 9.859 -35.219 -31.062 1 88.56 133 GLY B CA 1
ATOM 2862 C C . GLY B 1 133 ? 10.195 -35.844 -29.719 1 88.56 133 GLY B C 1
ATOM 2863 O O . GLY B 1 133 ? 9.883 -37.031 -29.484 1 88.56 133 GLY B O 1
ATOM 2864 N N . THR B 1 134 ? 10.914 -35.031 -28.875 1 87.62 134 THR B N 1
ATOM 2865 C CA . THR B 1 134 ? 11.25 -35.594 -27.562 1 87.62 134 THR B CA 1
ATOM 2866 C C . THR B 1 134 ? 9.984 -35.781 -26.734 1 87.62 134 THR B C 1
ATOM 2868 O O . THR B 1 134 ? 9.156 -34.875 -26.609 1 87.62 134 THR B O 1
ATOM 2871 N N . LYS B 1 135 ? 9.836 -36.938 -26.234 1 83.88 135 LYS B N 1
ATOM 2872 C CA . LYS B 1 135 ? 8.727 -37.219 -25.328 1 83.88 135 LYS B CA 1
ATOM 2873 C C . LYS B 1 135 ? 9.133 -37.031 -23.875 1 83.88 135 LYS B C 1
ATOM 2875 O O . LYS B 1 135 ? 10.188 -37.5 -23.453 1 83.88 135 LYS B O 1
ATOM 2880 N N . PHE B 1 136 ? 8.305 -36.281 -23.266 1 81.88 136 PHE B N 1
ATOM 2881 C CA . PHE B 1 136 ? 8.57 -36 -21.859 1 81.88 136 PHE B CA 1
ATOM 2882 C C . PHE B 1 136 ? 7.691 -36.875 -20.969 1 81.88 136 PHE B C 1
ATOM 2884 O O . PHE B 1 136 ? 6.512 -37.094 -21.266 1 81.88 136 PHE B O 1
ATOM 2891 N N . THR B 1 137 ? 8.461 -37.438 -19.953 1 74.69 137 THR B N 1
ATOM 2892 C CA . THR B 1 137 ? 7.75 -38.25 -18.969 1 74.69 137 THR B CA 1
ATOM 2893 C C . THR B 1 137 ? 7.512 -37.438 -17.688 1 74.69 137 THR B C 1
ATOM 2895 O O . THR B 1 137 ? 8.117 -36.375 -17.484 1 74.69 137 THR B O 1
ATOM 2898 N N . VAL B 1 138 ? 6.691 -37.906 -16.875 1 68.12 138 VAL B N 1
ATOM 2899 C CA . VAL B 1 138 ? 6.336 -37.25 -15.617 1 68.12 138 VAL B CA 1
ATOM 2900 C C . VAL B 1 138 ? 7.574 -37.125 -14.734 1 68.12 138 VAL B C 1
ATOM 2902 O O . VAL B 1 138 ? 7.762 -36.094 -14.062 1 68.12 138 VAL B O 1
ATOM 2905 N N . ASP B 1 139 ? 8.406 -38.125 -14.727 1 70.12 139 ASP B N 1
ATOM 2906 C CA . ASP B 1 139 ? 9.617 -38.094 -13.906 1 70.12 139 ASP B CA 1
ATOM 2907 C C . ASP B 1 139 ? 10.547 -36.969 -14.312 1 70.12 139 ASP B C 1
ATOM 2909 O O . ASP B 1 139 ? 11.242 -36.406 -13.469 1 70.12 139 ASP B O 1
ATOM 2913 N N . MET B 1 140 ? 10.445 -36.688 -15.602 1 75.31 140 MET B N 1
ATOM 2914 C CA . MET B 1 140 ? 11.328 -35.625 -16.094 1 75.31 140 MET B CA 1
ATOM 2915 C C . MET B 1 140 ? 10.852 -34.25 -15.633 1 75.31 140 MET B C 1
ATOM 2917 O O . MET B 1 140 ? 11.633 -33.281 -15.594 1 75.31 140 MET B O 1
ATOM 2921 N N . PHE B 1 141 ? 9.539 -34.25 -15.25 1 73.88 141 PHE B N 1
ATOM 2922 C CA . PHE B 1 141 ? 8.938 -32.969 -14.867 1 73.88 141 PHE B CA 1
ATOM 2923 C C . PHE B 1 141 ? 9.492 -32.5 -13.531 1 73.88 141 PHE B C 1
ATOM 2925 O O . PHE B 1 141 ? 9.695 -31.297 -13.328 1 73.88 141 PHE B O 1
ATOM 2932 N N . GLU B 1 142 ? 9.719 -33.406 -12.633 1 70.5 142 GLU B N 1
ATOM 2933 C CA . GLU B 1 142 ? 10.336 -33.031 -11.359 1 70.5 142 GLU B CA 1
ATOM 2934 C C . GLU B 1 142 ? 11.68 -32.344 -11.57 1 70.5 142 GLU B C 1
ATOM 2936 O O . GLU B 1 142 ? 11.984 -31.344 -10.914 1 70.5 142 GLU B O 1
ATOM 2941 N N . ASN B 1 143 ? 12.344 -32.875 -12.508 1 74.5 143 ASN B N 1
ATOM 2942 C CA . ASN B 1 143 ? 13.641 -32.312 -12.828 1 74.5 143 ASN B CA 1
ATOM 2943 C C . ASN B 1 143 ? 13.5 -30.906 -13.43 1 74.5 143 ASN B C 1
ATOM 2945 O O . ASN B 1 143 ? 14.32 -30.031 -13.164 1 74.5 143 ASN B O 1
ATOM 2949 N N . ILE B 1 144 ? 12.445 -30.734 -14.18 1 76.38 144 ILE B N 1
ATOM 2950 C CA . ILE B 1 144 ? 12.195 -29.438 -14.797 1 76.38 144 ILE B CA 1
ATOM 2951 C C . ILE B 1 144 ? 11.805 -28.422 -13.727 1 76.38 144 ILE B C 1
ATOM 2953 O O . ILE B 1 144 ? 12.305 -27.297 -13.719 1 76.38 144 ILE B O 1
ATOM 2957 N N . MET B 1 145 ? 11.047 -28.859 -12.727 1 72.19 145 MET B N 1
ATOM 2958 C CA . MET B 1 145 ? 10.609 -27.969 -11.648 1 72.19 145 MET B CA 1
ATOM 2959 C C . MET B 1 145 ? 11.758 -27.656 -10.695 1 72.19 145 MET B C 1
ATOM 2961 O O . MET B 1 145 ? 11.781 -26.609 -10.07 1 72.19 145 MET B O 1
ATOM 2965 N N . ALA B 1 146 ? 12.625 -28.562 -10.617 1 72.31 146 ALA B N 1
ATOM 2966 C CA . ALA B 1 146 ? 13.781 -28.391 -9.742 1 72.31 146 ALA B CA 1
ATOM 2967 C C . ALA B 1 146 ? 14.883 -27.594 -10.43 1 72.31 146 ALA B C 1
ATOM 2969 O O . ALA B 1 146 ? 15.945 -27.359 -9.852 1 72.31 146 ALA B O 1
ATOM 2970 N N . ASN B 1 147 ? 14.484 -27.234 -11.609 1 79.5 147 ASN B N 1
ATOM 2971 C CA . ASN B 1 147 ? 15.477 -26.469 -12.352 1 79.5 147 ASN B CA 1
ATOM 2972 C C . ASN B 1 147 ? 15.938 -25.234 -11.57 1 79.5 147 ASN B C 1
ATOM 2974 O O . ASN B 1 147 ? 15.117 -24.5 -11.008 1 79.5 147 ASN B O 1
ATOM 2978 N N . LYS B 1 148 ? 17.188 -25.062 -11.602 1 79.81 148 LYS B N 1
ATOM 2979 C CA . LYS B 1 148 ? 17.844 -24 -10.828 1 79.81 148 LYS B CA 1
ATOM 2980 C C . LYS B 1 148 ? 17.328 -22.625 -11.242 1 79.81 148 LYS B C 1
ATOM 2982 O O . LYS B 1 148 ? 17.141 -21.75 -10.398 1 79.81 148 LYS B O 1
ATOM 2987 N N . ASN B 1 149 ? 17.094 -22.5 -12.5 1 79.5 149 ASN B N 1
ATOM 2988 C CA . ASN B 1 149 ? 16.625 -21.203 -12.992 1 79.5 149 ASN B CA 1
ATOM 2989 C C . ASN B 1 149 ? 15.273 -20.828 -12.406 1 79.5 149 ASN B C 1
ATOM 2991 O O . ASN B 1 149 ? 15.07 -19.703 -11.961 1 79.5 149 ASN B O 1
ATOM 2995 N N . TYR B 1 150 ? 14.469 -21.797 -12.344 1 82.75 150 TYR B N 1
ATOM 2996 C CA . TYR B 1 150 ? 13.133 -21.547 -11.805 1 82.75 150 TYR B CA 1
ATOM 2997 C C . TYR B 1 150 ? 13.188 -21.328 -10.297 1 82.75 150 TYR B C 1
ATOM 2999 O O . TYR B 1 150 ? 12.547 -20.406 -9.781 1 82.75 150 TYR B O 1
ATOM 3007 N N . LYS B 1 151 ? 13.93 -22.062 -9.633 1 83.5 151 LYS B N 1
ATOM 3008 C CA . LYS B 1 151 ? 14.047 -21.938 -8.18 1 83.5 151 LYS B CA 1
ATOM 3009 C C . LYS B 1 151 ? 14.648 -20.594 -7.789 1 83.5 151 LYS B C 1
ATOM 3011 O O . LYS B 1 151 ? 14.172 -19.938 -6.855 1 83.5 151 LYS B O 1
ATOM 3016 N N . HIS B 1 152 ? 15.672 -20.281 -8.508 1 88.81 152 HIS B N 1
ATOM 3017 C CA . HIS B 1 152 ? 16.312 -19 -8.234 1 88.81 152 HIS B CA 1
ATOM 3018 C C . HIS B 1 152 ? 15.375 -17.844 -8.523 1 88.81 152 HIS B C 1
ATOM 3020 O O . HIS B 1 152 ? 15.336 -16.859 -7.777 1 88.81 152 HIS B O 1
ATOM 3026 N N . LEU B 1 153 ? 14.656 -17.984 -9.562 1 90.38 153 LEU B N 1
ATOM 3027 C CA . LEU B 1 153 ? 13.703 -16.953 -9.938 1 90.38 153 LEU B CA 1
ATOM 3028 C C . LEU B 1 153 ? 12.656 -16.75 -8.836 1 90.38 153 LEU B C 1
ATOM 3030 O O . LEU B 1 153 ? 12.391 -15.625 -8.43 1 90.38 153 LEU B O 1
ATOM 3034 N N . ASN B 1 154 ? 12.133 -17.781 -8.312 1 85.06 154 ASN B N 1
ATOM 3035 C CA . ASN B 1 154 ? 11.141 -17.703 -7.254 1 85.06 154 ASN B CA 1
ATOM 3036 C C . ASN B 1 154 ? 11.711 -17.078 -5.988 1 85.06 154 ASN B C 1
ATOM 3038 O O . ASN B 1 154 ? 11.047 -16.25 -5.348 1 85.06 154 ASN B O 1
ATOM 3042 N N . LYS B 1 155 ? 12.867 -17.469 -5.715 1 89.06 155 LYS B N 1
ATOM 3043 C CA . LYS B 1 155 ? 13.531 -16.922 -4.535 1 89.06 155 LYS B CA 1
ATOM 3044 C C . LYS B 1 155 ? 13.773 -15.422 -4.691 1 89.06 155 LYS B C 1
ATOM 3046 O O . LYS B 1 155 ? 13.516 -14.641 -3.771 1 89.06 155 LYS B O 1
ATOM 3051 N N . THR B 1 156 ? 14.258 -15.125 -5.816 1 94 156 THR B N 1
ATOM 3052 C CA . THR B 1 156 ? 14.539 -13.719 -6.082 1 94 156 THR B CA 1
ATOM 3053 C C . THR B 1 156 ? 13.25 -12.898 -6.047 1 94 156 THR B C 1
ATOM 3055 O O . THR B 1 156 ? 13.234 -11.797 -5.492 1 94 156 THR B O 1
ATOM 3058 N N . MET B 1 157 ? 12.219 -13.398 -6.633 1 92.81 157 MET B N 1
ATOM 3059 C CA . MET B 1 157 ? 10.938 -12.703 -6.605 1 92.81 157 MET B CA 1
ATOM 3060 C C . MET B 1 157 ? 10.453 -12.516 -5.172 1 92.81 157 MET B C 1
ATOM 3062 O O . MET B 1 157 ? 9.898 -11.469 -4.832 1 92.81 157 MET B O 1
ATOM 3066 N N . SER B 1 158 ? 10.703 -13.484 -4.332 1 90.25 158 SER B N 1
ATOM 3067 C CA . SER B 1 158 ? 10.344 -13.375 -2.922 1 90.25 158 SER B CA 1
ATOM 3068 C C . SER B 1 158 ? 11.141 -12.281 -2.225 1 90.25 158 SER B C 1
ATOM 3070 O O . SER B 1 158 ? 10.617 -11.57 -1.365 1 90.25 158 SER B O 1
ATOM 3072 N N . HIS B 1 159 ? 12.344 -12.156 -2.631 1 94.25 159 HIS B N 1
ATOM 3073 C CA . HIS B 1 159 ? 13.18 -11.102 -2.061 1 94.25 159 HIS B CA 1
ATOM 3074 C C . HIS B 1 159 ? 12.68 -9.719 -2.465 1 94.25 159 HIS B C 1
ATOM 3076 O O . HIS B 1 159 ? 12.75 -8.773 -1.679 1 94.25 159 HIS B O 1
ATOM 3082 N N . ILE B 1 160 ? 12.227 -9.664 -3.686 1 96.06 160 ILE B N 1
ATOM 3083 C CA . ILE B 1 160 ? 11.672 -8.391 -4.148 1 96.06 160 ILE B CA 1
ATOM 3084 C C . ILE B 1 160 ? 10.445 -8.031 -3.314 1 96.06 160 ILE B C 1
ATOM 3086 O O . ILE B 1 160 ? 10.297 -6.891 -2.873 1 96.06 160 ILE B O 1
ATOM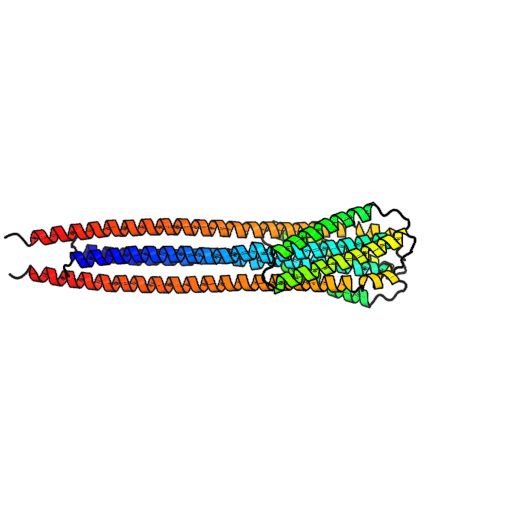 3090 N N . LEU B 1 161 ? 9.609 -8.953 -3.053 1 92.5 161 LEU B N 1
ATOM 3091 C CA . LEU B 1 161 ? 8.398 -8.727 -2.275 1 92.5 161 LEU B CA 1
ATOM 3092 C C . LEU B 1 161 ? 8.734 -8.367 -0.833 1 92.5 161 LEU B C 1
ATOM 3094 O O . LEU B 1 161 ? 8.117 -7.465 -0.255 1 92.5 161 LEU B O 1
ATOM 3098 N N . ALA B 1 162 ? 9.695 -9.055 -0.326 1 91.75 162 ALA B N 1
ATOM 3099 C CA . ALA B 1 162 ? 10.141 -8.742 1.031 1 91.75 162 ALA B CA 1
ATOM 3100 C C . ALA B 1 162 ? 10.711 -7.332 1.109 1 91.75 162 ALA B C 1
ATOM 3102 O O . ALA B 1 162 ? 10.453 -6.602 2.066 1 91.75 162 ALA B O 1
ATOM 3103 N N . TYR B 1 163 ? 11.516 -7.008 0.131 1 95.44 163 TYR B N 1
ATOM 3104 C CA . TYR B 1 163 ? 12.102 -5.672 0.066 1 95.44 163 TYR B CA 1
ATOM 3105 C C . TYR B 1 163 ? 11.008 -4.605 0.012 1 95.44 163 TYR B C 1
ATOM 3107 O O . TYR B 1 163 ? 11.102 -3.582 0.694 1 95.44 163 TYR B O 1
ATOM 3115 N N . ALA B 1 164 ? 10.039 -4.832 -0.861 1 94.38 164 ALA B N 1
ATOM 3116 C CA . ALA B 1 164 ? 8.93 -3.898 -0.982 1 94.38 164 ALA B CA 1
ATOM 3117 C C . ALA B 1 164 ? 8.172 -3.773 0.338 1 94.38 164 ALA B C 1
ATOM 3119 O O . ALA B 1 164 ? 7.742 -2.68 0.715 1 94.38 164 ALA B O 1
ATOM 3120 N N . ALA B 1 165 ? 8.008 -4.844 1.077 1 91.19 165 ALA B N 1
ATOM 3121 C CA . ALA B 1 165 ? 7.336 -4.84 2.373 1 91.19 165 ALA B CA 1
ATOM 3122 C C . ALA B 1 165 ? 8.125 -4.023 3.396 1 91.19 165 ALA B C 1
ATOM 3124 O O . ALA B 1 165 ? 7.547 -3.229 4.141 1 91.19 165 ALA B O 1
ATOM 3125 N N . ASP B 1 166 ? 9.391 -4.258 3.377 1 93.56 166 ASP B N 1
ATOM 3126 C CA . ASP B 1 166 ? 10.258 -3.51 4.281 1 93.56 166 ASP B CA 1
ATOM 3127 C C . ASP B 1 166 ? 10.164 -2.008 4.02 1 93.56 166 ASP B C 1
ATOM 3129 O O . ASP B 1 166 ? 10.086 -1.215 4.961 1 93.56 166 ASP B O 1
ATOM 3133 N N . ARG B 1 167 ? 10.172 -1.723 2.77 1 94.44 167 ARG B N 1
ATOM 3134 C CA . ARG B 1 167 ? 10.047 -0.315 2.404 1 94.44 167 ARG B CA 1
ATOM 3135 C C . ARG B 1 167 ? 8.695 0.245 2.82 1 94.44 167 ARG B C 1
ATOM 3137 O O . ARG B 1 167 ? 8.594 1.398 3.246 1 94.44 167 ARG B O 1
ATOM 3144 N N . SER B 1 168 ? 7.676 -0.473 2.631 1 94.19 168 SER B N 1
ATOM 3145 C CA . SER B 1 168 ? 6.344 -0.052 3.055 1 94.19 168 SER B CA 1
ATOM 3146 C C . SER B 1 168 ? 6.301 0.22 4.555 1 94.19 168 SER B C 1
ATOM 3148 O O . SER B 1 168 ? 5.738 1.225 4.992 1 94.19 168 SER B O 1
ATOM 3150 N N . ASP B 1 169 ? 6.938 -0.64 5.371 1 93.62 169 ASP B N 1
ATOM 3151 C CA . ASP B 1 169 ? 7.02 -0.462 6.816 1 93.62 169 ASP B CA 1
ATOM 3152 C C . ASP B 1 169 ? 7.766 0.823 7.172 1 93.62 169 ASP B C 1
ATOM 3154 O O . ASP B 1 169 ? 7.324 1.586 8.031 1 93.62 169 ASP B O 1
ATOM 3158 N N . GLU B 1 170 ? 8.773 1.018 6.461 1 94.38 170 GLU B N 1
ATOM 3159 C CA . GLU B 1 170 ? 9.578 2.209 6.711 1 94.38 170 GLU B CA 1
ATOM 3160 C C . GLU B 1 170 ? 8.773 3.482 6.477 1 94.38 170 GLU B C 1
ATOM 3162 O O . GLU B 1 170 ? 8.75 4.371 7.328 1 94.38 170 GLU B O 1
ATOM 3167 N N . TYR B 1 171 ? 8.109 3.523 5.32 1 93.88 171 TYR B N 1
ATOM 3168 C CA . TYR B 1 171 ? 7.324 4.711 5 1 93.88 171 TYR B CA 1
ATOM 3169 C C . TYR B 1 171 ? 6.172 4.887 5.98 1 93.88 171 TYR B C 1
ATOM 3171 O O . TYR B 1 171 ? 5.824 6.012 6.344 1 93.88 171 TYR B O 1
ATOM 3179 N N . TYR B 1 172 ? 5.605 3.812 6.418 1 95 172 TYR B N 1
ATOM 3180 C CA . TYR B 1 172 ? 4.527 3.881 7.395 1 95 172 TYR B CA 1
ATOM 3181 C C . TYR B 1 172 ? 5.031 4.418 8.727 1 95 172 TYR B C 1
ATOM 3183 O O . TYR B 1 172 ? 4.438 5.34 9.297 1 95 172 TYR B O 1
ATOM 3191 N N . PHE B 1 173 ? 6.133 3.898 9.203 1 95.5 173 PHE B N 1
ATOM 3192 C CA . PHE B 1 173 ? 6.656 4.316 10.5 1 95.5 173 PHE B CA 1
ATOM 3193 C C . PHE B 1 173 ? 7.219 5.73 10.43 1 95.5 173 PHE B C 1
ATOM 3195 O O . PHE B 1 173 ? 7.137 6.484 11.398 1 95.5 173 PHE B O 1
ATOM 3202 N N . ASP B 1 174 ? 7.723 6.141 9.266 1 94.81 174 ASP B N 1
ATOM 3203 C CA . ASP B 1 174 ? 8.125 7.527 9.055 1 94.81 174 ASP B CA 1
ATOM 3204 C C . ASP B 1 174 ? 6.922 8.469 9.148 1 94.81 174 ASP B C 1
ATOM 3206 O O . ASP B 1 174 ? 7.031 9.57 9.688 1 94.81 174 ASP B O 1
ATOM 3210 N N . SER B 1 175 ? 5.887 7.98 8.562 1 95.31 175 SER B N 1
ATOM 3211 C CA . SER B 1 175 ? 4.676 8.789 8.641 1 95.31 175 SER B CA 1
ATOM 3212 C C . SER B 1 175 ? 4.195 8.922 10.078 1 95.31 175 SER B C 1
ATOM 3214 O O . SER B 1 175 ? 3.754 9.992 10.5 1 95.31 175 SER B O 1
ATOM 3216 N N . LEU B 1 176 ? 4.281 7.848 10.867 1 94.69 176 LEU B N 1
ATOM 3217 C CA . LEU B 1 176 ? 3.92 7.859 12.281 1 94.69 176 LEU B CA 1
ATOM 3218 C C . LEU B 1 176 ? 4.809 8.82 13.062 1 94.69 176 LEU B C 1
ATOM 3220 O O . LEU B 1 176 ? 4.312 9.625 13.852 1 94.69 176 LEU B O 1
ATOM 3224 N N . ASP B 1 177 ? 6.027 8.789 12.797 1 95.31 177 ASP B N 1
ATOM 3225 C CA . ASP B 1 177 ? 6.977 9.68 13.453 1 95.31 177 ASP B CA 1
ATOM 3226 C C . ASP B 1 177 ? 6.715 11.141 13.07 1 95.31 177 ASP B C 1
ATOM 3228 O O . ASP B 1 177 ? 6.801 12.031 13.914 1 95.31 177 ASP B O 1
ATOM 3232 N N . THR B 1 178 ? 6.387 11.266 11.812 1 94.44 178 THR B N 1
ATOM 3233 C CA . THR B 1 178 ? 6.109 12.617 11.328 1 94.44 178 THR B CA 1
ATOM 3234 C C . THR B 1 178 ? 4.883 13.195 12.031 1 94.44 178 THR B C 1
ATOM 3236 O O . THR B 1 178 ? 4.891 14.352 12.453 1 94.44 178 THR B O 1
ATOM 3239 N N . VAL B 1 179 ? 3.879 12.445 12.164 1 94.56 179 VAL B N 1
ATOM 3240 C CA . VAL B 1 179 ? 2.672 12.93 12.828 1 94.56 179 VAL B CA 1
ATOM 3241 C C . VAL B 1 179 ? 2.971 13.227 14.297 1 94.56 179 VAL B C 1
ATOM 3243 O O . VAL B 1 179 ? 2.467 14.211 14.852 1 94.56 179 VAL B O 1
ATOM 3246 N N . ARG B 1 180 ? 3.781 12.461 14.953 1 95.38 180 ARG B N 1
ATOM 3247 C CA . ARG B 1 180 ? 4.188 12.711 16.328 1 95.38 180 ARG B CA 1
ATOM 3248 C C . ARG B 1 180 ? 4.98 14.008 16.438 1 95.38 180 ARG B C 1
ATOM 3250 O O . ARG B 1 180 ? 4.754 14.805 17.359 1 95.38 180 ARG B O 1
ATOM 3257 N N . LYS B 1 181 ? 5.812 14.234 15.516 1 94.12 181 LYS B N 1
ATOM 3258 C CA . LYS B 1 181 ? 6.582 15.477 15.477 1 94.12 181 LYS B CA 1
ATOM 3259 C C . LYS B 1 181 ? 5.672 16.688 15.281 1 94.12 181 LYS B C 1
ATOM 3261 O O . LYS B 1 181 ? 5.867 17.719 15.906 1 94.12 181 LYS B O 1
ATOM 3266 N N . ILE B 1 182 ? 4.719 16.516 14.391 1 93.31 182 ILE B N 1
ATOM 3267 C CA . ILE B 1 182 ? 3.768 17.594 14.133 1 93.31 182 ILE B CA 1
ATOM 3268 C C . ILE B 1 182 ? 2.99 17.906 15.406 1 93.31 182 ILE B C 1
ATOM 3270 O O . ILE B 1 182 ? 2.783 19.078 15.742 1 93.31 182 ILE B O 1
ATOM 3274 N N . PHE B 1 183 ? 2.631 16.938 16.125 1 94.69 183 PHE B N 1
ATOM 3275 C CA . PHE B 1 183 ? 1.909 17.109 17.375 1 94.69 183 PHE B CA 1
ATOM 3276 C C . PHE B 1 183 ? 2.742 17.891 18.391 1 94.69 183 PHE B C 1
ATOM 3278 O O . PHE B 1 183 ? 2.279 18.891 18.938 1 94.69 183 PHE B O 1
ATOM 3285 N N . VAL B 1 184 ? 3.926 17.484 18.578 1 95.19 184 VAL B N 1
ATOM 3286 C CA . VAL B 1 184 ? 4.824 18.125 19.547 1 95.19 184 VAL B CA 1
ATOM 3287 C C . VAL B 1 184 ? 5.102 19.562 19.125 1 95.19 184 VAL B C 1
ATOM 3289 O O . VAL B 1 184 ? 5.078 20.469 19.938 1 95.19 184 VAL B O 1
ATOM 3292 N N . LEU B 1 185 ? 5.297 19.719 17.859 1 94.31 185 LEU B N 1
ATOM 3293 C CA . LEU B 1 185 ? 5.582 21.047 17.312 1 94.31 185 LEU B CA 1
ATOM 3294 C C . LEU B 1 185 ? 4.398 21.984 17.531 1 94.31 185 LEU B C 1
ATOM 3296 O O . LEU B 1 185 ? 4.582 23.141 17.938 1 94.31 185 LEU B O 1
ATOM 3300 N N . ASN B 1 186 ? 3.252 21.5 17.297 1 93.38 186 ASN B N 1
ATOM 3301 C CA . ASN B 1 186 ? 2.062 22.312 17.484 1 93.38 186 ASN B CA 1
ATOM 3302 C C . ASN B 1 186 ? 1.858 22.703 18.938 1 93.38 186 ASN B C 1
ATOM 3304 O O . ASN B 1 186 ? 1.543 23.844 19.25 1 93.38 186 ASN B O 1
ATOM 3308 N N . ILE B 1 187 ? 2.092 21.75 19.844 1 94.19 187 ILE B N 1
ATOM 3309 C CA . ILE B 1 187 ? 1.967 22.031 21.266 1 94.19 187 ILE B CA 1
ATOM 3310 C C . ILE B 1 187 ? 3.002 23.078 21.672 1 94.19 187 ILE B C 1
ATOM 3312 O O . ILE B 1 187 ? 2.678 24.047 22.375 1 94.19 187 ILE B O 1
ATOM 3316 N N . ALA B 1 188 ? 4.195 22.922 21.203 1 94.25 188 ALA B N 1
ATOM 3317 C CA . ALA B 1 188 ? 5.27 23.859 21.5 1 94.25 188 ALA B CA 1
ATOM 3318 C C . ALA B 1 188 ? 4.934 25.266 20.984 1 94.25 188 ALA B C 1
ATOM 3320 O O . ALA B 1 188 ? 5.148 26.25 21.672 1 94.25 188 ALA B O 1
ATOM 3321 N N . LEU B 1 189 ? 4.387 25.312 19.812 1 93.62 189 LEU B N 1
ATOM 3322 C CA . LEU B 1 189 ? 4.039 26.594 19.203 1 93.62 189 LEU B CA 1
ATOM 3323 C C . LEU B 1 189 ? 2.896 27.266 19.953 1 93.62 189 LEU B C 1
ATOM 3325 O O . LEU B 1 189 ? 2.916 28.469 20.172 1 93.62 189 LEU B O 1
ATOM 3329 N N . ILE B 1 190 ? 1.931 26.469 20.359 1 92.38 190 ILE B N 1
ATOM 3330 C CA . ILE B 1 190 ? 0.819 27 21.125 1 92.38 190 ILE B CA 1
ATOM 3331 C C . ILE B 1 190 ? 1.343 27.609 22.438 1 92.38 190 ILE B C 1
ATOM 3333 O O . ILE B 1 190 ? 1.021 28.75 22.766 1 92.38 190 ILE B O 1
ATOM 3337 N N . VAL B 1 191 ? 2.197 26.922 23.156 1 93.75 191 VAL B N 1
ATOM 3338 C CA . VAL B 1 191 ? 2.746 27.375 24.438 1 93.75 191 VAL B CA 1
ATOM 3339 C C . VAL B 1 191 ? 3.594 28.625 24.219 1 93.75 191 VAL B C 1
ATOM 3341 O O . VAL B 1 191 ? 3.457 29.609 24.938 1 93.75 191 VAL B O 1
ATOM 3344 N N . LEU B 1 192 ? 4.379 28.625 23.188 1 94.25 192 LEU B N 1
ATOM 3345 C CA . LEU B 1 192 ? 5.246 29.766 22.875 1 94.25 192 LEU B CA 1
ATOM 3346 C C . LEU B 1 192 ? 4.422 31 22.547 1 94.25 192 LEU B C 1
ATOM 3348 O O . LEU B 1 192 ? 4.711 32.094 23.062 1 94.25 192 LEU B O 1
ATOM 3352 N N . LEU B 1 193 ? 3.41 30.875 21.766 1 92.44 193 LEU B N 1
ATOM 3353 C CA . LEU B 1 193 ? 2.6 32 21.328 1 92.44 193 LEU B CA 1
ATOM 3354 C C . LEU B 1 193 ? 1.763 32.531 22.484 1 92.44 193 LEU B C 1
ATOM 3356 O O . LEU B 1 193 ? 1.552 33.75 22.594 1 92.44 193 LEU B O 1
ATOM 3360 N N . ILE B 1 194 ? 1.321 31.641 23.375 1 90.88 194 ILE B N 1
ATOM 3361 C CA . ILE B 1 194 ? 0.62 32.062 24.578 1 90.88 194 ILE B CA 1
ATOM 3362 C C . ILE B 1 194 ? 1.574 32.844 25.484 1 90.88 194 ILE B C 1
ATOM 3364 O O . ILE B 1 194 ? 1.211 33.906 26.016 1 90.88 194 ILE B O 1
ATOM 3368 N N . LEU B 1 195 ? 2.787 32.406 25.594 1 93.38 195 LEU B N 1
ATOM 3369 C CA . LEU B 1 195 ? 3.793 33.125 26.375 1 93.38 195 LEU B CA 1
ATOM 3370 C C . LEU B 1 195 ? 4.086 34.5 25.797 1 93.38 195 LEU B C 1
ATOM 3372 O O . LEU B 1 195 ? 4.172 35.469 26.516 1 93.38 195 LEU B O 1
ATOM 3376 N N . ILE B 1 196 ? 4.184 34.562 24.484 1 91.75 196 ILE B N 1
ATOM 3377 C CA . ILE B 1 196 ? 4.406 35.812 23.797 1 91.75 196 ILE B CA 1
ATOM 3378 C C . ILE B 1 196 ? 3.232 36.781 24.062 1 91.75 196 ILE B C 1
ATOM 3380 O O . ILE B 1 196 ? 3.432 37.938 24.344 1 91.75 196 ILE B O 1
ATOM 3384 N N . CYS B 1 197 ? 2.051 36.25 24.062 1 89.94 197 CYS B N 1
ATOM 3385 C CA . CYS B 1 197 ? 0.857 37.031 24.344 1 89.94 197 CYS B CA 1
ATOM 3386 C C . CYS B 1 197 ? 0.895 37.594 25.766 1 89.94 197 CYS B C 1
ATOM 3388 O O . CYS B 1 197 ? 0.645 38.781 25.969 1 89.94 197 CYS B O 1
ATOM 3390 N N . ILE B 1 198 ? 1.318 36.781 26.688 1 90.38 198 ILE B N 1
ATOM 3391 C CA . ILE B 1 198 ? 1.337 37.156 28.078 1 90.38 198 ILE B CA 1
ATOM 3392 C C . ILE B 1 198 ? 2.416 38.219 28.312 1 90.38 198 ILE B C 1
ATOM 3394 O O . ILE B 1 198 ? 2.166 39.25 28.938 1 90.38 198 ILE B O 1
ATOM 3398 N N . ILE B 1 199 ? 3.545 38.062 27.75 1 91.56 199 ILE B N 1
ATOM 3399 C CA . ILE B 1 199 ? 4.668 38.969 27.922 1 91.56 199 ILE B CA 1
ATOM 3400 C C . ILE B 1 199 ? 4.336 40.344 27.297 1 91.56 199 ILE B C 1
ATOM 3402 O O . ILE B 1 199 ? 4.543 41.375 27.906 1 91.56 199 ILE B O 1
ATOM 3406 N N . THR B 1 200 ? 3.797 40.344 26.062 1 90.12 200 THR B N 1
ATOM 3407 C CA . THR B 1 200 ? 3.488 41.594 25.375 1 90.12 200 THR B CA 1
ATOM 3408 C C . THR B 1 200 ? 2.32 42.312 26.047 1 90.12 200 THR B C 1
ATOM 3410 O O . THR B 1 200 ? 2.297 43.531 26.125 1 90.12 200 THR B O 1
ATOM 3413 N N . ALA B 1 201 ? 1.365 41.531 26.578 1 87.94 201 ALA B N 1
ATOM 3414 C CA . ALA B 1 201 ? 0.259 42.125 27.328 1 87.94 201 ALA B CA 1
ATOM 3415 C C . ALA B 1 201 ? 0.763 42.812 28.578 1 87.94 201 ALA B C 1
ATOM 3417 O O . ALA B 1 201 ? 0.325 43.938 28.891 1 87.94 201 ALA B O 1
ATOM 3418 N N . TYR B 1 202 ? 1.694 42.156 29.234 1 88 202 TYR B N 1
ATOM 3419 C CA . TYR B 1 202 ? 2.266 42.719 30.438 1 88 202 TYR B CA 1
ATOM 3420 C C . TYR B 1 202 ? 3.012 44.031 30.141 1 88 202 TYR B C 1
ATOM 3422 O O . TYR B 1 202 ? 2.861 45.031 30.859 1 88 202 TYR B O 1
ATOM 3430 N N . GLU B 1 203 ? 3.746 44.062 29.078 1 87.62 203 GLU B N 1
ATOM 3431 C CA . GLU B 1 203 ? 4.508 45.25 28.703 1 87.62 203 GLU B CA 1
ATOM 3432 C C . GLU B 1 203 ? 3.582 46.406 28.312 1 87.62 203 GLU B C 1
ATOM 3434 O O . GLU B 1 203 ? 3.832 47.562 28.672 1 87.62 203 GLU B O 1
ATOM 3439 N N . VAL B 1 204 ? 2.588 46.094 27.562 1 86.44 204 VAL B N 1
ATOM 3440 C CA . VAL B 1 204 ? 1.634 47.125 27.156 1 86.44 204 VAL B CA 1
ATOM 3441 C C . VAL B 1 204 ? 0.881 47.656 28.375 1 86.44 204 VAL B C 1
ATOM 3443 O O . VAL B 1 204 ? 0.684 48.875 28.5 1 86.44 204 VAL B O 1
ATOM 3446 N N . TYR B 1 205 ? 0.555 46.75 29.281 1 84.69 205 TYR B N 1
ATOM 3447 C CA . TYR B 1 205 ? -0.139 47.125 30.484 1 84.69 205 TYR B CA 1
ATOM 3448 C C . TYR B 1 205 ? 0.736 48.062 31.344 1 84.69 205 TYR B C 1
ATOM 3450 O O . TYR B 1 205 ? 0.271 49.094 31.844 1 84.69 205 TYR B O 1
ATOM 3458 N N . ARG B 1 206 ? 1.941 47.75 31.531 1 86.44 206 ARG B N 1
ATOM 3459 C CA . ARG B 1 206 ? 2.889 48.562 32.281 1 86.44 206 ARG B CA 1
ATOM 3460 C C . ARG B 1 206 ? 3.066 49.938 31.625 1 86.44 206 ARG B C 1
ATOM 3462 O O . ARG B 1 206 ? 3.105 50.969 32.312 1 86.44 206 ARG B O 1
ATOM 3469 N N . ALA B 1 207 ? 3.156 49.938 30.359 1 84.81 207 ALA B N 1
ATOM 3470 C CA . ALA B 1 207 ? 3.309 51.188 29.625 1 84.81 207 ALA B CA 1
ATOM 3471 C C . ALA B 1 207 ? 2.072 52.062 29.766 1 84.81 207 ALA B C 1
ATOM 3473 O O . ALA B 1 207 ? 2.18 53.312 29.859 1 84.81 207 ALA B O 1
ATOM 3474 N N . MET B 1 208 ? 0.914 51.531 29.859 1 84.81 208 MET B N 1
ATOM 3475 C CA . MET B 1 208 ? -0.34 52.25 30.047 1 84.81 208 MET B CA 1
ATOM 3476 C C . MET B 1 208 ? -0.407 52.906 31.438 1 84.81 208 MET B C 1
ATOM 3478 O O . MET B 1 208 ? -0.843 54.031 31.578 1 84.81 208 MET B O 1
ATOM 3482 N N . LYS B 1 209 ? 0.011 52.219 32.406 1 84.19 209 LYS B N 1
ATOM 3483 C CA . LYS B 1 209 ? -0.003 52.75 33.781 1 84.19 209 LYS B CA 1
ATOM 3484 C C . LYS B 1 209 ? 0.976 53.906 33.938 1 84.19 209 LYS B C 1
ATOM 3486 O O . LYS B 1 209 ? 0.681 54.906 34.625 1 84.19 209 LYS B O 1
ATOM 3491 N N . LYS B 1 210 ? 2.105 53.812 33.344 1 82.31 210 LYS B N 1
ATOM 3492 C CA . LYS B 1 210 ? 3.104 54.875 33.406 1 82.31 210 LYS B CA 1
ATOM 3493 C C . LYS B 1 210 ? 2.609 56.156 32.719 1 82.31 210 LYS B C 1
ATOM 3495 O O . LYS B 1 210 ? 2.854 57.281 33.188 1 82.31 210 LYS B O 1
ATOM 3500 N N . THR B 1 211 ? 1.907 56.062 31.641 1 76.62 211 THR B N 1
ATOM 3501 C CA . THR B 1 211 ? 1.383 57.188 30.891 1 76.62 211 THR B CA 1
ATOM 3502 C C . THR B 1 211 ? 0.2 57.812 31.625 1 76.62 211 THR B C 1
ATOM 3504 O O . THR B 1 211 ? 0.04 59.031 31.641 1 76.62 211 THR B O 1
ATOM 3507 N N . GLY B 1 212 ? -0.665 57.062 32.25 1 69.5 212 GLY B N 1
ATOM 3508 C CA . GLY B 1 212 ? -1.761 57.594 33.062 1 69.5 212 GLY B CA 1
ATOM 3509 C C . GLY B 1 212 ? -1.293 58.344 34.281 1 69.5 212 GLY B C 1
ATOM 3510 O O . GLY B 1 212 ? -1.905 59.344 34.688 1 69.5 212 GLY B O 1
ATOM 3511 N N . ARG B 1 213 ? -0.361 58.062 34.969 1 67.5 213 ARG B N 1
ATOM 3512 C CA . ARG B 1 213 ? 0.176 58.75 36.125 1 67.5 213 ARG B CA 1
ATOM 3513 C C . ARG B 1 213 ? 0.742 60.125 35.75 1 67.5 213 ARG B C 1
ATOM 3515 O O . ARG B 1 213 ? 0.697 61.062 36.531 1 67.5 213 ARG B O 1
ATOM 3522 N N . LYS B 1 214 ? 1.206 60.281 34.688 1 63.66 214 LYS B N 1
ATOM 3523 C CA . LYS B 1 214 ? 1.757 61.562 34.281 1 63.66 214 LYS B CA 1
ATOM 3524 C C . LYS B 1 214 ? 0.648 62.562 34.031 1 63.66 214 LYS B C 1
ATOM 3526 O O . LYS B 1 214 ? 0.894 63.781 34.031 1 63.66 214 LYS B O 1
ATOM 3531 N N . ILE B 1 215 ? -0.535 62.188 33.875 1 54.97 215 ILE B N 1
ATOM 3532 C CA . ILE B 1 215 ? -1.637 63.125 33.625 1 54.97 215 ILE B CA 1
ATOM 3533 C C . ILE B 1 215 ? -2.283 63.531 34.969 1 54.97 215 ILE B C 1
ATOM 3535 O O . ILE B 1 215 ? -2.904 64.562 35.062 1 54.97 215 ILE B O 1
ATOM 3539 N N . ASP B 1 216 ? -2.311 62.75 36.094 1 47.75 216 ASP B N 1
ATOM 3540 C CA . ASP B 1 216 ? -2.955 63.188 37.344 1 47.75 216 ASP B CA 1
ATOM 3541 C C . ASP B 1 216 ? -1.99 64 38.188 1 47.75 216 ASP B C 1
ATOM 3543 O O . ASP B 1 216 ? -1.283 63.438 39.031 1 47.75 216 ASP B O 1
ATOM 3547 N N . PRO B 1 217 ? -1.26 64.938 37.781 1 44.09 217 PRO B N 1
ATOM 3548 C CA . PRO B 1 217 ? -0.459 65.562 38.844 1 44.09 217 PRO B CA 1
ATOM 3549 C C . PRO B 1 217 ? -1.314 66.188 39.938 1 44.09 217 PRO B C 1
ATOM 3551 O O . PRO B 1 217 ? -0.78 66.75 40.875 1 44.09 217 PRO B O 1
ATOM 3554 N N . PHE B 1 218 ? -2.568 66.938 39.594 1 39.38 218 PHE B N 1
ATOM 3555 C CA . PHE B 1 218 ? -3.35 67.625 40.625 1 39.38 218 PHE B CA 1
ATOM 3556 C C . PHE B 1 218 ? -4.477 66.75 41.125 1 39.38 218 PHE B C 1
ATOM 3558 O O . PHE B 1 218 ? -5.156 66.062 40.344 1 39.38 218 PHE B O 1
#

pLDDT: mean 88.91, std 9.03, range [39.38, 97.5]

Foldseek 3Di:
DALVVLVVVLVVVVVVLVVVVVVVVVVLVVVLVVLVVLLVQALVLLLVLLVLLVVLVVVLLVLLVCLQADDDQDSPVSVVSNVVSVVSNVVSLVSNLVRYDDDVLNVLSVVLVVLVVVLVVVSVVSNVCVNVPDHDDPVVVVVNCVDPSNVVNVVSSVVNNVSSVVSSVVSVVVSVVSVVVVVVVVVVSVVVVVVSVVVSVVVSVVSVVVVVVVPPPD/DALVVLVVVLVVVVVVLVVVVVVVVVVLVVVLVVLVVLLVQALVLLLVLLVLLVVLVVVLLVLLVCLQAPDDQDSPVSVVSNVVSVVSNVVSLVSNLVRYDDDVLNVLSVVLVVLVVVLVVVSVVSNVCVNVPDHDDPVVVVVNCPDPSNVVNVVSSVVNNVSSVVSSVVSVVVSVVSVVVVVVVVVVSVVVVVVSVVVSVVVSVVSVVVVVVVVPPD

InterPro domains:
  IPR024478 Chemotaxis methyl-accepting receptor HlyB-like, 4HB MCP domain [PF12729] (1-175)

Radius of gyration: 34.6 Å; Cα contacts (8 Å, |Δi|>4): 392; chains: 2; bounding box: 40×121×73 Å

Organism: Legionella spiritensis (NCBI:txid452)

Secondary structure (DSSP, 8-state):
--HHHHHHHHHHHHHHHHHHHHHHHHHHHHHHHHHHHHHIIIIIHHHHHHHHHHHHHHHHHHHHHHHHH-SSS--HHHHHHHHHHHHHHHHHHHHHHHH--HHHHHHHHHHHHHHHHHHHHHHHHHHHHHHTTPPPPHHHHHHHHT-HHHHHHHHHHHHHHHHHHHHHHHHHHHHHHHHHHHHHHHHHHHHHHHHHHHHHHHHHHHHHHHHHHTT---/--HHHHHHHHHHHHHHHHHHHHHHHHHHHHHHHHHHHHHIIIIIHHHHHHHHHHHHHHHHHHHHHHHHH-SSS--HHHHHHHHHHHHHHHHHHHHHHHH--HHHHHHHHHHHHHHHHHHHHHHHHHHHHHHTTPPPPHHHHHHHHT-HHHHHHHHHH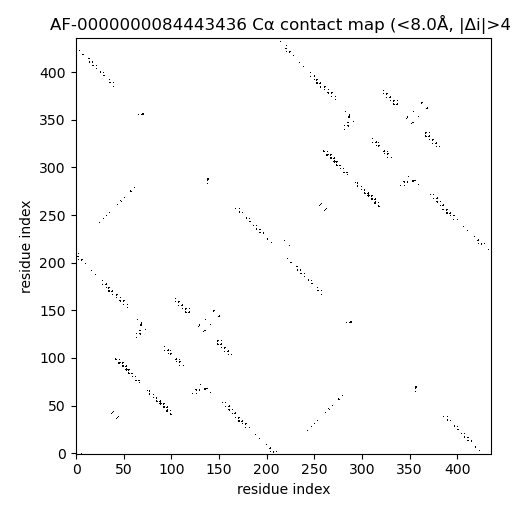HHHHHHHHHHHHHHHHHHHHHHHHHHHHHHHHHHHHHHHHHHHHHHHHHHHHHHHHTT---

Solvent-accessible surface area (backbone atoms only — not comparable to full-atom values): 22213 Å² total; per-residue (Å²): 129,60,57,66,60,54,54,53,51,49,51,53,52,50,48,52,49,43,50,52,51,42,51,51,52,48,50,53,48,49,52,47,44,48,36,44,49,46,35,55,63,16,31,48,45,24,39,53,25,50,47,50,25,50,51,32,51,53,53,39,50,52,43,49,50,47,56,49,48,43,87,76,88,82,48,65,69,53,51,51,52,42,52,53,34,47,52,51,28,51,53,24,49,51,49,24,44,71,36,39,60,66,70,72,43,35,49,47,40,51,49,36,51,52,30,48,52,52,32,49,53,52,52,51,50,52,53,48,41,41,73,74,65,52,80,56,52,56,75,54,45,56,56,59,65,64,26,62,45,53,48,49,30,55,52,43,52,49,49,49,44,50,50,25,48,52,50,38,50,48,36,50,52,49,38,53,51,46,49,52,50,50,44,54,50,40,54,51,48,42,54,51,53,47,49,50,46,51,53,50,50,49,52,52,51,55,42,50,55,59,58,54,56,70,68,60,80,123,130,61,59,68,60,56,54,53,49,50,51,52,52,50,48,53,50,43,50,51,50,38,51,49,52,47,51,52,48,49,52,48,46,50,35,44,51,46,36,54,64,16,30,48,44,22,39,51,25,50,47,51,25,50,51,32,51,52,52,39,49,53,43,50,50,48,56,49,46,42,88,75,88,83,49,65,67,54,51,51,50,41,52,52,34,48,52,51,27,52,53,23,48,50,50,26,44,71,38,39,62,65,70,71,42,36,50,46,39,52,49,36,53,52,30,48,51,51,33,50,51,52,51,50,50,52,54,51,40,41,74,74,63,51,80,57,52,56,75,54,44,56,55,58,64,61,25,62,46,52,50,49,32,55,52,42,51,50,48,49,44,50,52,25,49,52,49,37,50,48,37,50,52,49,38,53,52,46,49,51,49,51,44,53,50,40,52,52,49,43,54,50,54,46,49,50,46,51,53,50,50,50,52,51,51,53,43,51,55,60,57,55,56,70,69,58,79,126

Nearest PDB structures (foldseek):
  4k0d-assembly1_B  TM=6.438E-01  e=3.743E-02  Anaeromyxobacter dehalogenans 2CP-C
  6s37-assembly1_A  TM=6.191E-01  e=9.012E-02  Pseudomonas putida KT2440
  6s1a-assembly1_B  TM=5.947E-01  e=1.957E-01  Pseudomonas putida KT2440
  5xua-assembly2_C  TM=6.331E-01  e=2.533E-01  Comamonas testosteroni CNB-2
  7sqc-assembly1_1W  TM=3.035E-01  e=2.462E+00  Chlamydomonas reinhardtii

Sequence (436 aa):
MKLEKKVLLTYIIFIIAFGIWGGLSIYTSRELFSLTSVLYKRPLAVTQNAYLTQKGILETNTLLFQILLKEGDDFYTEEAEIKKLDTIVNNNMKIVREKIRFAAGKQLADKAIGEINGWEKYRDSLIKQRKDGTKFTVDMFENIMANKNYKHLNKTMSHILAYAADRSDEYYFDSLDTVRKIFVLNIALIVLLILICIITAYEVYRAMKKTGRKIDPFMKLEKKVLLTYIIFIIAFGIWGGLSIYTSRELFSLTSVLYKRPLAVTQNAYLTQKGILETNTLLFQILLKEGDDFYTEEAEIKKLDTIVNNNMKIVREKIRFAAGKQLADKAIGEINGWEKYRDSLIKQRKDGTKFTVDMFENIMANKNYKHLNKTMSHILAYAADRSDEYYFDSLDTVRKIFVLNIALIVLLILICIITAYEVYRAMKKTGRKIDPF